Protein AF-A0A498M8A8-F1 (afdb_monomer)

Radius of gyration: 36.97 Å; Cα contacts (8 Å, |Δi|>4): 831; chains: 1; bounding box: 77×103×106 Å

Structure (mmCIF, N/CA/C/O backbone):
data_AF-A0A498M8A8-F1
#
_entry.id   AF-A0A498M8A8-F1
#
loop_
_atom_site.group_PDB
_atom_site.id
_atom_site.type_symbol
_atom_site.label_atom_id
_atom_site.label_alt_id
_atom_site.label_comp_id
_atom_site.label_asym_id
_atom_site.label_entity_id
_atom_site.label_seq_id
_atom_site.pdbx_PDB_ins_code
_atom_site.Cartn_x
_atom_site.Cartn_y
_atom_site.Cartn_z
_atom_site.occupancy
_atom_site.B_iso_or_equiv
_atom_site.auth_seq_id
_atom_site.auth_comp_id
_atom_site.auth_asym_id
_atom_site.auth_atom_id
_atom_site.pdbx_PDB_model_num
ATOM 1 N N . MET A 1 1 ? 42.737 12.805 -65.464 1.00 48.19 1 MET A N 1
ATOM 2 C CA . MET A 1 1 ? 42.259 14.204 -65.624 1.00 48.19 1 MET A CA 1
ATOM 3 C C . MET A 1 1 ? 40.820 14.414 -65.140 1.00 48.19 1 MET A C 1
ATOM 5 O O . MET A 1 1 ? 40.387 15.558 -65.161 1.00 48.19 1 MET A O 1
ATOM 9 N N . ALA A 1 2 ? 40.088 13.384 -64.687 1.00 42.91 2 ALA A N 1
ATOM 10 C CA . ALA A 1 2 ? 38.785 13.580 -64.043 1.00 42.91 2 ALA A CA 1
ATOM 11 C C . ALA A 1 2 ? 38.941 13.915 -62.544 1.00 42.91 2 ALA A C 1
ATOM 13 O O . ALA A 1 2 ? 38.438 14.938 -62.092 1.00 42.91 2 ALA A O 1
ATOM 14 N N . ASP A 1 3 ? 39.747 13.132 -61.821 1.00 49.75 3 ASP A N 1
ATOM 15 C CA . ASP A 1 3 ? 39.841 13.165 -60.348 1.00 49.75 3 ASP A CA 1
ATOM 16 C C . ASP A 1 3 ? 40.353 14.507 -59.798 1.00 49.75 3 ASP A C 1
ATOM 18 O O . ASP A 1 3 ? 39.809 15.056 -58.845 1.00 49.75 3 ASP A O 1
ATOM 22 N N . ALA A 1 4 ? 41.340 15.106 -60.474 1.00 47.09 4 ALA A N 1
ATOM 23 C CA . ALA A 1 4 ? 41.923 16.392 -60.081 1.00 47.09 4 ALA A CA 1
ATOM 24 C C . ALA A 1 4 ? 40.940 17.577 -60.151 1.00 47.09 4 ALA A C 1
ATOM 26 O O . ALA A 1 4 ? 41.245 18.645 -59.632 1.00 47.09 4 ALA A O 1
ATOM 27 N N . LYS A 1 5 ? 39.788 17.423 -60.818 1.00 46.06 5 LYS A N 1
ATOM 28 C CA . LYS A 1 5 ? 38.762 18.471 -60.896 1.00 46.06 5 LYS A CA 1
ATOM 29 C C . LYS A 1 5 ? 37.757 18.364 -59.748 1.00 46.06 5 LYS A C 1
ATOM 31 O O . LYS A 1 5 ? 37.340 19.378 -59.203 1.00 46.06 5 LYS A O 1
ATOM 36 N N . GLU A 1 6 ? 37.423 17.139 -59.357 1.00 48.69 6 GLU A N 1
ATOM 37 C CA . GLU A 1 6 ? 36.490 16.850 -58.266 1.00 48.69 6 GLU A CA 1
ATOM 38 C C . GLU A 1 6 ? 37.107 17.194 -56.897 1.00 48.69 6 GLU A C 1
ATOM 40 O O . GLU A 1 6 ? 36.442 17.767 -56.033 1.00 48.69 6 GLU A O 1
ATOM 45 N N . GLU A 1 7 ? 38.413 16.955 -56.735 1.00 47.88 7 GLU A N 1
ATOM 46 C CA . GLU A 1 7 ? 39.169 17.329 -55.534 1.00 47.88 7 GLU A CA 1
ATOM 47 C C . GLU A 1 7 ? 39.283 18.860 -55.361 1.00 47.88 7 GLU A C 1
ATOM 49 O O . GLU A 1 7 ? 39.125 19.379 -54.252 1.00 47.88 7 GLU A O 1
ATOM 54 N N . ASP A 1 8 ? 39.472 19.607 -56.455 1.00 49.78 8 ASP A N 1
ATOM 55 C CA . ASP A 1 8 ? 39.551 21.075 -56.430 1.00 49.78 8 ASP A CA 1
ATOM 56 C C . ASP A 1 8 ? 38.165 21.723 -56.224 1.00 49.78 8 ASP A C 1
ATOM 58 O O . ASP A 1 8 ? 38.047 22.719 -55.504 1.00 49.78 8 ASP A O 1
ATOM 62 N N . ASP A 1 9 ? 37.088 21.135 -56.760 1.00 51.06 9 ASP A N 1
ATOM 63 C CA . ASP A 1 9 ? 35.708 21.575 -56.501 1.00 51.06 9 ASP A CA 1
ATOM 64 C C . ASP A 1 9 ? 35.304 21.342 -55.028 1.00 51.06 9 ASP A C 1
ATOM 66 O O . ASP A 1 9 ? 34.745 22.242 -54.388 1.00 51.06 9 ASP A O 1
ATOM 70 N N . LEU A 1 10 ? 35.661 20.193 -54.436 1.00 48.50 10 LEU A N 1
ATOM 71 C CA . LEU A 1 10 ? 35.474 19.916 -53.002 1.00 48.50 10 LEU A CA 1
ATOM 72 C C . LEU A 1 10 ? 36.272 20.884 -52.117 1.00 48.50 10 LEU A C 1
ATOM 74 O O . LEU A 1 10 ? 35.742 21.429 -51.140 1.00 48.50 10 LEU A O 1
ATOM 78 N N . ARG A 1 11 ? 37.530 21.161 -52.478 1.00 53.25 11 ARG A N 1
ATOM 79 C CA . ARG A 1 11 ? 38.400 22.100 -51.756 1.00 53.25 11 ARG A CA 1
ATOM 80 C C . ARG A 1 11 ? 37.878 23.537 -51.825 1.00 53.25 11 ARG A C 1
ATOM 82 O O . ARG A 1 11 ? 37.879 24.237 -50.809 1.00 53.25 11 ARG A O 1
ATOM 89 N N . ASN A 1 12 ? 37.361 23.963 -52.977 1.00 49.59 12 ASN A N 1
ATOM 90 C CA . ASN A 1 12 ? 36.713 25.265 -53.143 1.00 49.59 12 ASN A CA 1
ATOM 91 C C . ASN A 1 12 ? 35.374 25.361 -52.392 1.00 49.59 12 ASN A C 1
ATOM 93 O O . ASN A 1 12 ? 35.051 26.428 -51.857 1.00 49.59 12 ASN A O 1
ATOM 97 N N . MET A 1 13 ? 34.612 24.269 -52.269 1.00 49.00 13 MET A N 1
ATOM 98 C CA . MET A 1 13 ? 33.414 24.229 -51.421 1.00 49.00 13 MET A CA 1
ATOM 99 C C . MET A 1 13 ? 33.762 24.364 -49.930 1.00 49.00 13 MET A C 1
ATOM 101 O O . MET A 1 13 ? 33.156 25.182 -49.232 1.00 49.00 13 MET A O 1
ATOM 105 N N . ALA A 1 14 ? 34.785 23.647 -49.454 1.00 46.66 14 ALA A N 1
ATOM 106 C CA . ALA A 1 14 ? 35.269 23.747 -48.076 1.00 46.66 14 ALA A CA 1
ATOM 107 C C . ALA A 1 14 ? 35.793 25.159 -47.742 1.00 46.66 14 ALA A C 1
ATOM 109 O O . ALA A 1 14 ? 35.435 25.730 -46.707 1.00 46.66 14 ALA A O 1
ATOM 110 N N . LEU A 1 15 ? 36.574 25.772 -48.640 1.00 48.84 15 LEU A N 1
ATOM 111 C CA . LEU A 1 15 ? 37.076 27.141 -48.472 1.00 48.84 15 LEU A CA 1
ATOM 112 C C . LEU A 1 15 ? 35.944 28.181 -48.428 1.00 48.84 15 LEU A C 1
ATOM 114 O O . LEU A 1 15 ? 35.971 29.072 -47.577 1.00 48.84 15 LEU A O 1
ATOM 118 N N . ASN A 1 16 ? 34.912 28.043 -49.266 1.00 45.53 16 ASN A N 1
ATOM 119 C CA . ASN A 1 16 ? 33.728 28.909 -49.219 1.00 45.53 16 ASN A CA 1
ATOM 120 C C . ASN A 1 16 ? 32.922 28.750 -47.918 1.00 45.53 16 ASN A C 1
ATOM 122 O O . ASN A 1 16 ? 32.399 29.736 -47.391 1.00 45.53 16 ASN A O 1
ATOM 126 N N . LEU A 1 17 ? 32.835 27.534 -47.370 1.00 46.62 17 LEU A N 1
ATOM 127 C CA . LEU A 1 17 ? 32.159 27.278 -46.096 1.00 46.62 17 LEU A CA 1
ATOM 128 C C . LEU A 1 17 ? 32.911 27.932 -44.922 1.00 46.62 17 LEU A C 1
ATOM 130 O O . LEU A 1 17 ? 32.305 28.634 -44.111 1.00 46.62 17 LEU A O 1
ATOM 134 N N . VAL A 1 18 ? 34.241 27.791 -44.883 1.00 47.72 18 VAL A N 1
ATOM 135 C CA . VAL A 1 18 ? 35.109 28.434 -43.879 1.00 47.72 18 VAL A CA 1
ATOM 136 C C . VAL A 1 18 ? 35.086 29.964 -44.004 1.00 47.72 18 VAL A C 1
ATOM 138 O O . VAL A 1 18 ? 35.049 30.660 -42.986 1.00 47.72 18 VAL A O 1
ATOM 141 N N . ALA A 1 19 ? 35.046 30.509 -45.224 1.00 43.91 19 ALA A N 1
ATOM 142 C CA . ALA A 1 19 ? 34.916 31.949 -45.453 1.00 43.91 19 ALA A CA 1
ATOM 143 C C . ALA A 1 19 ? 33.577 32.504 -44.931 1.00 43.91 19 ALA A C 1
ATOM 145 O O . ALA A 1 19 ? 33.563 33.531 -44.250 1.00 43.91 19 ALA A O 1
ATOM 146 N N . ARG A 1 20 ? 32.458 31.802 -45.170 1.00 43.56 20 ARG A N 1
ATOM 147 C CA . ARG A 1 20 ? 31.130 32.176 -44.643 1.00 43.56 20 ARG A CA 1
ATOM 148 C C . ARG A 1 20 ? 31.069 32.117 -43.114 1.00 43.56 20 ARG A C 1
ATOM 150 O O . ARG A 1 20 ? 30.536 33.035 -42.491 1.00 43.56 20 ARG A O 1
ATOM 157 N N . LEU A 1 21 ? 31.663 31.094 -42.497 1.00 43.31 21 LEU A N 1
ATOM 158 C CA . LEU A 1 21 ? 31.749 30.990 -41.036 1.00 43.31 21 LEU A CA 1
ATOM 159 C C . LEU A 1 21 ? 32.582 32.132 -40.426 1.00 43.31 21 LEU A C 1
ATOM 161 O O . LEU A 1 21 ? 32.136 32.765 -39.471 1.00 43.31 21 LEU A O 1
ATOM 165 N N . ARG A 1 22 ? 33.733 32.485 -41.019 1.00 39.84 22 ARG A N 1
ATOM 166 C CA . ARG A 1 22 ? 34.545 33.636 -40.568 1.00 39.84 22 ARG A CA 1
ATOM 167 C C . ARG A 1 22 ? 33.846 34.985 -40.758 1.00 39.84 22 ARG A C 1
ATOM 169 O O . ARG A 1 22 ? 33.944 35.835 -39.879 1.00 39.84 22 ARG A O 1
ATOM 176 N N . ALA A 1 23 ? 33.103 35.174 -41.850 1.00 41.41 23 ALA A N 1
ATOM 177 C CA . ALA A 1 23 ? 32.319 36.392 -42.076 1.00 41.41 23 ALA A CA 1
ATOM 178 C C . ALA A 1 23 ? 31.197 36.588 -41.035 1.00 41.41 23 ALA A C 1
ATOM 180 O O . ALA A 1 23 ? 30.818 37.721 -40.749 1.00 41.41 23 ALA A O 1
ATOM 181 N N . THR A 1 24 ? 30.700 35.498 -40.440 1.00 43.25 24 THR A N 1
ATOM 182 C CA . THR A 1 24 ? 29.633 35.531 -39.423 1.00 43.25 24 THR A CA 1
ATOM 183 C C . THR A 1 24 ? 30.159 35.888 -38.022 1.00 43.25 24 THR A C 1
ATOM 185 O O . THR A 1 24 ? 29.398 36.363 -37.187 1.00 43.25 24 THR A O 1
ATOM 188 N N . LEU A 1 25 ? 31.458 35.696 -37.757 1.00 41.88 25 LEU A N 1
ATOM 189 C CA . LEU A 1 25 ? 32.073 35.913 -36.437 1.00 41.88 25 LEU A CA 1
ATOM 190 C C . LEU A 1 25 ? 32.626 37.333 -36.208 1.00 41.88 25 LEU A C 1
ATOM 192 O O . LEU A 1 25 ? 32.822 37.719 -35.061 1.00 41.88 25 LEU A O 1
ATOM 196 N N . ASN A 1 26 ? 32.871 38.110 -37.270 1.00 33.97 26 ASN A N 1
ATOM 197 C CA . ASN A 1 26 ? 33.717 39.315 -37.205 1.00 33.97 26 ASN A CA 1
ATOM 198 C C . ASN A 1 26 ? 33.003 40.659 -37.468 1.00 33.97 26 ASN A C 1
ATOM 200 O O . ASN A 1 26 ? 33.688 41.655 -37.693 1.00 33.97 26 ASN A O 1
ATOM 204 N N . ASN A 1 27 ? 31.66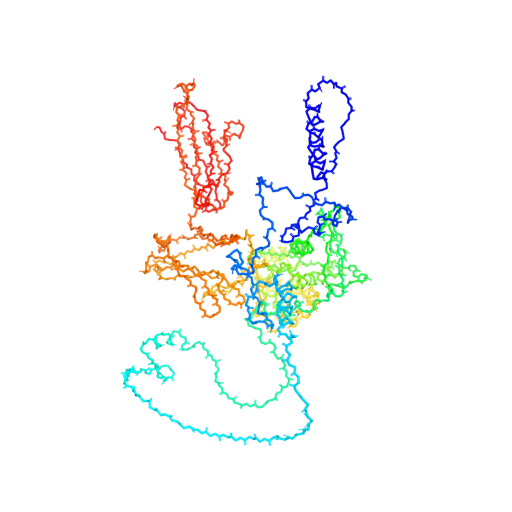6 40.730 -37.451 1.00 33.16 27 ASN A N 1
ATOM 205 C CA . ASN A 1 27 ? 30.937 41.970 -37.771 1.00 33.16 27 ASN A CA 1
ATOM 206 C C . ASN A 1 27 ? 29.965 42.401 -36.647 1.00 33.16 27 ASN A C 1
ATOM 208 O O . ASN A 1 27 ? 28.873 41.841 -36.537 1.00 33.16 27 ASN A O 1
ATOM 212 N N . PRO A 1 28 ? 30.325 43.399 -35.815 1.00 50.00 28 PRO A N 1
ATOM 213 C CA . PRO A 1 28 ? 29.449 43.935 -34.779 1.00 50.00 28 PRO A CA 1
ATOM 214 C C . PRO A 1 28 ? 28.704 45.188 -35.268 1.00 50.00 28 PRO A C 1
ATOM 216 O O . PRO A 1 28 ? 29.292 46.259 -35.388 1.00 50.00 28 PRO A O 1
ATOM 219 N N . THR A 1 29 ? 27.397 45.097 -35.522 1.00 33.03 29 THR A N 1
ATOM 220 C CA . THR A 1 29 ? 26.456 46.245 -35.491 1.00 33.03 29 THR A CA 1
ATOM 221 C C . THR A 1 29 ? 24.998 45.743 -35.437 1.00 33.03 29 THR A C 1
ATOM 223 O O . THR A 1 29 ? 24.749 44.580 -35.760 1.00 33.03 29 THR A O 1
ATOM 226 N N . PRO A 1 30 ? 24.034 46.540 -34.927 1.00 47.38 30 PRO A N 1
ATOM 227 C CA . PRO A 1 30 ? 22.902 45.966 -34.196 1.00 47.38 30 PRO A CA 1
ATOM 228 C C . PRO A 1 30 ? 21.550 45.933 -34.935 1.00 47.38 30 PRO A C 1
ATOM 230 O O . PRO A 1 30 ? 21.294 46.703 -35.856 1.00 47.38 30 PRO A O 1
ATOM 233 N N . ASN A 1 31 ? 20.648 45.142 -34.336 1.00 39.12 31 ASN A N 1
ATOM 234 C CA . ASN A 1 31 ? 19.179 45.102 -34.439 1.00 39.12 31 ASN A CA 1
ATOM 235 C C . ASN A 1 31 ? 18.482 44.097 -35.387 1.00 39.12 31 ASN A C 1
ATOM 237 O O . ASN A 1 31 ? 18.535 44.184 -36.606 1.00 39.12 31 ASN A O 1
ATOM 241 N N . ARG A 1 32 ? 17.630 43.290 -34.722 1.00 39.22 32 ARG A N 1
ATOM 242 C CA . ARG A 1 32 ? 16.436 42.545 -35.183 1.00 39.22 32 ARG A CA 1
ATOM 243 C C . ARG A 1 32 ? 16.653 41.299 -36.054 1.00 39.22 32 ARG A C 1
ATOM 245 O O . ARG A 1 32 ? 16.632 41.349 -37.276 1.00 39.22 32 ARG A O 1
ATOM 252 N N . GLY A 1 33 ? 16.675 40.147 -35.377 1.00 30.55 33 GLY A N 1
ATOM 253 C CA . GLY A 1 33 ? 16.601 38.825 -36.008 1.00 30.55 33 GLY A CA 1
ATOM 254 C C . GLY A 1 33 ? 16.665 37.655 -35.020 1.00 30.55 33 GLY A C 1
ATOM 255 O O . GLY A 1 33 ? 17.457 36.743 -35.224 1.00 30.55 33 GLY A O 1
ATOM 256 N N . SER A 1 34 ? 15.879 37.663 -33.933 1.00 46.53 34 SER A N 1
ATOM 257 C CA . SER A 1 34 ? 15.875 36.587 -32.922 1.00 46.53 34 SER A CA 1
ATOM 258 C C . SER A 1 34 ? 15.158 35.319 -33.413 1.00 46.53 34 SER A C 1
ATOM 260 O O . SER A 1 34 ? 14.108 34.932 -32.902 1.00 46.53 34 SER A O 1
ATOM 262 N N . GLY A 1 35 ? 15.724 34.674 -34.431 1.00 37.56 35 GLY A N 1
ATOM 263 C CA . GLY A 1 35 ? 15.277 33.386 -34.948 1.00 37.56 35 GLY A CA 1
ATOM 264 C C . GLY A 1 35 ? 15.887 32.223 -34.172 1.00 37.56 35 GLY A C 1
ATOM 265 O O . GLY A 1 35 ? 16.791 31.563 -34.680 1.00 37.56 35 GLY A O 1
ATOM 266 N N . GLN A 1 36 ? 15.382 31.933 -32.969 1.00 40.75 36 GLN A N 1
ATOM 267 C CA . GLN A 1 36 ? 15.623 30.622 -32.359 1.00 40.75 36 GLN A CA 1
ATOM 268 C C . GLN A 1 36 ? 14.987 29.556 -33.262 1.00 40.75 36 GLN A C 1
ATOM 270 O O . GLN A 1 36 ? 13.765 29.404 -33.292 1.00 40.75 36 GLN A O 1
ATOM 275 N N . ARG A 1 37 ? 15.801 28.803 -34.014 1.00 45.81 37 ARG A N 1
ATOM 276 C CA . ARG A 1 37 ? 15.315 27.565 -34.632 1.00 45.81 37 ARG A CA 1
ATOM 277 C C . ARG A 1 37 ? 14.988 26.603 -33.500 1.00 45.81 37 ARG A C 1
ATOM 279 O O . ARG A 1 37 ? 15.885 26.176 -32.781 1.00 45.81 37 ARG A O 1
ATOM 286 N N . LYS A 1 38 ? 13.700 26.297 -33.344 1.00 43.19 38 LYS A N 1
ATOM 287 C CA . LYS A 1 38 ? 13.205 25.340 -32.355 1.00 43.19 38 LYS A CA 1
ATOM 288 C C . LYS A 1 38 ? 13.898 23.999 -32.605 1.00 43.19 38 LYS A C 1
ATOM 290 O O . LYS A 1 38 ? 13.687 23.384 -33.649 1.00 43.19 38 LYS A O 1
ATOM 295 N N . LEU A 1 39 ? 14.774 23.596 -31.688 1.00 47.72 39 LEU A N 1
ATOM 296 C CA . LEU A 1 39 ? 15.406 22.285 -31.737 1.00 47.72 39 LEU A CA 1
ATOM 297 C C . LEU A 1 39 ? 14.322 21.251 -31.431 1.00 47.72 39 LEU A C 1
ATOM 299 O O . LEU A 1 39 ? 13.710 21.292 -30.363 1.00 47.72 39 LEU A O 1
ATOM 303 N N . ASN A 1 40 ? 14.068 20.348 -32.374 1.00 53.66 40 ASN A N 1
ATOM 304 C CA . ASN A 1 40 ? 13.232 19.189 -32.104 1.00 53.66 40 ASN A CA 1
ATOM 305 C C . ASN A 1 40 ? 14.080 18.208 -31.301 1.00 53.66 40 ASN A C 1
ATOM 307 O O . ASN A 1 40 ? 14.983 17.579 -31.853 1.00 53.66 40 ASN A O 1
ATOM 311 N N . LEU A 1 41 ? 13.806 18.117 -30.000 1.00 50.47 41 LEU A N 1
ATOM 312 C CA . LEU A 1 41 ? 14.375 17.073 -29.164 1.00 50.47 41 LEU A CA 1
ATOM 313 C C . LEU A 1 41 ? 13.820 15.736 -29.666 1.00 50.47 41 LEU A C 1
ATOM 315 O O . LEU A 1 41 ? 12.610 15.517 -29.642 1.00 50.47 41 LEU A O 1
ATOM 319 N N . LEU A 1 42 ? 14.699 14.881 -30.173 1.00 51.94 42 LEU A N 1
ATOM 320 C CA . LEU A 1 42 ? 14.367 13.496 -30.469 1.00 51.94 42 LEU A CA 1
ATOM 321 C C . LEU A 1 42 ? 14.627 12.707 -29.189 1.00 51.94 42 LEU A C 1
ATOM 323 O O . LEU A 1 42 ? 15.668 12.891 -28.568 1.00 51.94 42 LEU A O 1
ATOM 327 N N . THR A 1 43 ? 13.684 11.873 -28.770 1.00 50.94 43 THR A N 1
ATOM 328 C CA . THR A 1 43 ? 13.893 10.916 -27.677 1.00 50.94 43 THR A CA 1
ATOM 329 C C . THR A 1 43 ? 14.465 9.616 -28.243 1.00 50.94 43 THR A C 1
ATOM 331 O O . THR A 1 43 ? 13.995 9.180 -29.298 1.00 50.94 43 THR A O 1
ATOM 334 N N . PRO A 1 44 ? 15.467 9.002 -27.590 1.00 44.38 44 PRO A N 1
ATOM 335 C CA . PRO A 1 44 ? 15.942 7.678 -27.972 1.00 44.38 44 PRO A CA 1
ATOM 336 C C . PRO A 1 44 ? 14.881 6.611 -27.662 1.00 44.38 44 PRO A C 1
ATOM 338 O O . PRO A 1 44 ? 14.020 6.807 -26.804 1.00 44.38 44 PRO A O 1
ATOM 341 N N . GLU A 1 45 ? 14.958 5.489 -28.371 1.00 51.75 45 GLU A N 1
ATOM 342 C CA . GLU A 1 45 ? 14.260 4.242 -28.036 1.00 51.75 45 GLU A CA 1
ATOM 343 C C . GLU A 1 45 ? 15.056 3.506 -26.928 1.00 51.75 45 GLU A C 1
ATOM 345 O O . GLU A 1 45 ? 16.117 3.981 -26.516 1.00 51.75 45 GLU A O 1
ATOM 350 N N . GLU A 1 46 ? 14.575 2.363 -26.422 1.00 44.25 46 GLU A N 1
ATOM 351 C CA . GLU A 1 46 ? 15.195 1.649 -25.279 1.00 44.25 46 GLU A CA 1
ATOM 352 C C . GLU A 1 46 ? 16.683 1.290 -25.494 1.00 44.25 46 GLU A C 1
ATOM 354 O O . GLU A 1 46 ? 17.451 1.244 -24.536 1.00 44.25 46 GLU A O 1
ATOM 359 N N . GLU A 1 47 ? 17.114 1.113 -26.749 1.00 44.12 47 GLU A N 1
ATOM 360 C CA . GLU A 1 47 ? 18.507 0.830 -27.140 1.00 44.12 47 GLU A CA 1
ATOM 361 C C . GLU A 1 47 ? 19.280 2.067 -27.665 1.00 44.12 47 GLU A C 1
ATOM 363 O O . GLU A 1 47 ? 20.417 1.949 -28.126 1.00 44.12 47 GLU A O 1
ATOM 368 N N . GLY A 1 48 ? 18.694 3.271 -27.622 1.00 52.41 48 GLY A N 1
ATOM 369 C CA . GLY A 1 48 ? 19.295 4.506 -28.144 1.00 52.41 48 GLY A CA 1
ATOM 370 C C . GLY A 1 48 ? 18.648 5.023 -29.437 1.00 52.41 48 GLY A C 1
ATOM 371 O O . GLY A 1 48 ? 17.447 4.880 -29.661 1.00 52.41 48 GLY A O 1
ATOM 372 N N . TYR A 1 49 ? 19.431 5.678 -30.300 1.00 55.91 49 TYR A N 1
ATOM 373 C CA . TYR A 1 49 ? 18.956 6.146 -31.610 1.00 55.91 49 TYR A CA 1
ATOM 374 C C . TYR A 1 49 ? 19.389 5.193 -32.721 1.00 55.91 49 TYR A C 1
ATOM 376 O O . TYR A 1 49 ? 20.584 4.985 -32.934 1.00 55.91 49 TYR A O 1
ATOM 384 N N . THR A 1 50 ? 18.436 4.705 -33.513 1.00 63.03 50 THR A N 1
ATOM 385 C CA . THR A 1 50 ? 18.740 4.006 -34.764 1.00 63.03 50 THR A CA 1
ATOM 386 C C . THR A 1 50 ? 18.777 5.004 -35.924 1.00 63.03 50 THR A C 1
ATOM 388 O O . THR A 1 50 ? 18.053 6.002 -35.942 1.00 63.03 50 THR A O 1
ATOM 391 N N . GLY A 1 51 ? 19.586 4.736 -36.955 1.00 61.59 51 GLY A N 1
ATOM 392 C CA . GLY A 1 51 ? 19.593 5.575 -38.164 1.00 61.59 51 GLY A CA 1
ATOM 393 C C . GLY A 1 51 ? 18.204 5.672 -38.818 1.00 61.59 51 GLY A C 1
ATOM 394 O O . GLY A 1 51 ? 17.837 6.716 -39.357 1.00 61.59 51 GLY A O 1
ATOM 395 N N . ALA A 1 52 ? 17.396 4.614 -38.697 1.00 62.34 52 ALA A N 1
ATOM 396 C CA . ALA A 1 52 ? 16.019 4.580 -39.172 1.00 62.34 52 ALA A CA 1
ATOM 397 C C . ALA A 1 52 ? 15.085 5.507 -38.369 1.00 62.34 52 ALA A C 1
ATOM 399 O O . ALA A 1 52 ? 14.300 6.234 -38.984 1.00 62.34 52 ALA A O 1
ATOM 400 N N . SER A 1 53 ? 15.166 5.535 -37.030 1.00 65.56 53 SER A N 1
ATOM 401 C CA . SER A 1 53 ? 14.305 6.401 -36.208 1.00 65.56 53 SER A CA 1
ATOM 402 C C . SER A 1 53 ? 14.640 7.890 -36.390 1.00 65.56 53 SER A C 1
ATOM 404 O O . SER A 1 53 ? 13.733 8.718 -36.549 1.00 65.56 53 SER A O 1
ATOM 406 N N . LEU A 1 54 ? 15.929 8.232 -36.519 1.00 66.75 54 LEU A N 1
ATOM 407 C CA . LEU A 1 54 ? 16.395 9.590 -36.842 1.00 66.75 54 LEU A CA 1
ATOM 408 C C . LEU A 1 54 ? 15.913 10.075 -38.224 1.00 66.75 54 LEU A C 1
ATOM 410 O O . LEU A 1 54 ? 15.403 11.184 -38.362 1.00 66.75 54 LEU A O 1
ATOM 414 N N . VAL A 1 55 ? 16.004 9.239 -39.264 1.00 66.94 55 VAL A N 1
ATOM 415 C CA . VAL A 1 55 ? 15.533 9.610 -40.615 1.00 66.94 55 VAL A CA 1
ATOM 416 C C . VAL A 1 55 ? 14.001 9.718 -40.669 1.00 66.94 55 VAL A C 1
ATOM 418 O O . VAL A 1 55 ? 13.456 10.612 -41.328 1.00 66.94 55 VAL A O 1
ATOM 421 N N . LYS A 1 56 ? 13.283 8.858 -39.935 1.00 67.00 56 LYS A N 1
ATOM 422 C CA . LYS A 1 56 ? 11.813 8.874 -39.836 1.00 67.00 56 LYS A CA 1
ATOM 423 C C . LYS A 1 56 ? 11.289 10.145 -39.161 1.00 67.00 56 LYS A C 1
ATOM 425 O O . LYS A 1 56 ? 10.290 10.700 -39.618 1.00 67.00 56 LYS A O 1
ATOM 430 N N . SER A 1 57 ? 11.980 10.655 -38.142 1.00 65.56 57 SER A N 1
ATOM 431 C CA . SER A 1 57 ? 11.604 11.893 -37.438 1.00 65.56 57 SER A CA 1
ATOM 432 C C . SER A 1 57 ? 11.799 13.179 -38.263 1.00 65.56 57 SER A C 1
ATOM 434 O O . SER A 1 57 ? 11.185 14.201 -37.955 1.00 65.56 57 SER A O 1
ATOM 436 N N . TRP A 1 58 ? 12.525 13.121 -39.387 1.00 61.88 58 TRP A N 1
ATOM 437 C CA . TRP A 1 58 ? 12.536 14.159 -40.434 1.00 61.88 58 TRP A CA 1
ATOM 438 C C . TRP A 1 58 ? 11.616 13.845 -41.630 1.00 61.88 58 TRP A C 1
ATOM 440 O O . TRP A 1 58 ? 11.823 14.340 -42.740 1.00 61.88 58 TRP A O 1
ATOM 450 N N . GLY A 1 59 ? 10.595 13.005 -41.433 1.00 62.47 59 GLY A N 1
ATOM 451 C CA . GLY A 1 59 ? 9.621 12.654 -42.470 1.00 62.47 59 GLY A CA 1
ATOM 452 C C . GLY A 1 59 ? 10.202 11.812 -43.611 1.00 62.47 59 GLY A C 1
ATOM 453 O O . GLY A 1 59 ? 9.708 11.885 -44.734 1.00 62.47 59 GLY A O 1
ATOM 454 N N . GLY A 1 60 ? 11.276 11.056 -43.351 1.00 59.84 60 GLY A N 1
ATOM 455 C CA . GLY A 1 60 ? 11.892 10.139 -44.316 1.00 59.84 60 GLY A CA 1
ATOM 456 C C . GLY A 1 60 ? 12.735 10.800 -45.413 1.00 59.84 60 GLY A C 1
ATOM 457 O O . GLY A 1 60 ? 13.174 10.110 -46.326 1.00 59.84 60 GLY A O 1
ATOM 458 N N . LYS A 1 61 ? 12.955 12.122 -45.352 1.00 58.91 61 LYS A N 1
ATOM 459 C CA . LYS A 1 61 ? 13.696 12.896 -46.374 1.00 58.91 61 LYS A CA 1
ATOM 460 C C . LYS A 1 61 ? 15.025 13.482 -45.880 1.00 58.91 61 LYS A C 1
ATOM 462 O O . LYS A 1 61 ? 15.699 14.177 -46.635 1.00 58.91 61 LYS A O 1
ATOM 467 N N . GLY A 1 62 ? 15.383 13.253 -44.617 1.00 58.88 62 GLY A N 1
ATOM 468 C CA . GLY A 1 62 ? 16.626 13.753 -44.031 1.00 58.88 62 GLY A CA 1
ATOM 469 C C . GLY A 1 62 ? 17.824 12.874 -44.388 1.00 58.88 62 GLY A C 1
ATOM 470 O O . GLY A 1 62 ? 17.765 11.660 -44.218 1.00 58.88 62 GLY A O 1
ATOM 471 N N . CYS A 1 63 ? 18.922 13.487 -44.835 1.00 55.41 63 CYS A N 1
ATOM 472 C CA . CYS A 1 63 ? 20.216 12.814 -44.936 1.00 55.41 63 CYS A CA 1
ATOM 473 C C . CYS A 1 63 ? 20.927 12.891 -43.579 1.00 55.41 63 CYS A C 1
ATOM 475 O O . CYS A 1 63 ? 21.140 13.986 -43.056 1.00 55.41 63 CYS A O 1
ATOM 477 N N . LEU A 1 64 ? 21.287 11.740 -43.009 1.00 58.03 64 LEU A N 1
ATOM 478 C CA . LEU A 1 64 ? 22.033 11.668 -41.755 1.00 58.03 64 LEU A CA 1
ATOM 479 C C . LEU A 1 64 ? 23.534 11.795 -42.045 1.00 58.03 64 LEU A C 1
ATOM 481 O O . LEU A 1 64 ? 24.102 10.960 -42.744 1.00 58.03 64 LEU A O 1
ATOM 485 N N . TYR A 1 65 ? 24.175 12.825 -41.494 1.00 54.12 65 TYR A N 1
ATOM 486 C CA . TYR A 1 65 ? 25.623 13.015 -41.582 1.00 54.12 65 TYR A CA 1
ATOM 487 C C . TYR A 1 65 ? 26.267 12.603 -40.259 1.00 54.12 65 TYR A C 1
ATOM 489 O O . TYR A 1 65 ? 26.042 13.244 -39.233 1.00 54.12 65 TYR A O 1
ATOM 497 N N . ILE A 1 66 ? 27.066 11.538 -40.287 1.00 56.12 66 ILE A N 1
ATOM 498 C CA . ILE A 1 66 ? 27.863 11.082 -39.145 1.00 56.12 66 ILE A CA 1
ATOM 499 C C . ILE A 1 66 ? 29.291 11.578 -39.368 1.00 56.12 66 ILE A C 1
ATOM 501 O O . ILE A 1 66 ? 29.916 11.223 -40.365 1.00 56.12 66 ILE A O 1
ATOM 505 N N . MET A 1 67 ? 29.797 12.414 -38.461 1.00 45.34 67 MET A N 1
ATOM 506 C CA . MET A 1 67 ? 31.171 12.914 -38.511 1.00 45.34 67 MET A CA 1
ATOM 507 C C . MET A 1 67 ? 32.015 12.154 -37.477 1.00 45.34 67 MET A C 1
ATOM 509 O O . MET A 1 67 ? 31.763 12.311 -36.280 1.00 45.34 67 MET A O 1
ATOM 513 N N . PRO A 1 68 ? 32.991 11.325 -37.894 1.00 48.12 68 PRO A N 1
ATOM 514 C CA . PRO A 1 68 ? 33.899 10.670 -36.961 1.00 48.12 68 PRO A CA 1
ATOM 515 C C . PRO A 1 68 ? 34.730 11.710 -36.198 1.00 48.12 68 PRO A C 1
ATOM 517 O O . PRO A 1 68 ? 35.117 12.736 -36.751 1.00 48.12 68 PRO A O 1
ATOM 520 N N . ILE A 1 69 ? 35.059 11.420 -34.937 1.00 51.78 69 ILE A N 1
ATOM 521 C CA . ILE A 1 69 ? 35.970 12.253 -34.124 1.00 51.78 69 ILE A CA 1
ATOM 522 C C . ILE A 1 69 ? 37.443 12.067 -34.570 1.00 51.78 69 ILE A C 1
ATOM 524 O O . ILE A 1 69 ? 38.323 12.836 -34.193 1.00 51.78 69 ILE A O 1
ATOM 528 N N . GLN A 1 70 ? 37.716 11.058 -35.402 1.00 46.53 70 GLN A N 1
ATOM 529 C CA . GLN A 1 70 ? 39.035 10.716 -35.936 1.00 46.53 70 GLN A CA 1
ATOM 530 C C . GLN A 1 70 ? 39.168 11.164 -37.401 1.00 46.53 70 GLN A C 1
ATOM 532 O O . GLN A 1 70 ? 38.247 10.980 -38.192 1.00 46.53 70 GLN A O 1
ATOM 537 N N . ASN A 1 71 ? 40.337 11.693 -37.783 1.00 53.69 71 ASN A N 1
ATOM 538 C CA . ASN A 1 71 ? 40.597 12.197 -39.144 1.00 53.69 71 ASN A CA 1
ATOM 539 C C . ASN A 1 71 ? 40.594 11.106 -40.234 1.00 53.69 71 ASN A C 1
ATOM 541 O O . ASN A 1 71 ? 40.465 11.421 -41.414 1.00 53.69 71 ASN A O 1
ATOM 545 N N . THR A 1 72 ? 40.751 9.841 -39.849 1.00 53.47 72 THR A N 1
ATOM 546 C CA . THR A 1 72 ? 40.664 8.665 -40.721 1.00 53.47 72 THR A CA 1
ATOM 547 C C . THR A 1 72 ? 39.963 7.558 -39.946 1.00 53.47 72 THR A C 1
ATOM 549 O O . THR A 1 72 ? 40.450 7.165 -38.887 1.00 53.47 72 THR A O 1
ATOM 552 N N . LEU A 1 73 ? 38.845 7.063 -40.471 1.00 54.72 73 LEU A N 1
ATOM 553 C CA . LEU A 1 73 ? 38.110 5.924 -39.929 1.00 54.72 73 LEU A CA 1
ATOM 554 C C . LEU A 1 73 ? 38.155 4.805 -40.972 1.00 54.72 73 LEU A C 1
ATOM 556 O O . LEU A 1 73 ? 37.752 5.033 -42.113 1.00 54.72 73 LEU A O 1
ATOM 560 N N . ASP A 1 74 ? 38.638 3.621 -40.597 1.00 56.69 74 ASP A N 1
ATOM 561 C CA . ASP A 1 74 ? 38.485 2.445 -41.452 1.00 56.69 74 ASP A CA 1
ATOM 562 C C . ASP A 1 74 ? 37.013 2.009 -41.423 1.00 56.69 74 ASP A C 1
ATOM 564 O O . ASP A 1 74 ? 36.448 1.746 -40.362 1.00 56.69 74 ASP A O 1
ATOM 568 N N . ILE A 1 75 ? 36.384 1.996 -42.597 1.00 60.00 75 ILE A N 1
ATOM 569 C CA . ILE A 1 75 ? 34.984 1.598 -42.796 1.00 60.00 75 ILE A CA 1
ATOM 570 C C . ILE A 1 75 ? 34.860 0.160 -43.318 1.00 60.00 75 ILE A C 1
ATOM 572 O O . ILE A 1 75 ? 33.767 -0.274 -43.689 1.00 60.00 75 ILE A O 1
ATOM 576 N N . SER A 1 76 ? 35.970 -0.581 -43.365 1.00 64.44 76 SER A N 1
ATOM 577 C CA . SER A 1 76 ? 35.983 -2.000 -43.712 1.00 64.44 76 SER A CA 1
ATOM 578 C C . SER A 1 76 ? 35.148 -2.795 -42.697 1.00 64.44 76 SER A C 1
ATOM 580 O O . SER A 1 76 ? 35.366 -2.668 -41.490 1.00 64.44 76 SER A O 1
ATOM 582 N N . PRO A 1 77 ? 34.179 -3.618 -43.136 1.00 57.09 77 PRO A N 1
ATOM 583 C CA . PRO A 1 77 ? 33.338 -4.371 -42.215 1.00 57.09 77 PRO A CA 1
ATOM 584 C C . PRO A 1 77 ? 34.168 -5.415 -41.461 1.00 57.09 77 PRO A C 1
ATOM 586 O O . PRO A 1 77 ? 34.814 -6.266 -42.076 1.00 57.09 77 PRO A O 1
ATOM 589 N N . LEU A 1 78 ? 34.117 -5.374 -40.127 1.00 68.19 78 LEU A N 1
ATOM 590 C CA . LEU A 1 78 ? 34.784 -6.362 -39.280 1.00 68.19 78 LEU A CA 1
ATOM 591 C C . LEU A 1 78 ? 34.247 -7.779 -39.570 1.00 68.19 78 LEU A C 1
ATOM 593 O O . LEU A 1 78 ? 33.031 -7.958 -39.714 1.00 68.19 78 LEU A O 1
ATOM 597 N N . PRO A 1 79 ? 35.114 -8.806 -39.639 1.00 71.94 79 PRO A N 1
ATOM 598 C CA . PRO A 1 79 ? 34.672 -10.185 -39.813 1.00 71.94 79 PRO A CA 1
ATOM 599 C C . PRO A 1 79 ? 33.857 -10.643 -38.597 1.00 71.94 79 PRO A C 1
ATOM 601 O O . PRO A 1 79 ? 34.098 -10.214 -37.474 1.00 71.94 79 PRO A O 1
ATOM 604 N N . PHE A 1 80 ? 32.924 -11.581 -38.777 1.00 66.56 80 PHE A N 1
ATOM 605 C CA . PHE A 1 80 ? 32.087 -12.082 -37.670 1.00 66.56 80 PHE A CA 1
ATOM 606 C C . PHE A 1 80 ? 32.875 -12.824 -36.568 1.00 66.56 80 PHE A C 1
ATOM 608 O O . PHE A 1 80 ? 32.325 -13.118 -35.509 1.00 66.56 80 PHE A O 1
ATOM 615 N N . THR A 1 81 ? 34.154 -13.120 -36.815 1.00 70.56 81 THR A N 1
ATOM 616 C CA . THR A 1 81 ? 35.125 -13.691 -35.871 1.00 70.56 81 THR A CA 1
ATOM 617 C C . THR A 1 81 ? 35.905 -12.633 -35.077 1.00 70.56 81 THR A C 1
ATOM 619 O O . THR A 1 81 ? 36.794 -12.999 -34.311 1.00 70.56 81 THR A O 1
ATOM 622 N N . ALA A 1 82 ? 35.632 -11.339 -35.280 1.00 75.56 82 ALA A N 1
ATOM 623 C CA . ALA A 1 82 ? 36.325 -10.244 -34.608 1.00 75.56 82 ALA A CA 1
ATOM 624 C C . ALA A 1 82 ? 36.107 -10.266 -33.081 1.00 75.56 82 ALA A C 1
ATOM 626 O O . ALA A 1 82 ? 35.067 -10.715 -32.585 1.00 75.56 82 ALA A O 1
ATOM 627 N N . LEU A 1 83 ? 37.109 -9.795 -32.333 1.00 70.56 83 LEU A N 1
ATOM 628 C CA . LEU A 1 83 ? 37.152 -9.859 -30.866 1.00 70.56 83 LEU A CA 1
ATOM 629 C C . LEU A 1 83 ? 36.002 -9.052 -30.239 1.00 70.56 83 LEU A C 1
ATOM 631 O O . LEU A 1 83 ? 35.380 -9.473 -29.267 1.00 70.56 83 LEU A O 1
ATOM 635 N N . GLU A 1 84 ? 35.672 -7.936 -30.881 1.00 71.56 84 GLU A N 1
ATOM 636 C CA . GLU A 1 84 ? 34.606 -6.987 -30.576 1.00 71.56 84 GLU A CA 1
ATOM 637 C C . GLU A 1 84 ? 33.211 -7.638 -30.543 1.00 71.56 84 GLU A C 1
ATOM 639 O O . GLU A 1 84 ? 32.304 -7.127 -29.889 1.00 71.56 84 GLU A O 1
ATOM 644 N N . PHE A 1 85 ? 33.032 -8.788 -31.203 1.00 72.25 85 PHE A N 1
ATOM 645 C CA . PHE A 1 85 ? 31.770 -9.532 -31.232 1.00 72.25 85 PHE A CA 1
ATOM 646 C C . PHE A 1 85 ? 31.733 -10.734 -30.272 1.00 72.25 85 PHE A C 1
ATOM 648 O O . PHE A 1 85 ? 30.780 -11.517 -30.309 1.00 72.25 85 PHE A O 1
ATOM 655 N N . GLN A 1 86 ? 32.733 -10.924 -29.399 1.00 70.94 86 GLN A N 1
ATOM 656 C CA . GLN A 1 86 ? 32.734 -12.054 -28.457 1.00 70.94 86 GLN A CA 1
ATOM 657 C C . GLN A 1 86 ? 31.576 -12.013 -27.453 1.00 70.94 86 GLN A C 1
ATOM 659 O O . GLN A 1 86 ? 31.003 -13.064 -27.178 1.00 70.94 86 GLN A O 1
ATOM 664 N N . ALA A 1 87 ? 31.211 -10.825 -26.962 1.00 59.81 87 ALA A N 1
ATOM 665 C CA . ALA A 1 87 ? 30.129 -10.630 -25.993 1.00 59.81 87 ALA A CA 1
ATOM 666 C C . ALA A 1 87 ? 28.717 -10.589 -26.618 1.00 59.81 87 ALA A C 1
ATOM 668 O O . ALA A 1 87 ? 27.727 -10.508 -25.893 1.00 59.81 87 ALA A O 1
ATOM 669 N N . MET A 1 88 ? 28.594 -10.627 -27.951 1.00 67.81 88 MET A N 1
ATOM 670 C CA . MET A 1 88 ? 27.285 -10.637 -28.611 1.00 67.81 88 MET A CA 1
ATOM 671 C C . MET A 1 88 ? 26.634 -12.027 -28.535 1.00 67.81 88 MET A C 1
ATOM 673 O O . MET A 1 88 ? 27.330 -13.022 -28.750 1.00 67.81 88 MET A O 1
ATOM 677 N N . PRO A 1 89 ? 25.304 -12.128 -28.326 1.00 59.31 89 PRO A N 1
ATOM 678 C CA . PRO A 1 89 ? 24.582 -13.395 -28.421 1.00 59.31 89 PRO A CA 1
ATOM 679 C C . PRO A 1 89 ? 24.813 -14.061 -29.782 1.00 59.31 89 PRO A C 1
ATOM 681 O O . PRO A 1 89 ? 24.572 -13.451 -30.828 1.00 59.31 89 PRO A O 1
ATOM 684 N N . LYS A 1 90 ? 25.285 -15.311 -29.783 1.00 78.25 90 LYS A N 1
ATOM 685 C CA . LYS A 1 90 ? 25.614 -16.057 -31.008 1.00 78.25 90 LYS A CA 1
ATOM 686 C C . LYS A 1 90 ? 24.560 -17.111 -31.313 1.00 78.25 90 LYS A C 1
ATOM 688 O O . LYS A 1 90 ? 24.068 -17.789 -30.418 1.00 78.25 90 LYS A O 1
ATOM 693 N N . ALA A 1 91 ? 24.276 -17.290 -32.595 1.00 76.94 91 ALA A N 1
ATOM 694 C CA . ALA A 1 91 ? 23.398 -18.325 -33.112 1.00 76.94 91 ALA A CA 1
ATOM 695 C C . ALA A 1 91 ? 24.128 -19.156 -34.174 1.00 76.94 91 ALA A C 1
ATOM 697 O O . ALA A 1 91 ? 24.957 -18.649 -34.935 1.00 76.94 91 ALA A O 1
ATOM 698 N N . ARG A 1 92 ? 23.830 -20.456 -34.213 1.00 81.56 92 ARG A N 1
ATOM 699 C CA . ARG A 1 92 ? 24.484 -21.402 -35.121 1.00 81.56 92 ARG A CA 1
ATOM 700 C C . ARG A 1 92 ? 23.928 -21.261 -36.539 1.00 81.56 92 ARG A C 1
ATOM 702 O O . ARG A 1 92 ? 22.727 -21.412 -36.757 1.00 81.56 92 ARG A O 1
ATOM 709 N N . CYS A 1 93 ? 24.796 -21.015 -37.513 1.00 81.56 93 CYS A N 1
ATOM 710 C CA . CYS A 1 93 ? 24.426 -20.976 -38.922 1.00 81.56 93 CYS A CA 1
ATOM 711 C C . CYS A 1 93 ? 24.047 -22.376 -39.422 1.00 81.56 93 CYS A C 1
ATOM 713 O O . CYS A 1 93 ? 24.867 -23.289 -39.413 1.00 81.56 93 CYS A O 1
ATOM 715 N N . VAL A 1 94 ? 22.823 -22.541 -39.930 1.00 74.12 94 VAL A N 1
ATOM 716 C CA . VAL A 1 94 ? 22.324 -23.835 -40.438 1.00 74.12 94 VAL A CA 1
ATOM 717 C C . VAL A 1 94 ? 23.152 -24.352 -41.629 1.00 74.12 94 VAL A C 1
ATOM 719 O O . VAL A 1 94 ? 23.265 -25.559 -41.830 1.00 74.12 94 VAL A O 1
ATOM 722 N N . SER A 1 95 ? 23.784 -23.459 -42.400 1.00 77.06 95 SER A N 1
ATOM 723 C CA . SER A 1 95 ? 24.530 -23.822 -43.612 1.00 77.06 95 SER A CA 1
ATOM 724 C C . SER A 1 95 ? 25.971 -24.281 -43.355 1.00 77.06 95 SER A C 1
ATOM 726 O O . SER A 1 95 ? 26.407 -25.237 -43.998 1.00 77.06 95 SER A O 1
ATOM 728 N N . CYS A 1 96 ? 26.720 -23.633 -42.457 1.00 80.31 96 CYS A N 1
ATOM 729 C CA . CYS A 1 96 ? 28.132 -23.956 -42.173 1.00 80.31 96 CYS A CA 1
ATOM 730 C C . CYS A 1 96 ? 28.407 -24.429 -40.739 1.00 80.31 96 CYS A C 1
ATOM 732 O O . CYS A 1 96 ? 29.539 -24.781 -40.444 1.00 80.31 96 CYS A O 1
ATOM 734 N N . GLN A 1 97 ? 27.398 -24.447 -39.865 1.00 78.50 97 GLN A N 1
ATOM 735 C CA . GLN A 1 97 ? 27.484 -24.838 -38.450 1.00 78.50 97 GLN A CA 1
ATOM 736 C C . GLN A 1 97 ? 28.327 -23.921 -37.540 1.00 78.50 97 GLN A C 1
ATOM 738 O O . GLN A 1 97 ? 28.396 -24.168 -36.339 1.00 78.50 97 GLN A O 1
ATOM 743 N N . GLU A 1 98 ? 28.870 -22.818 -38.063 1.00 78.50 98 GLU A N 1
ATOM 744 C CA . GLU A 1 98 ? 29.574 -21.797 -37.274 1.00 78.50 98 GLU A CA 1
ATOM 745 C C . GLU A 1 98 ? 28.638 -20.966 -36.384 1.00 78.50 98 GLU A C 1
ATOM 747 O O . GLU A 1 98 ? 27.493 -20.679 -36.748 1.00 78.50 98 GLU A O 1
ATOM 752 N N . TYR A 1 99 ? 29.149 -20.523 -35.232 1.00 78.06 99 TYR A N 1
ATOM 753 C CA . TYR A 1 99 ? 28.429 -19.658 -34.291 1.00 78.06 99 TYR A CA 1
ATOM 754 C C . TYR A 1 99 ? 28.691 -18.179 -34.595 1.00 78.06 99 TYR A C 1
ATOM 756 O O . TYR A 1 99 ? 29.757 -17.637 -34.304 1.00 78.06 99 TYR A O 1
ATOM 764 N N . VAL A 1 100 ? 27.683 -17.515 -35.156 1.00 79.69 100 VAL A N 1
ATOM 765 C CA . VAL A 1 100 ? 27.749 -16.136 -35.659 1.00 79.69 100 VAL A CA 1
ATOM 766 C C . VAL A 1 100 ? 26.910 -15.225 -34.751 1.00 79.69 100 VAL A C 1
ATOM 768 O O . VAL A 1 100 ? 25.844 -15.661 -34.312 1.00 79.69 100 VAL A O 1
ATOM 771 N N . PRO A 1 101 ? 27.321 -13.973 -34.463 1.00 82.12 101 PRO A N 1
ATOM 772 C CA . PRO A 1 101 ? 26.476 -13.009 -33.753 1.00 82.12 101 PRO A CA 1
ATOM 773 C C . PRO A 1 101 ? 25.085 -12.907 -34.391 1.00 82.12 101 PRO A C 1
ATOM 775 O O . PRO A 1 101 ? 24.972 -12.784 -35.613 1.00 82.12 101 PRO A O 1
ATOM 778 N N . LEU A 1 102 ? 24.025 -12.971 -33.583 1.00 74.31 102 LEU A N 1
ATOM 779 C CA . LEU A 1 102 ? 22.637 -13.110 -34.044 1.00 74.31 102 LEU A CA 1
ATOM 780 C C . LEU A 1 102 ? 22.236 -12.006 -35.040 1.00 74.31 102 LEU A C 1
ATOM 782 O O . LEU A 1 102 ? 21.600 -12.279 -36.057 1.00 74.31 102 LEU A O 1
ATOM 786 N N . GLN A 1 103 ? 22.688 -10.777 -34.792 1.00 69.25 103 GLN A N 1
ATOM 787 C CA . GLN A 1 103 ? 22.463 -9.598 -35.630 1.00 69.25 103 GLN A CA 1
ATOM 788 C C . GLN A 1 103 ? 23.177 -9.687 -36.994 1.00 69.25 103 GLN A C 1
ATOM 790 O O . GLN A 1 103 ? 22.711 -9.117 -37.980 1.00 69.25 103 GLN A O 1
ATOM 795 N N . LEU A 1 104 ? 24.290 -10.426 -37.076 1.00 74.81 104 LEU A N 1
ATOM 796 C CA . LEU A 1 104 ? 25.064 -10.645 -38.305 1.00 74.81 104 LEU A CA 1
ATOM 797 C C . LEU A 1 104 ? 24.670 -11.936 -39.038 1.00 74.81 104 LEU A C 1
ATOM 799 O O . LEU A 1 104 ? 24.985 -12.078 -40.222 1.00 74.81 104 LEU A O 1
ATOM 803 N N . LEU A 1 105 ? 23.944 -12.853 -38.387 1.00 75.31 105 LEU A N 1
ATOM 804 C CA . LEU A 1 105 ? 23.522 -14.135 -38.959 1.00 75.31 105 LEU A CA 1
ATOM 805 C C . LEU A 1 105 ? 22.769 -13.955 -40.288 1.00 75.31 105 LEU A C 1
ATOM 807 O O . LEU A 1 105 ? 23.037 -14.671 -41.250 1.00 75.31 105 LEU A O 1
ATOM 811 N N . GLY A 1 106 ? 21.887 -12.956 -40.385 1.00 72.00 106 GLY A N 1
ATOM 812 C CA . GLY A 1 106 ? 21.135 -12.658 -41.611 1.00 72.00 106 GLY A CA 1
ATOM 813 C C . GLY A 1 106 ? 21.985 -12.141 -42.783 1.00 72.00 106 GLY A C 1
ATOM 814 O O . GLY A 1 106 ? 21.583 -12.296 -43.938 1.00 72.00 106 GLY A O 1
ATOM 815 N N . LEU A 1 107 ? 23.158 -11.551 -42.518 1.00 73.81 107 LEU A N 1
ATOM 816 C CA . LEU A 1 107 ? 24.152 -11.221 -43.549 1.00 73.81 107 LEU A CA 1
ATOM 817 C C . LEU A 1 107 ? 25.002 -12.448 -43.889 1.00 73.81 107 LEU A C 1
ATOM 819 O O . LEU A 1 107 ? 25.180 -12.771 -45.062 1.00 73.81 107 LEU A O 1
ATOM 823 N N . HIS A 1 108 ? 25.478 -13.151 -42.859 1.00 80.19 108 HIS A N 1
ATOM 824 C CA . HIS A 1 108 ? 26.306 -14.341 -42.999 1.00 80.19 108 HIS A CA 1
ATOM 825 C C . HIS A 1 108 ? 25.594 -15.439 -43.795 1.00 80.19 108 HIS A C 1
ATOM 827 O O . HIS A 1 108 ? 26.193 -16.005 -44.695 1.00 80.19 108 HIS A O 1
ATOM 833 N N . VAL A 1 109 ? 24.314 -15.731 -43.541 1.00 75.44 109 VAL A N 1
ATOM 834 C CA . VAL A 1 109 ? 23.569 -16.762 -44.291 1.00 75.44 109 VAL A CA 1
ATOM 835 C C . VAL A 1 109 ? 23.505 -16.429 -45.788 1.00 75.44 109 VAL A C 1
ATOM 837 O O . VAL A 1 109 ? 23.670 -17.325 -46.616 1.00 75.44 109 VAL A O 1
ATOM 840 N N . LYS A 1 110 ? 23.360 -15.147 -46.158 1.00 71.12 110 LYS A N 1
ATOM 841 C CA . LYS A 1 110 ? 23.324 -14.709 -47.567 1.00 71.12 110 LYS A CA 1
ATOM 842 C C . LYS A 1 110 ? 24.646 -14.966 -48.295 1.00 71.12 110 LYS A C 1
ATOM 844 O O . LYS A 1 110 ? 24.618 -15.398 -49.444 1.00 71.12 110 LYS A O 1
ATOM 849 N N . THR A 1 111 ? 25.789 -14.742 -47.645 1.00 70.38 111 THR A N 1
ATOM 850 C CA . THR A 1 111 ? 27.112 -15.014 -48.236 1.00 70.38 111 THR A CA 1
ATOM 851 C C . THR A 1 111 ? 27.529 -16.481 -48.093 1.00 70.38 111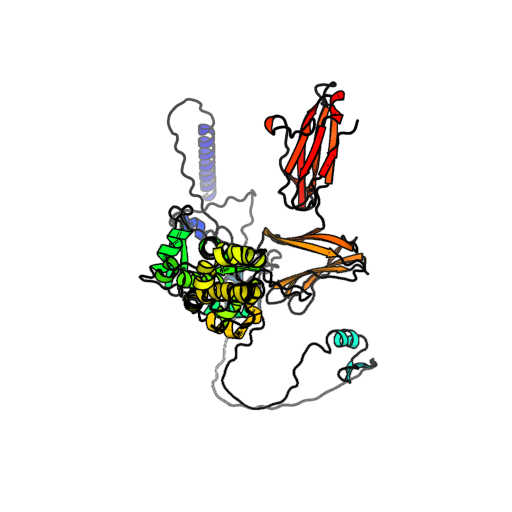 THR A C 1
ATOM 853 O O . THR A 1 111 ? 28.103 -17.038 -49.019 1.00 70.38 111 THR A O 1
ATOM 856 N N . CYS A 1 112 ? 27.164 -17.151 -47.000 1.00 73.38 112 CYS A N 1
ATOM 857 C CA . CYS A 1 112 ? 27.433 -18.569 -46.740 1.00 73.38 112 CYS A CA 1
ATOM 858 C C . CYS A 1 112 ? 26.778 -19.492 -47.784 1.00 73.38 112 CYS A C 1
ATOM 860 O O . CYS A 1 112 ? 27.401 -20.449 -48.245 1.00 73.38 112 CYS A O 1
ATOM 862 N N . ILE A 1 113 ? 25.553 -19.174 -48.224 1.00 59.59 113 ILE A N 1
ATOM 863 C CA . ILE A 1 113 ? 24.902 -19.879 -49.341 1.00 59.59 113 ILE A CA 1
ATOM 864 C C . ILE A 1 113 ? 25.690 -19.662 -50.646 1.00 59.59 113 ILE A C 1
ATOM 866 O O . ILE A 1 113 ? 25.947 -20.620 -51.372 1.00 59.59 113 ILE A O 1
ATOM 870 N N . GLN A 1 114 ? 26.158 -18.438 -50.917 1.00 53.47 114 GLN A N 1
ATOM 871 C CA . GLN A 1 114 ? 26.993 -18.143 -52.092 1.00 53.47 114 GLN A CA 1
ATOM 872 C C . GLN A 1 114 ? 28.368 -18.836 -52.048 1.00 53.47 114 GLN A C 1
ATOM 874 O O . GLN A 1 114 ? 28.911 -19.155 -53.104 1.00 53.47 114 GLN A O 1
ATOM 879 N N . SER A 1 115 ? 28.911 -19.119 -50.859 1.00 51.44 115 SER A N 1
ATOM 880 C CA . SER A 1 115 ? 30.131 -19.920 -50.695 1.00 51.44 115 SER A CA 1
ATOM 881 C C . SER A 1 115 ? 29.928 -21.389 -51.073 1.00 51.44 115 SER A C 1
ATOM 883 O O . SER A 1 115 ? 30.837 -21.985 -51.641 1.00 51.44 115 SER A O 1
ATOM 885 N N . LYS A 1 116 ? 28.749 -21.975 -50.806 1.00 44.22 116 LYS A N 1
ATOM 886 C CA . LYS A 1 116 ? 28.438 -23.361 -51.207 1.00 44.22 116 LYS A CA 1
ATOM 887 C C . LYS A 1 116 ? 28.113 -23.498 -52.697 1.00 44.22 116 LYS A C 1
ATOM 889 O O . LYS A 1 116 ? 28.557 -24.451 -53.321 1.00 44.22 116 LYS A O 1
ATOM 894 N N . VAL A 1 117 ? 27.416 -22.525 -53.289 1.00 40.91 117 VAL A N 1
ATOM 895 C CA . VAL A 1 117 ? 27.066 -22.540 -54.728 1.00 40.91 117 VAL A CA 1
ATOM 896 C C . VAL A 1 117 ? 28.295 -22.364 -55.644 1.00 40.91 117 VAL A C 1
ATOM 898 O O . VAL A 1 117 ? 28.232 -22.672 -56.828 1.00 40.91 117 VAL A O 1
ATOM 901 N N . LYS A 1 118 ? 29.445 -21.921 -55.118 1.00 33.50 118 LYS A N 1
ATOM 902 C CA . LYS A 1 118 ? 30.692 -21.747 -55.888 1.00 33.50 118 LYS A CA 1
ATOM 903 C C . LYS A 1 118 ? 31.570 -23.001 -56.035 1.00 33.50 118 LYS A C 1
ATOM 905 O O . LYS A 1 118 ? 32.689 -22.869 -56.524 1.00 33.50 118 LYS A O 1
ATOM 910 N N . VAL A 1 119 ? 31.102 -24.185 -55.630 1.00 36.44 119 VAL A N 1
ATOM 911 C CA . VAL A 1 119 ? 31.893 -25.435 -55.697 1.00 36.44 119 VAL A CA 1
ATOM 912 C C . VAL A 1 119 ? 31.416 -26.400 -56.802 1.00 36.44 119 VAL A C 1
ATOM 914 O O . VAL A 1 119 ? 32.085 -27.392 -57.059 1.00 36.44 119 VAL A O 1
ATOM 917 N N . GLU A 1 120 ? 30.332 -26.097 -57.531 1.00 34.94 120 GLU A N 1
ATOM 918 C CA . GLU A 1 120 ? 29.813 -26.972 -58.602 1.00 34.94 120 GLU A CA 1
ATOM 919 C C . GLU A 1 120 ? 29.673 -26.256 -59.961 1.00 34.94 120 GLU A C 1
ATOM 921 O O . GLU A 1 120 ? 28.676 -25.603 -60.254 1.00 34.94 120 GLU A O 1
ATOM 926 N N . THR A 1 121 ? 30.736 -26.356 -60.769 1.00 27.86 121 THR A N 1
ATOM 927 C CA . THR A 1 121 ? 30.864 -26.264 -62.253 1.00 27.86 121 THR A CA 1
ATOM 928 C C . THR A 1 121 ? 32.378 -26.195 -62.517 1.00 27.86 121 THR A C 1
ATOM 930 O O . THR A 1 121 ? 33.030 -25.293 -62.004 1.00 27.86 121 THR A O 1
ATOM 933 N N . HIS A 1 122 ? 33.085 -27.083 -63.218 1.00 26.86 122 HIS A N 1
ATOM 934 C CA . HIS A 1 122 ? 32.851 -28.163 -64.200 1.00 26.86 122 HIS A CA 1
ATOM 935 C C . HIS A 1 122 ? 33.761 -29.369 -63.799 1.00 26.86 122 HIS A C 1
ATOM 937 O O . HIS A 1 122 ? 34.642 -29.169 -62.968 1.00 26.86 122 HIS A O 1
ATOM 943 N N . CYS A 1 123 ? 33.742 -30.611 -64.307 1.00 25.81 123 CYS A N 1
ATOM 944 C CA . CYS A 1 123 ? 33.197 -31.296 -65.502 1.00 25.81 123 CYS A CA 1
ATOM 945 C C . CYS A 1 123 ? 33.346 -32.832 -65.293 1.00 25.81 123 CYS A C 1
ATOM 947 O O . CYS A 1 123 ? 34.119 -33.223 -64.420 1.00 25.81 123 CYS A O 1
ATOM 949 N N . ASP A 1 124 ? 32.783 -33.773 -66.065 1.00 28.39 124 ASP A N 1
ATOM 950 C CA . ASP A 1 124 ? 31.588 -33.866 -66.940 1.00 28.39 124 ASP A CA 1
ATOM 951 C C . ASP A 1 124 ? 31.353 -35.385 -67.228 1.00 28.39 124 ASP A C 1
ATOM 953 O O . ASP A 1 124 ? 32.333 -36.125 -67.309 1.00 28.39 124 ASP A O 1
ATOM 957 N N . ASN A 1 125 ? 30.100 -35.825 -67.466 1.00 28.98 125 ASN A N 1
ATOM 958 C CA . ASN A 1 125 ? 29.649 -37.192 -67.873 1.00 28.98 125 ASN A CA 1
ATOM 959 C C . ASN A 1 125 ? 29.758 -38.313 -66.794 1.00 28.98 125 ASN A C 1
ATOM 961 O O . ASN A 1 125 ? 30.754 -38.414 -66.094 1.00 28.98 125 ASN A O 1
ATOM 965 N N . ASP A 1 126 ? 28.776 -39.198 -66.562 1.00 30.20 126 ASP A N 1
ATOM 966 C CA . ASP A 1 126 ? 28.000 -39.993 -67.533 1.00 30.20 126 ASP A CA 1
ATOM 967 C C . ASP A 1 126 ? 26.599 -40.448 -67.026 1.00 30.20 126 ASP A C 1
ATOM 969 O O . ASP A 1 126 ? 26.188 -40.188 -65.897 1.00 30.20 126 ASP A O 1
ATOM 973 N N . ILE A 1 127 ? 25.851 -41.125 -67.906 1.00 30.47 127 ILE A N 1
ATOM 974 C CA . ILE A 1 127 ? 24.444 -41.566 -67.773 1.00 30.47 127 ILE A CA 1
ATOM 975 C C . ILE A 1 127 ? 24.320 -42.904 -66.994 1.00 30.47 127 ILE A C 1
ATOM 977 O O . ILE A 1 127 ? 25.165 -43.773 -67.185 1.00 30.47 127 ILE A O 1
ATOM 981 N N . ILE A 1 128 ? 23.234 -43.120 -66.216 1.00 26.36 128 ILE A N 1
ATOM 982 C CA . ILE A 1 128 ? 22.261 -44.261 -66.290 1.00 26.36 128 ILE A CA 1
ATOM 983 C C . ILE A 1 128 ? 21.278 -44.284 -65.083 1.00 26.36 128 ILE A C 1
ATOM 985 O O . ILE A 1 128 ? 21.599 -43.859 -63.980 1.00 26.36 128 ILE A O 1
ATOM 989 N N . ASN A 1 129 ? 20.049 -44.752 -65.355 1.00 27.27 129 ASN A N 1
ATOM 990 C CA . ASN A 1 129 ? 18.871 -44.895 -64.476 1.00 27.27 129 ASN A CA 1
ATOM 991 C C . ASN A 1 129 ? 18.894 -46.096 -63.485 1.00 27.27 129 ASN A C 1
ATOM 993 O O . ASN A 1 129 ? 19.676 -47.023 -63.666 1.00 27.27 129 ASN A O 1
ATOM 997 N N . LEU A 1 130 ? 17.843 -46.126 -62.635 1.00 26.27 130 LEU A N 1
ATOM 998 C CA . LEU A 1 130 ? 17.094 -47.269 -62.041 1.00 26.27 130 LEU A CA 1
ATOM 999 C C . LEU A 1 130 ? 17.322 -47.617 -60.551 1.00 26.27 130 LEU A C 1
ATOM 1001 O O . LEU A 1 130 ? 18.421 -47.954 -60.138 1.00 26.27 130 LEU A O 1
ATOM 1005 N N . ASP A 1 131 ? 16.194 -47.564 -59.823 1.00 26.84 131 ASP A N 1
ATOM 1006 C CA . ASP A 1 131 ? 15.612 -48.498 -58.835 1.00 26.84 131 ASP A CA 1
ATOM 1007 C C . ASP A 1 131 ? 16.468 -49.244 -57.785 1.00 26.84 131 ASP A C 1
ATOM 1009 O O . ASP A 1 131 ? 17.499 -49.833 -58.088 1.00 26.84 131 ASP A O 1
ATOM 1013 N N . GLY A 1 132 ? 15.886 -49.411 -56.582 1.00 26.66 132 GLY A N 1
ATOM 1014 C CA . GLY A 1 132 ? 16.031 -50.662 -55.813 1.00 26.66 132 GLY A CA 1
ATOM 1015 C C . GLY A 1 132 ? 16.428 -50.565 -54.331 1.00 26.66 132 GLY A C 1
ATOM 1016 O O . GLY A 1 132 ? 17.601 -50.446 -54.007 1.00 26.66 132 GLY A O 1
ATOM 1017 N N . ASP A 1 133 ? 15.427 -50.696 -53.457 1.00 26.34 133 ASP A N 1
ATOM 1018 C CA . ASP A 1 133 ? 15.372 -51.465 -52.194 1.00 26.34 133 ASP A CA 1
ATOM 1019 C C . ASP A 1 133 ? 16.566 -51.599 -51.207 1.00 26.34 133 ASP A C 1
ATOM 1021 O O . ASP A 1 133 ? 17.617 -52.168 -51.480 1.00 26.34 133 ASP A O 1
ATOM 1025 N N . ILE A 1 134 ? 16.266 -51.201 -49.959 1.00 33.94 134 ILE A N 1
ATOM 1026 C CA . ILE A 1 134 ? 16.474 -51.904 -48.667 1.00 33.94 134 ILE A CA 1
ATOM 1027 C C . ILE A 1 134 ? 17.463 -53.094 -48.637 1.00 33.94 134 ILE A C 1
ATOM 1029 O O . ILE A 1 134 ? 17.106 -54.158 -49.130 1.00 33.94 134 ILE A O 1
ATOM 1033 N N . ILE A 1 135 ? 18.529 -53.005 -47.814 1.00 25.31 135 ILE A N 1
ATOM 1034 C CA . ILE A 1 135 ? 18.989 -54.082 -46.892 1.00 25.31 135 ILE A CA 1
ATOM 1035 C C . ILE A 1 135 ? 19.621 -53.454 -45.620 1.00 25.31 135 ILE A C 1
ATOM 1037 O O . ILE A 1 135 ? 20.521 -52.625 -45.725 1.00 25.31 135 ILE A O 1
ATOM 1041 N N . ASN A 1 136 ? 19.186 -53.883 -44.424 1.00 33.22 136 ASN A N 1
ATOM 1042 C CA . ASN A 1 136 ? 19.941 -53.766 -43.157 1.00 33.22 136 ASN A CA 1
ATOM 1043 C C . ASN A 1 136 ? 20.930 -54.932 -43.048 1.00 33.22 136 ASN A C 1
ATOM 1045 O O . ASN A 1 136 ? 20.524 -56.048 -43.364 1.00 33.22 136 ASN A O 1
ATOM 1049 N N . LEU A 1 137 ? 22.119 -54.729 -42.472 1.00 26.12 137 LEU A N 1
ATOM 1050 C CA . LEU A 1 137 ? 22.842 -55.787 -41.750 1.00 26.12 137 LEU A CA 1
ATOM 1051 C C . LEU A 1 137 ? 23.891 -55.186 -40.802 1.00 26.12 137 LEU A C 1
ATOM 1053 O O . LEU A 1 137 ? 24.664 -54.311 -41.194 1.00 26.12 137 LEU A O 1
ATOM 1057 N N . ASP A 1 138 ? 23.880 -55.667 -39.563 1.00 28.78 138 ASP A N 1
ATOM 1058 C CA . ASP A 1 138 ? 24.901 -55.436 -38.541 1.00 28.78 138 ASP A CA 1
ATOM 1059 C C . ASP A 1 138 ? 26.188 -56.225 -38.857 1.00 28.78 138 ASP A C 1
ATOM 1061 O O . ASP A 1 138 ? 26.131 -57.208 -39.595 1.00 28.78 138 ASP A O 1
ATOM 1065 N N . ASP A 1 139 ? 27.326 -55.846 -38.258 1.00 26.80 139 ASP A N 1
ATOM 1066 C CA . ASP A 1 139 ? 28.152 -56.807 -37.502 1.00 26.80 139 ASP A CA 1
ATOM 1067 C C . ASP A 1 139 ? 29.267 -56.132 -36.670 1.00 26.80 139 ASP A C 1
ATOM 1069 O O . ASP A 1 139 ? 29.697 -55.005 -36.933 1.00 26.80 139 ASP A O 1
ATOM 1073 N N . GLU A 1 140 ? 29.700 -56.832 -35.619 1.00 28.70 140 GLU A N 1
ATOM 1074 C CA . GLU A 1 140 ? 30.590 -56.356 -34.548 1.00 28.70 140 GLU A CA 1
ATOM 1075 C C . GLU A 1 140 ? 32.105 -56.630 -34.790 1.00 28.70 140 GLU A C 1
ATOM 1077 O O . GLU A 1 140 ? 32.504 -57.245 -35.776 1.00 28.70 140 GLU A O 1
ATOM 1082 N N . VAL A 1 141 ? 32.950 -56.236 -33.814 1.00 27.77 141 VAL A N 1
ATOM 1083 C CA . VAL A 1 141 ? 33.900 -57.107 -33.050 1.00 27.77 141 VAL A CA 1
ATOM 1084 C C . VAL A 1 141 ? 35.269 -56.445 -32.720 1.00 27.77 141 VAL A C 1
ATOM 1086 O O . VAL A 1 141 ? 36.171 -56.416 -33.549 1.00 27.77 141 VAL A O 1
ATOM 1089 N N . ALA A 1 142 ? 35.424 -56.067 -31.433 1.00 28.20 142 ALA A N 1
ATOM 1090 C CA . ALA A 1 142 ? 36.613 -56.141 -30.532 1.00 28.20 142 ALA A CA 1
ATOM 1091 C C . ALA A 1 142 ? 37.969 -55.435 -30.898 1.00 28.20 142 ALA A C 1
ATOM 1093 O O . ALA A 1 142 ? 38.160 -54.977 -32.015 1.00 28.20 142 ALA A O 1
ATOM 1094 N N . SER A 1 143 ? 38.974 -55.246 -30.010 1.00 27.88 143 SER A N 1
ATOM 1095 C CA . SER A 1 143 ? 39.269 -55.765 -28.641 1.00 27.88 143 SER A CA 1
ATOM 1096 C C . SER A 1 143 ? 40.342 -54.944 -27.857 1.00 27.88 143 SER A C 1
ATOM 1098 O O . SER A 1 143 ? 41.274 -54.456 -28.494 1.00 27.88 143 SER A O 1
ATOM 1100 N N . GLY A 1 144 ? 40.321 -54.959 -26.503 1.00 26.27 144 GLY A N 1
ATOM 1101 C CA . GLY A 1 144 ? 41.480 -54.741 -25.583 1.00 26.27 144 GLY A CA 1
ATOM 1102 C C . GLY A 1 144 ? 41.531 -53.397 -24.802 1.00 26.27 144 GLY A C 1
ATOM 1103 O O . GLY A 1 144 ? 41.737 -52.370 -25.436 1.00 26.27 144 GLY A O 1
ATOM 1104 N N . ASP A 1 145 ? 41.238 -53.260 -23.489 1.00 29.09 145 ASP A N 1
ATOM 1105 C CA . ASP A 1 145 ? 41.885 -53.767 -22.232 1.00 29.09 145 ASP A CA 1
ATOM 1106 C C . ASP A 1 145 ? 43.081 -52.901 -21.716 1.00 29.09 145 ASP A C 1
ATOM 1108 O O . ASP A 1 145 ? 43.896 -52.471 -22.524 1.00 29.09 145 ASP A O 1
ATOM 1112 N N . VAL A 1 146 ? 43.304 -52.583 -20.415 1.00 27.42 146 VAL A N 1
ATOM 1113 C CA . VAL A 1 146 ? 42.631 -52.918 -19.120 1.00 27.42 146 VAL A CA 1
ATOM 1114 C C . VAL A 1 146 ? 42.884 -51.827 -18.017 1.00 27.42 146 VAL A C 1
ATOM 1116 O O . VAL A 1 146 ? 43.538 -50.825 -18.291 1.00 27.42 146 VAL A O 1
ATOM 1119 N N . GLN A 1 147 ? 42.371 -51.982 -16.775 1.00 31.09 147 GLN A N 1
ATOM 1120 C CA . GLN A 1 147 ? 42.463 -51.022 -15.627 1.00 31.09 147 GLN A CA 1
ATOM 1121 C C . GLN A 1 147 ? 43.659 -51.249 -14.638 1.00 31.09 147 GLN A C 1
ATOM 1123 O O . GLN A 1 147 ? 44.465 -52.144 -14.895 1.00 31.09 147 GLN A O 1
ATOM 1128 N N . PRO A 1 148 ? 43.803 -50.493 -13.502 1.00 38.44 148 PRO A N 1
ATOM 1129 C CA . PRO A 1 148 ? 43.046 -50.800 -12.257 1.00 38.44 148 PRO A CA 1
ATOM 1130 C C . PRO A 1 148 ? 42.633 -49.628 -11.305 1.00 38.44 148 PRO A C 1
ATOM 1132 O O . PRO A 1 148 ? 43.419 -48.751 -10.967 1.00 38.44 148 PRO A O 1
ATOM 1135 N N . SER A 1 149 ? 41.395 -49.727 -10.794 1.00 29.86 149 SER A N 1
ATOM 1136 C CA . SER A 1 149 ? 40.862 -49.383 -9.446 1.00 29.86 149 SER A CA 1
ATOM 1137 C C . SER A 1 149 ? 41.371 -48.199 -8.582 1.00 29.86 149 SER A C 1
ATOM 1139 O O . SER A 1 149 ? 42.485 -48.221 -8.064 1.00 29.86 149 SER A O 1
ATOM 1141 N N . HIS A 1 150 ? 40.417 -47.365 -8.141 1.00 33.06 150 HIS A N 1
ATOM 1142 C CA . HIS A 1 150 ? 40.311 -46.898 -6.745 1.00 33.06 150 HIS A CA 1
ATOM 1143 C C . HIS A 1 150 ? 38.909 -47.255 -6.213 1.00 33.06 150 HIS A C 1
ATOM 1145 O O . HIS A 1 150 ? 37.911 -46.924 -6.846 1.00 33.06 150 HIS A O 1
ATOM 1151 N N . LEU A 1 151 ? 38.826 -47.967 -5.083 1.00 37.31 151 LEU A N 1
ATOM 1152 C CA . LEU A 1 151 ? 37.560 -48.392 -4.469 1.00 37.31 151 LEU A CA 1
ATOM 1153 C C . LEU A 1 151 ? 37.239 -47.490 -3.271 1.00 37.31 151 LEU A C 1
ATOM 1155 O O . LEU A 1 151 ? 37.841 -47.630 -2.207 1.00 37.31 151 LEU A O 1
ATOM 1159 N N . GLU A 1 152 ? 36.298 -46.564 -3.436 1.00 46.75 152 GLU A N 1
ATOM 1160 C CA . GLU A 1 152 ? 35.879 -45.657 -2.363 1.00 46.75 152 GLU A CA 1
ATOM 1161 C C . GLU A 1 152 ? 34.935 -46.349 -1.370 1.00 46.75 152 GLU A C 1
ATOM 1163 O O . GLU A 1 152 ? 33.920 -46.942 -1.746 1.00 46.75 152 GLU A O 1
ATOM 1168 N N . SER A 1 153 ? 35.250 -46.262 -0.074 1.00 48.62 153 SER A N 1
ATOM 1169 C CA . SER A 1 153 ? 34.416 -46.837 0.985 1.00 48.62 153 SER A CA 1
ATOM 1170 C C . SER A 1 153 ? 33.159 -45.995 1.208 1.00 48.62 153 SER A C 1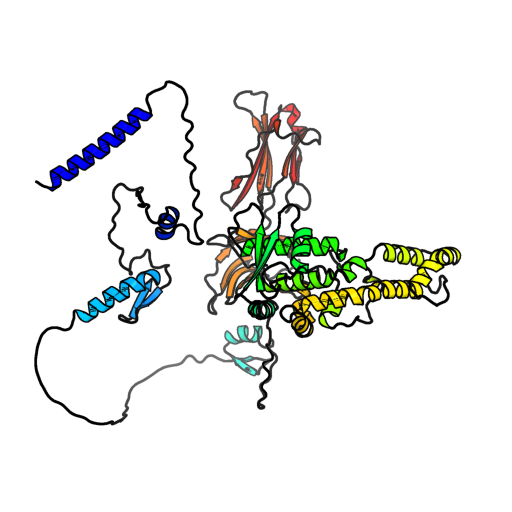
ATOM 1172 O O . SER A 1 153 ? 33.230 -44.913 1.798 1.00 48.62 153 SER A O 1
ATOM 1174 N N . LYS A 1 154 ? 32.009 -46.508 0.762 1.00 69.12 154 LYS A N 1
ATOM 1175 C CA . LYS A 1 154 ? 30.702 -45.874 0.964 1.00 69.12 154 LYS A CA 1
ATOM 1176 C C . LYS A 1 154 ? 30.162 -46.086 2.382 1.00 69.12 154 LYS A C 1
ATOM 1178 O O . LYS A 1 154 ? 30.365 -47.142 2.980 1.00 69.12 154 LYS A O 1
ATOM 1183 N N . VAL A 1 155 ? 29.440 -45.091 2.891 1.00 63.62 155 VAL A N 1
ATOM 1184 C CA . VAL A 1 155 ? 28.804 -45.074 4.218 1.00 63.62 155 VAL A CA 1
ATOM 1185 C C . VAL A 1 155 ? 27.294 -44.894 4.043 1.00 63.62 155 VAL A C 1
ATOM 1187 O O . VAL A 1 155 ? 26.854 -44.155 3.164 1.00 63.62 155 VAL A O 1
ATOM 1190 N N . ALA A 1 156 ? 26.490 -45.585 4.854 1.00 63.84 156 ALA A N 1
ATOM 1191 C CA . ALA A 1 156 ? 25.034 -45.469 4.804 1.00 63.84 156 ALA A CA 1
ATOM 1192 C C . ALA A 1 156 ? 24.550 -44.194 5.514 1.00 63.84 156 ALA A C 1
ATOM 1194 O O . ALA A 1 156 ? 24.977 -43.902 6.633 1.00 63.84 156 ALA A O 1
ATOM 1195 N N . CYS A 1 157 ? 23.635 -43.454 4.888 1.00 58.75 157 CYS A N 1
ATOM 1196 C CA . CYS A 1 157 ? 22.948 -42.328 5.514 1.00 58.75 157 CYS A CA 1
ATOM 1197 C C . CYS A 1 157 ? 21.991 -42.838 6.613 1.00 58.75 157 CYS A C 1
ATOM 1199 O O . CYS A 1 157 ? 21.144 -43.683 6.316 1.00 58.75 157 CYS A O 1
ATOM 1201 N N . PRO A 1 158 ? 22.055 -42.330 7.861 1.00 50.22 158 PRO A N 1
ATOM 1202 C CA . PRO A 1 158 ? 21.245 -42.843 8.971 1.00 50.22 158 PRO A CA 1
ATOM 1203 C C . PRO A 1 158 ? 19.741 -42.528 8.871 1.00 50.22 158 PRO A C 1
ATOM 1205 O O . PRO A 1 158 ? 18.978 -43.014 9.701 1.00 50.22 158 PRO A O 1
ATOM 1208 N N . LEU A 1 159 ? 19.313 -41.724 7.890 1.00 50.84 159 LEU A N 1
ATOM 1209 C CA . LEU A 1 159 ? 17.913 -41.330 7.690 1.00 50.84 159 LEU A CA 1
ATOM 1210 C C . LEU A 1 159 ? 17.229 -42.127 6.565 1.00 50.84 159 LEU A C 1
ATOM 1212 O O . LEU A 1 159 ? 16.141 -42.653 6.768 1.00 50.84 159 LEU A O 1
ATOM 1216 N N . CYS A 1 160 ? 17.871 -42.266 5.399 1.00 66.56 160 CYS A N 1
ATOM 1217 C CA . CYS A 1 160 ? 17.309 -42.964 4.229 1.00 66.56 160 CYS A CA 1
ATOM 1218 C C . CYS A 1 160 ? 17.945 -44.340 3.941 1.00 66.56 160 CYS A C 1
ATOM 1220 O O . CYS A 1 160 ? 17.528 -45.034 3.018 1.00 66.56 160 CYS A O 1
ATOM 1222 N N . SER A 1 161 ? 18.978 -44.737 4.695 1.00 57.56 161 SER A N 1
ATOM 1223 C CA . SER A 1 161 ? 19.762 -45.976 4.521 1.00 57.56 161 SER A CA 1
ATOM 1224 C C . SER A 1 161 ? 20.494 -46.159 3.176 1.00 57.56 161 SER A C 1
ATOM 1226 O O . SER A 1 161 ? 21.104 -47.205 2.956 1.00 57.56 161 SER A O 1
ATOM 1228 N N . GLN A 1 162 ? 20.507 -45.160 2.285 1.00 66.50 162 GLN A N 1
ATOM 1229 C CA . GLN A 1 162 ? 21.261 -45.216 1.023 1.00 66.50 162 GLN A CA 1
ATOM 1230 C C . GLN A 1 162 ? 22.778 -45.019 1.237 1.00 66.50 162 GLN A C 1
ATOM 1232 O O . GLN A 1 162 ? 23.206 -44.375 2.197 1.00 66.50 162 GLN A O 1
ATOM 1237 N N . LEU A 1 163 ? 23.595 -45.595 0.344 1.00 61.69 163 LEU A N 1
ATOM 1238 C CA . LEU A 1 163 ? 25.063 -45.641 0.437 1.00 61.69 163 LEU A CA 1
ATOM 1239 C C . LEU A 1 163 ? 25.737 -44.517 -0.368 1.00 61.69 163 LEU A C 1
ATOM 1241 O O . LEU A 1 163 ? 25.749 -44.554 -1.601 1.00 61.69 163 LEU A O 1
ATOM 1245 N N . PHE A 1 164 ? 26.394 -43.588 0.327 1.00 65.19 164 PHE A N 1
ATOM 1246 C CA . PHE A 1 164 ? 27.065 -42.418 -0.255 1.00 65.19 164 PHE A CA 1
ATOM 1247 C C . PHE A 1 164 ? 28.584 -42.469 -0.075 1.00 65.19 164 PHE A C 1
ATOM 1249 O O . PHE A 1 164 ? 29.092 -43.177 0.796 1.00 65.19 164 PHE A O 1
ATOM 1256 N N . THR A 1 165 ? 29.323 -41.714 -0.892 1.00 68.31 165 THR A N 1
ATOM 1257 C CA . THR A 1 165 ? 30.748 -41.453 -0.634 1.00 68.31 165 THR A CA 1
ATOM 1258 C C . THR A 1 165 ? 30.901 -40.570 0.613 1.00 68.31 165 THR A C 1
ATOM 1260 O O . THR A 1 165 ? 29.928 -40.010 1.128 1.00 68.31 165 THR A O 1
ATOM 1263 N N . LYS A 1 166 ? 32.128 -40.443 1.128 1.00 56.28 166 LYS A N 1
ATOM 1264 C CA . LYS A 1 166 ? 32.392 -39.661 2.345 1.00 56.28 166 LYS A CA 1
ATOM 1265 C C . LYS A 1 166 ? 32.193 -38.148 2.155 1.00 56.28 166 LYS A C 1
ATOM 1267 O O . LYS A 1 166 ? 31.940 -37.456 3.138 1.00 56.28 166 LYS A O 1
ATOM 1272 N N . ASP A 1 167 ? 32.260 -37.665 0.918 1.00 53.81 167 ASP A N 1
ATOM 1273 C CA . ASP A 1 167 ? 32.045 -36.254 0.592 1.00 53.81 167 ASP A CA 1
ATOM 1274 C C . ASP A 1 167 ? 30.563 -35.991 0.271 1.00 53.81 167 ASP A C 1
ATOM 1276 O O . ASP A 1 167 ? 29.973 -35.036 0.785 1.00 53.81 167 ASP A O 1
ATOM 1280 N N . ASP A 1 168 ? 29.911 -36.908 -0.457 1.00 55.62 168 ASP A N 1
ATOM 1281 C CA . ASP A 1 168 ? 28.485 -36.802 -0.794 1.00 55.62 168 ASP A CA 1
ATOM 1282 C C . ASP A 1 168 ? 27.570 -36.946 0.428 1.00 55.62 168 ASP A C 1
ATOM 1284 O O . ASP A 1 168 ? 26.516 -36.314 0.475 1.00 55.62 168 ASP A O 1
ATOM 1288 N N . ILE A 1 169 ? 27.948 -37.739 1.442 1.00 52.00 169 ILE A N 1
ATOM 1289 C CA . ILE A 1 169 ? 27.110 -37.922 2.640 1.00 52.00 169 ILE A CA 1
ATOM 1290 C C . ILE A 1 169 ? 26.912 -36.612 3.417 1.00 52.00 169 ILE A C 1
ATOM 1292 O O . ILE A 1 169 ? 25.852 -36.416 4.002 1.00 52.00 169 ILE A O 1
ATOM 1296 N N . CYS A 1 170 ? 27.878 -35.687 3.378 1.00 51.53 170 CYS A N 1
ATOM 1297 C CA . CYS A 1 170 ? 27.754 -34.366 4.002 1.00 51.53 170 CYS A CA 1
ATOM 1298 C C . CYS A 1 170 ? 26.759 -33.468 3.252 1.00 51.53 170 CYS A C 1
ATOM 1300 O O . CYS A 1 170 ? 25.985 -32.749 3.882 1.00 51.53 170 CYS A O 1
ATOM 1302 N N . VAL A 1 171 ? 26.745 -33.536 1.916 1.00 52.75 171 VAL A N 1
ATOM 1303 C CA . VAL A 1 171 ? 25.775 -32.814 1.078 1.00 52.75 171 VAL A CA 1
ATOM 1304 C C . VAL A 1 171 ? 24.389 -33.428 1.246 1.00 52.75 171 VAL A C 1
ATOM 1306 O O . VAL A 1 171 ? 23.435 -32.724 1.558 1.00 52.75 171 VAL A O 1
ATOM 1309 N N . HIS A 1 172 ? 24.271 -34.748 1.130 1.00 55.31 172 HIS A N 1
ATOM 1310 C CA . HIS A 1 172 ? 23.002 -35.451 1.274 1.00 55.31 172 HIS A CA 1
ATOM 1311 C C . HIS A 1 172 ? 22.393 -35.278 2.675 1.00 55.31 172 HIS A C 1
ATOM 1313 O O . HIS A 1 172 ? 21.212 -34.964 2.779 1.00 55.31 172 HIS A O 1
ATOM 1319 N N . ALA A 1 173 ? 23.176 -35.372 3.755 1.00 51.53 173 ALA A N 1
ATOM 1320 C CA . ALA A 1 173 ? 22.687 -35.129 5.116 1.00 51.53 173 ALA A CA 1
ATOM 1321 C C . ALA A 1 173 ? 22.211 -33.680 5.358 1.00 51.53 173 ALA A C 1
ATOM 1323 O O . ALA A 1 173 ? 21.495 -33.443 6.326 1.00 51.53 173 ALA A O 1
ATOM 1324 N N . SER A 1 174 ? 22.570 -32.725 4.487 1.00 45.97 174 SER A N 1
ATOM 1325 C CA . SER A 1 174 ? 22.095 -31.333 4.558 1.00 45.97 174 SER A CA 1
ATOM 1326 C C . SER A 1 174 ? 20.710 -31.092 3.933 1.00 45.97 174 SER A C 1
ATOM 1328 O O . SER A 1 174 ? 20.152 -30.021 4.132 1.00 45.97 174 SER A O 1
ATOM 1330 N N . VAL A 1 175 ? 20.153 -32.076 3.211 1.00 48.16 175 VAL A N 1
ATOM 1331 C CA . VAL A 1 175 ? 18.828 -32.009 2.544 1.00 48.16 175 VAL A CA 1
ATOM 1332 C C . VAL A 1 175 ? 17.966 -33.271 2.730 1.00 48.16 175 VAL A C 1
ATOM 1334 O O . VAL A 1 175 ? 16.769 -33.260 2.446 1.00 48.16 175 VAL A O 1
ATOM 1337 N N . CYS A 1 176 ? 18.531 -34.371 3.236 1.00 44.59 176 CYS A N 1
ATOM 1338 C CA . CYS A 1 176 ? 17.811 -35.608 3.537 1.00 44.59 176 CYS A CA 1
ATOM 1339 C C . CYS A 1 176 ? 16.859 -35.413 4.728 1.00 44.59 176 CYS A C 1
ATOM 1341 O O . CYS A 1 176 ? 17.235 -35.604 5.882 1.00 44.59 176 CYS A O 1
ATOM 1343 N N . GLY A 1 177 ? 15.618 -35.044 4.423 1.00 44.41 177 GLY A N 1
ATOM 1344 C CA . GLY A 1 177 ? 14.574 -34.683 5.385 1.00 44.41 177 GLY A CA 1
ATOM 1345 C C . GLY A 1 177 ? 13.655 -33.574 4.861 1.00 44.41 177 GLY A C 1
ATOM 1346 O O . GLY A 1 177 ? 12.523 -33.457 5.317 1.00 44.41 177 GLY A O 1
ATOM 1347 N N . GLU A 1 178 ? 14.100 -32.811 3.857 1.00 45.25 178 GLU A N 1
ATOM 1348 C CA . GLU A 1 178 ? 13.355 -31.699 3.254 1.00 45.25 178 GLU A CA 1
ATOM 1349 C C . GLU A 1 178 ? 12.617 -32.103 1.961 1.00 45.25 178 GLU A C 1
ATOM 1351 O O . GLU A 1 178 ? 12.800 -31.491 0.912 1.00 45.25 178 GLU A O 1
ATOM 1356 N N . SER A 1 179 ? 11.782 -33.149 2.014 1.00 40.62 179 SER A N 1
ATOM 1357 C CA . SER A 1 179 ? 10.697 -33.399 1.040 1.00 40.62 179 SER A CA 1
ATOM 1358 C C . SER A 1 179 ? 9.786 -34.532 1.511 1.00 40.62 179 SER A C 1
ATOM 1360 O O . SER A 1 179 ? 10.211 -35.681 1.595 1.00 40.62 179 SER A O 1
ATOM 1362 N N . ASN A 1 180 ? 8.511 -34.222 1.756 1.00 32.62 180 ASN A N 1
ATOM 1363 C CA . ASN A 1 180 ? 7.460 -35.232 1.849 1.00 32.62 180 ASN A CA 1
ATOM 1364 C C . ASN A 1 180 ? 6.897 -35.490 0.448 1.00 32.62 180 ASN A C 1
ATOM 1366 O O . ASN A 1 180 ? 6.184 -34.648 -0.091 1.00 32.62 180 ASN A O 1
ATOM 1370 N N . THR A 1 181 ? 7.154 -36.670 -0.105 1.00 33.94 181 THR A N 1
ATOM 1371 C CA . THR A 1 181 ? 6.182 -37.419 -0.919 1.00 33.94 181 THR A CA 1
ATOM 1372 C C . THR A 1 181 ? 6.673 -38.857 -1.041 1.00 33.94 181 THR A C 1
ATOM 1374 O O . THR A 1 181 ? 7.765 -39.109 -1.538 1.00 33.94 181 THR A O 1
ATOM 1377 N N . ASN A 1 182 ? 5.868 -39.806 -0.560 1.00 33.62 182 ASN A N 1
ATOM 1378 C CA . ASN A 1 182 ? 6.014 -41.199 -0.968 1.00 33.62 182 ASN A CA 1
ATOM 1379 C C . ASN A 1 182 ? 5.417 -41.331 -2.371 1.00 33.62 182 ASN A C 1
ATOM 1381 O O . ASN A 1 182 ? 4.308 -40.847 -2.602 1.00 33.62 182 ASN A O 1
ATOM 1385 N N . GLU A 1 183 ? 6.114 -42.017 -3.269 1.00 38.91 183 GLU A N 1
ATOM 1386 C CA . GLU A 1 183 ? 5.527 -42.486 -4.524 1.00 38.91 183 GLU A CA 1
ATOM 1387 C C . GLU A 1 183 ? 4.503 -43.603 -4.248 1.00 38.91 183 GLU A C 1
ATOM 1389 O O . GLU A 1 183 ? 4.666 -44.409 -3.326 1.00 38.91 183 GLU A O 1
ATOM 1394 N N . GLY A 1 184 ? 3.449 -43.652 -5.062 1.00 30.39 184 GLY A N 1
ATOM 1395 C CA . GLY A 1 184 ? 2.426 -44.695 -5.031 1.00 30.39 184 GLY A CA 1
ATOM 1396 C C . GLY A 1 184 ? 1.413 -44.490 -6.156 1.00 30.39 184 GLY A C 1
ATOM 1397 O O . GLY A 1 184 ? 0.623 -43.552 -6.102 1.00 30.39 184 GLY A O 1
ATOM 1398 N N . ASP A 1 185 ? 1.461 -45.353 -7.171 1.00 35.69 185 ASP A N 1
ATOM 1399 C CA . ASP A 1 185 ? 0.633 -45.271 -8.381 1.00 35.69 185 ASP A CA 1
ATOM 1400 C C . ASP A 1 185 ? -0.879 -45.415 -8.112 1.00 35.69 185 ASP A C 1
ATOM 1402 O O . ASP A 1 185 ? -1.292 -46.347 -7.416 1.00 35.69 185 ASP A O 1
ATOM 1406 N N . ALA A 1 186 ? -1.706 -44.577 -8.757 1.00 31.61 186 ALA A N 1
ATOM 1407 C CA . ALA A 1 186 ? -3.089 -44.900 -9.144 1.00 31.61 186 ALA A CA 1
ATOM 1408 C C . ALA A 1 186 ? -3.660 -43.920 -10.200 1.00 31.61 186 ALA A C 1
ATOM 1410 O O . ALA A 1 186 ? -3.381 -42.725 -10.178 1.00 31.61 186 ALA A O 1
ATOM 1411 N N . ASP A 1 187 ? -4.482 -44.460 -11.102 1.00 28.66 187 ASP A N 1
ATOM 1412 C CA . ASP A 1 187 ? -5.051 -43.869 -12.326 1.00 28.66 187 ASP A CA 1
ATOM 1413 C C . ASP A 1 187 ? -5.834 -42.531 -12.246 1.00 28.66 187 ASP A C 1
ATOM 1415 O O . ASP A 1 187 ? -6.675 -42.317 -11.379 1.00 28.66 187 ASP A O 1
ATOM 1419 N N . ILE A 1 188 ? -5.643 -41.729 -13.307 1.00 39.78 188 ILE A N 1
ATOM 1420 C CA . ILE A 1 188 ? -6.613 -40.910 -14.080 1.00 39.78 188 ILE A CA 1
ATOM 1421 C C . ILE A 1 188 ? -7.764 -40.189 -13.335 1.00 39.78 188 ILE A C 1
ATOM 1423 O O . ILE A 1 188 ? -8.826 -40.763 -13.089 1.00 39.78 188 ILE A O 1
ATOM 1427 N N . SER A 1 189 ? -7.677 -38.852 -13.297 1.00 30.30 189 SER A N 1
ATOM 1428 C CA . SER A 1 189 ? -8.810 -37.959 -13.610 1.00 30.30 189 SER A CA 1
ATOM 1429 C C . SER A 1 189 ? -8.327 -36.605 -14.148 1.00 30.30 189 SER A C 1
ATOM 1431 O O . SER A 1 189 ? -7.375 -36.037 -13.617 1.00 30.30 189 SER A O 1
ATOM 1433 N N . GLU A 1 190 ? -8.982 -36.078 -15.186 1.00 41.62 190 GLU A N 1
ATOM 1434 C CA . GLU A 1 190 ? -8.746 -34.718 -15.691 1.00 41.62 190 GLU A CA 1
ATOM 1435 C C . GLU A 1 190 ? -9.350 -33.675 -14.737 1.00 41.62 190 GLU A C 1
ATOM 1437 O O . GLU A 1 190 ? -10.526 -33.351 -14.844 1.00 41.62 190 GLU A O 1
ATOM 1442 N N . ASP A 1 191 ? -8.530 -33.124 -13.845 1.00 31.34 191 ASP A N 1
ATOM 1443 C CA . ASP A 1 191 ? -8.728 -31.796 -13.256 1.00 31.34 191 ASP A CA 1
ATOM 1444 C C . ASP A 1 191 ? -7.337 -31.174 -13.064 1.00 31.34 191 ASP A C 1
ATOM 1446 O O . ASP A 1 191 ? -6.517 -31.664 -12.286 1.00 31.34 191 ASP A O 1
ATOM 1450 N N . THR A 1 192 ? -7.023 -30.125 -13.829 1.00 36.62 192 THR A N 1
ATOM 1451 C CA . THR A 1 192 ? -5.731 -29.430 -13.734 1.00 36.62 192 THR A CA 1
ATOM 1452 C C . THR A 1 192 ? -5.741 -28.472 -12.550 1.00 36.62 192 THR A C 1
ATOM 1454 O O . THR A 1 192 ? -5.976 -27.275 -12.716 1.00 36.62 192 THR A O 1
ATOM 1457 N N . ASP A 1 193 ? -5.484 -29.005 -11.359 1.00 38.25 193 ASP A N 1
ATOM 1458 C CA . ASP A 1 193 ? -5.209 -28.206 -10.166 1.00 38.25 193 ASP A CA 1
ATOM 1459 C C . ASP A 1 193 ? -3.868 -27.467 -10.370 1.00 38.25 193 ASP A C 1
ATOM 1461 O O . ASP A 1 193 ? -2.790 -28.073 -10.337 1.00 38.25 193 ASP A O 1
ATOM 1465 N N . GLU A 1 194 ? -3.920 -26.165 -10.689 1.00 51.72 194 GLU A N 1
ATOM 1466 C CA . GLU A 1 194 ? -2.727 -25.333 -10.900 1.00 51.72 194 GLU A CA 1
ATOM 1467 C C . GLU A 1 194 ? -1.980 -25.169 -9.565 1.00 51.72 194 GLU A C 1
ATOM 1469 O O . GLU A 1 194 ? -2.231 -24.249 -8.790 1.00 51.72 194 GLU A O 1
ATOM 1474 N N . HIS A 1 195 ? -1.038 -26.072 -9.275 1.00 56.25 195 HIS A N 1
ATOM 1475 C CA . HIS A 1 195 ? -0.256 -26.022 -8.040 1.00 56.25 195 HIS A CA 1
ATOM 1476 C C . HIS A 1 195 ? 0.723 -24.831 -8.033 1.00 56.25 195 HIS A C 1
ATOM 1478 O O . HIS A 1 195 ? 1.881 -24.931 -8.450 1.00 56.25 195 HIS A O 1
ATOM 1484 N N . PHE A 1 196 ? 0.258 -23.679 -7.548 1.00 64.12 196 PHE A N 1
ATOM 1485 C CA . PHE A 1 196 ? 1.052 -22.456 -7.455 1.00 64.12 196 PHE A CA 1
ATOM 1486 C C . PHE A 1 196 ? 2.131 -22.538 -6.365 1.00 64.12 196 PHE A C 1
ATOM 1488 O O . PHE A 1 196 ? 1.839 -22.527 -5.171 1.00 64.12 196 PHE A O 1
ATOM 1495 N N . GLY A 1 197 ? 3.405 -22.511 -6.770 1.00 57.31 197 GLY A N 1
ATOM 1496 C CA . GLY A 1 197 ? 4.546 -22.499 -5.845 1.00 57.31 197 GLY A CA 1
ATOM 1497 C C . GLY A 1 197 ? 4.818 -21.148 -5.163 1.00 57.31 197 GLY A C 1
ATOM 1498 O O . GLY A 1 197 ? 5.628 -21.071 -4.234 1.00 57.31 197 GLY A O 1
ATOM 1499 N N . SER A 1 198 ? 4.196 -20.055 -5.621 1.00 67.62 198 SER A N 1
ATOM 1500 C CA . SER A 1 198 ? 4.364 -18.715 -5.053 1.00 67.62 198 SER A CA 1
ATOM 1501 C C . SER A 1 198 ? 3.262 -17.733 -5.471 1.00 67.62 198 SER A C 1
ATOM 1503 O O . SER A 1 198 ? 2.558 -17.930 -6.457 1.00 67.62 198 SER A O 1
ATOM 1505 N N . VAL A 1 199 ? 3.166 -16.604 -4.757 1.00 70.06 199 VAL A N 1
ATOM 1506 C CA . VAL A 1 199 ? 2.287 -15.478 -5.138 1.00 70.06 199 VAL A CA 1
ATOM 1507 C C . VAL A 1 199 ? 2.648 -14.895 -6.509 1.00 70.06 199 VAL A C 1
ATOM 1509 O O . VAL A 1 199 ? 1.769 -14.391 -7.200 1.00 70.06 199 VAL A O 1
ATOM 1512 N N . SER A 1 200 ? 3.912 -14.979 -6.940 1.00 63.25 200 SER A N 1
ATOM 1513 C CA . SER A 1 200 ? 4.295 -14.558 -8.294 1.00 63.25 200 SER A CA 1
ATOM 1514 C C . SER A 1 200 ? 3.620 -15.408 -9.364 1.00 63.25 200 SER A C 1
ATOM 1516 O O . SER A 1 200 ? 3.181 -14.861 -10.367 1.00 63.25 200 SER A O 1
ATOM 1518 N N . ASP A 1 201 ? 3.501 -16.717 -9.142 1.00 72.69 201 ASP A N 1
ATOM 1519 C CA . ASP A 1 201 ? 2.889 -17.633 -10.108 1.00 72.69 201 ASP A CA 1
ATOM 1520 C C . ASP A 1 201 ? 1.376 -17.370 -10.215 1.00 72.69 201 ASP A C 1
ATOM 1522 O O . ASP A 1 201 ? 0.835 -17.315 -11.319 1.00 72.69 201 ASP A O 1
ATOM 1526 N N . ILE A 1 202 ? 0.726 -17.071 -9.082 1.00 76.69 202 ILE A N 1
ATOM 1527 C CA . ILE A 1 202 ? -0.669 -16.606 -9.025 1.00 76.69 202 ILE A CA 1
ATOM 1528 C C . ILE A 1 202 ? -0.855 -15.310 -9.828 1.00 76.69 202 ILE A C 1
ATOM 1530 O O . ILE A 1 202 ? -1.749 -15.220 -10.671 1.00 76.69 202 ILE A O 1
ATOM 1534 N N . LEU A 1 203 ? -0.014 -14.296 -9.587 1.00 77.19 203 LEU A N 1
ATOM 1535 C CA . LEU A 1 203 ? -0.108 -13.017 -10.297 1.00 77.19 203 LEU A CA 1
ATOM 1536 C C . LEU A 1 203 ? 0.161 -13.185 -11.800 1.00 77.19 203 LEU A C 1
ATOM 1538 O O . LEU A 1 203 ? -0.561 -12.594 -12.594 1.00 77.19 203 LEU A O 1
ATOM 1542 N N . MET A 1 204 ? 1.104 -14.045 -12.201 1.00 73.69 204 MET A N 1
ATOM 1543 C CA . MET A 1 204 ? 1.348 -14.371 -13.612 1.00 73.69 204 MET A CA 1
ATOM 1544 C C . MET A 1 204 ? 0.161 -15.093 -14.278 1.00 73.69 204 MET A C 1
ATOM 1546 O O . MET A 1 204 ? -0.167 -14.791 -15.427 1.00 73.69 204 MET A O 1
ATOM 1550 N N . SER A 1 205 ? -0.511 -16.017 -13.579 1.00 83.38 205 SER A N 1
ATOM 1551 C CA . SER A 1 205 ? -1.735 -16.661 -14.089 1.00 83.38 205 SER A CA 1
ATOM 1552 C C . SER A 1 205 ? -2.862 -15.635 -14.256 1.00 83.38 205 SER A C 1
ATOM 1554 O O . SER A 1 205 ? -3.506 -15.587 -15.305 1.00 83.38 205 SER A O 1
ATOM 1556 N N . LEU A 1 206 ? -3.038 -14.715 -13.301 1.00 86.12 206 LEU A N 1
ATOM 1557 C CA . LEU A 1 206 ? -4.008 -13.622 -13.424 1.00 86.12 206 LEU A CA 1
ATOM 1558 C C . LEU A 1 206 ? -3.651 -12.607 -14.529 1.00 86.12 206 LEU A C 1
ATOM 1560 O O . LEU A 1 206 ? -4.548 -12.186 -15.258 1.00 86.12 206 LEU A O 1
ATOM 1564 N N . GLU A 1 207 ? -2.374 -12.247 -14.706 1.00 86.06 207 GLU A N 1
ATOM 1565 C CA . GLU A 1 207 ? -1.881 -11.380 -15.795 1.00 86.06 207 GLU A CA 1
ATOM 1566 C C . GLU A 1 207 ? -2.267 -11.928 -17.177 1.00 86.06 207 GLU A C 1
ATOM 1568 O O . GLU A 1 207 ? -2.654 -11.166 -18.066 1.00 86.06 207 GLU A O 1
ATOM 1573 N N . SER A 1 208 ? -2.251 -13.256 -17.349 1.00 85.25 208 SER A N 1
ATOM 1574 C CA . SER A 1 208 ? -2.669 -13.908 -18.599 1.00 85.25 208 SER A CA 1
ATOM 1575 C C . SER A 1 208 ? -4.153 -13.692 -18.951 1.00 85.25 208 SER A C 1
ATOM 1577 O O . SER A 1 208 ? -4.533 -13.804 -20.117 1.00 85.25 208 SER A O 1
ATOM 1579 N N . LYS A 1 209 ? -4.992 -13.325 -17.968 1.00 89.94 209 LYS A N 1
ATOM 1580 C CA . LYS A 1 209 ? -6.439 -13.092 -18.127 1.00 89.94 209 LYS A CA 1
ATOM 1581 C C . LYS A 1 209 ? -6.787 -11.664 -18.589 1.00 89.94 209 LYS A C 1
ATOM 1583 O O . LYS A 1 209 ? -7.973 -11.344 -18.709 1.00 89.94 209 LYS A O 1
ATOM 1588 N N . VAL A 1 210 ? -5.801 -10.792 -18.834 1.00 90.25 210 VAL A N 1
ATOM 1589 C CA . VAL A 1 210 ? -6.015 -9.415 -19.326 1.00 90.25 210 VAL A CA 1
ATOM 1590 C C . VAL A 1 210 ? -6.299 -9.408 -20.832 1.00 90.25 210 VAL A C 1
ATOM 1592 O O . VAL A 1 210 ? -5.475 -9.848 -21.634 1.00 90.25 210 VAL A O 1
ATOM 1595 N N . ASP A 1 211 ? -7.431 -8.830 -21.250 1.00 88.56 211 ASP A N 1
ATOM 1596 C CA . ASP A 1 211 ? -7.738 -8.661 -22.677 1.00 88.56 211 ASP A CA 1
ATOM 1597 C C . ASP A 1 211 ? -6.874 -7.543 -23.289 1.00 88.56 211 ASP A C 1
ATOM 1599 O O . ASP A 1 211 ? -7.109 -6.347 -23.092 1.00 88.56 211 ASP A O 1
ATOM 1603 N N . THR A 1 212 ? -5.865 -7.943 -24.062 1.00 87.75 212 THR A N 1
ATOM 1604 C CA . THR A 1 212 ? -4.964 -7.038 -24.792 1.00 87.75 212 THR A CA 1
ATOM 1605 C C . THR A 1 212 ? -5.505 -6.597 -26.157 1.00 87.75 212 THR A C 1
ATOM 1607 O O . THR A 1 212 ? -4.934 -5.693 -26.771 1.00 87.75 212 THR A O 1
ATOM 1610 N N . SER A 1 213 ? -6.621 -7.168 -26.635 1.00 85.62 213 SER A N 1
ATOM 1611 C CA . SER A 1 213 ? -7.234 -6.814 -27.928 1.00 85.62 213 SER A CA 1
ATOM 1612 C C . SER A 1 213 ? -7.940 -5.454 -27.911 1.00 85.62 213 SER A C 1
ATOM 1614 O O . SER A 1 213 ? -8.189 -4.850 -28.958 1.00 85.62 213 SER A O 1
ATOM 1616 N N . ARG A 1 214 ? -8.265 -4.956 -26.714 1.00 86.50 214 ARG A N 1
ATOM 1617 C CA . ARG A 1 214 ? -8.954 -3.687 -26.458 1.00 86.50 214 ARG A CA 1
ATOM 1618 C C . ARG A 1 214 ? -8.202 -2.904 -25.388 1.00 86.50 214 ARG A C 1
ATOM 1620 O O . ARG A 1 214 ? -7.425 -3.468 -24.626 1.00 86.50 214 ARG A O 1
ATOM 1627 N N . SER A 1 215 ? -8.466 -1.602 -25.290 1.00 87.19 215 SER A N 1
ATOM 1628 C CA . SER A 1 215 ? -7.969 -0.789 -24.178 1.00 87.19 215 SER A CA 1
ATOM 1629 C C . SER A 1 215 ? -9.093 -0.189 -23.343 1.00 87.19 215 SER A C 1
ATOM 1631 O O . SER A 1 215 ? -10.153 0.186 -23.850 1.00 87.19 215 SER A O 1
ATOM 1633 N N . PHE A 1 216 ? -8.841 -0.089 -22.043 1.00 91.00 216 PHE A N 1
ATOM 1634 C CA . PHE A 1 216 ? -9.631 0.686 -21.098 1.00 91.00 216 PHE A CA 1
ATOM 1635 C C . PHE A 1 216 ? -8.909 2.019 -20.883 1.00 91.00 216 PHE A C 1
ATOM 1637 O O . PHE A 1 216 ? -7.826 2.054 -20.308 1.00 91.00 216 PHE A O 1
ATOM 1644 N N . ASN A 1 217 ? -9.447 3.107 -21.438 1.00 89.62 217 ASN A N 1
ATOM 1645 C CA . ASN A 1 217 ? -8.738 4.389 -21.519 1.00 89.62 217 ASN A CA 1
ATOM 1646 C C . ASN A 1 217 ? -9.238 5.368 -20.446 1.00 89.62 217 ASN A C 1
ATOM 1648 O O . ASN A 1 217 ? -10.425 5.700 -20.429 1.00 89.62 217 ASN A O 1
ATOM 1652 N N . ILE A 1 218 ? -8.332 5.881 -19.610 1.00 90.38 218 ILE A N 1
ATOM 1653 C CA . ILE A 1 218 ? -8.619 6.883 -18.570 1.00 90.38 218 ILE A CA 1
ATOM 1654 C C . ILE A 1 218 ? -7.818 8.166 -18.840 1.00 90.38 218 ILE A C 1
ATOM 1656 O O . ILE A 1 218 ? -6.611 8.118 -19.068 1.00 90.38 218 ILE A O 1
ATOM 1660 N N . ASN A 1 219 ? -8.492 9.325 -18.802 1.00 89.25 219 ASN A N 1
ATOM 1661 C CA . ASN A 1 219 ? -7.904 10.636 -19.106 1.00 89.25 219 ASN A CA 1
ATOM 1662 C C . ASN A 1 219 ? -8.001 11.586 -17.899 1.00 89.25 219 ASN A C 1
ATOM 1664 O O . ASN A 1 219 ? -9.079 12.121 -17.602 1.00 89.25 219 ASN A O 1
ATOM 1668 N N . VAL A 1 220 ? -6.894 11.807 -17.193 1.00 89.50 220 VAL A N 1
ATOM 1669 C CA . VAL A 1 220 ? -6.842 12.545 -15.914 1.00 89.50 220 VAL A CA 1
ATOM 1670 C C . VAL A 1 220 ? -5.912 13.758 -15.970 1.00 89.50 220 VAL A C 1
ATOM 1672 O O . VAL A 1 220 ? -5.148 13.925 -16.913 1.00 89.50 220 VAL A O 1
ATOM 1675 N N . THR A 1 221 ? -6.004 14.643 -14.981 1.00 88.75 221 THR A N 1
ATOM 1676 C CA . THR A 1 221 ? -5.008 15.691 -14.698 1.00 88.75 221 THR A CA 1
ATOM 1677 C C . THR A 1 221 ? -4.244 15.303 -13.435 1.00 88.75 221 THR A C 1
ATOM 1679 O O . THR A 1 221 ? -4.786 14.574 -12.607 1.00 88.75 221 THR A O 1
ATOM 1682 N N . ARG A 1 222 ? -3.014 15.800 -13.246 1.00 82.94 222 ARG A N 1
ATOM 1683 C CA . ARG A 1 222 ? -2.255 15.562 -12.000 1.00 82.94 222 ARG A CA 1
ATOM 1684 C C . ARG A 1 222 ? -2.952 16.148 -10.767 1.00 82.94 222 ARG A C 1
ATOM 1686 O O . ARG A 1 222 ? -2.966 15.525 -9.718 1.00 82.94 222 ARG A O 1
ATOM 1693 N N . GLU A 1 223 ? -3.586 17.307 -10.929 1.00 84.19 223 GLU A N 1
ATOM 1694 C CA . GLU A 1 223 ? -4.285 18.052 -9.868 1.00 84.19 223 GLU A CA 1
ATOM 1695 C C . GLU A 1 223 ? -5.550 17.357 -9.330 1.00 84.19 223 GLU A C 1
ATOM 1697 O O . GLU A 1 223 ? -5.930 17.585 -8.187 1.00 84.19 223 GLU A O 1
ATOM 1702 N N . ASP A 1 224 ? -6.217 16.533 -10.148 1.00 84.00 224 ASP A N 1
ATOM 1703 C CA . ASP A 1 224 ? -7.507 15.897 -9.824 1.00 84.00 224 ASP A CA 1
ATOM 1704 C C . ASP A 1 224 ? -7.512 14.409 -10.222 1.00 84.00 224 ASP A C 1
ATOM 1706 O O . ASP A 1 224 ? -8.514 13.868 -10.692 1.00 84.00 224 ASP A O 1
ATOM 1710 N N . LEU A 1 225 ? -6.364 13.733 -10.089 1.00 90.88 225 LEU A N 1
ATOM 1711 C CA . LEU A 1 225 ? -6.178 12.351 -10.545 1.00 90.88 225 LEU A CA 1
ATOM 1712 C C . LEU A 1 225 ? -7.225 11.414 -9.938 1.00 90.88 225 LEU A C 1
ATOM 1714 O O . LEU A 1 225 ? -7.914 10.699 -10.665 1.00 90.88 225 LEU A O 1
ATOM 1718 N N . PHE A 1 226 ? -7.370 11.455 -8.614 1.00 91.00 226 PHE A N 1
ATOM 1719 C CA . PHE A 1 226 ? -8.164 10.495 -7.855 1.00 91.00 226 PHE A CA 1
ATOM 1720 C C . PHE A 1 226 ? -9.675 10.599 -8.132 1.00 91.00 226 PHE A C 1
ATOM 1722 O O . PHE A 1 226 ? -10.302 9.634 -8.577 1.00 91.00 226 PHE A O 1
ATOM 1729 N N . GLN A 1 227 ? -10.278 11.778 -7.937 1.00 92.00 227 GLN A N 1
ATOM 1730 C CA . GLN A 1 227 ? -11.730 11.957 -8.102 1.00 92.00 227 GLN A CA 1
ATOM 1731 C C . GLN A 1 227 ? -12.155 11.815 -9.568 1.00 92.00 227 GLN A C 1
ATOM 1733 O O . GLN A 1 227 ? -13.197 11.223 -9.872 1.00 92.00 227 GLN A O 1
ATOM 1738 N N . ARG A 1 228 ? -11.348 12.332 -10.502 1.00 91.75 228 ARG A N 1
ATOM 1739 C CA . ARG A 1 228 ? -11.584 12.186 -11.944 1.00 91.75 228 ARG A CA 1
ATOM 1740 C C . ARG A 1 228 ? -11.321 10.762 -12.437 1.00 91.75 228 ARG A C 1
ATOM 1742 O O . ARG A 1 228 ? -11.977 10.330 -13.390 1.00 91.75 228 ARG A O 1
ATOM 1749 N N . GLY A 1 229 ? -10.395 10.048 -11.800 1.00 92.81 229 GLY A N 1
ATOM 1750 C CA . GLY A 1 229 ? -10.131 8.625 -11.990 1.00 92.81 229 GLY A CA 1
ATOM 1751 C C . GLY A 1 229 ? -11.358 7.794 -11.632 1.00 92.81 229 GLY A C 1
ATOM 1752 O O . GLY A 1 229 ? -11.942 7.181 -12.525 1.00 92.81 229 GLY A O 1
ATOM 1753 N N . LEU A 1 230 ? -11.830 7.875 -10.381 1.00 93.00 230 LEU A N 1
ATOM 1754 C CA . LEU A 1 230 ? -13.042 7.185 -9.909 1.00 93.00 230 LEU A CA 1
ATOM 1755 C C . LEU A 1 230 ? -14.261 7.462 -10.804 1.00 93.00 230 LEU A C 1
ATOM 1757 O O . LEU A 1 230 ? -14.927 6.534 -11.258 1.00 93.00 230 LEU A O 1
ATOM 1761 N N . LYS A 1 231 ? -14.527 8.736 -11.133 1.00 90.06 231 LYS A N 1
ATOM 1762 C CA . LYS A 1 231 ? -15.674 9.129 -11.976 1.00 90.06 231 LYS A CA 1
ATOM 1763 C C . LYS A 1 231 ? -15.600 8.598 -13.409 1.00 90.06 231 LYS A C 1
ATOM 1765 O O . LYS A 1 231 ? -16.643 8.419 -14.037 1.00 90.06 231 LYS A O 1
ATOM 1770 N N . GLN A 1 232 ? -14.404 8.394 -13.964 1.00 91.44 232 GLN A N 1
ATOM 1771 C CA . GLN A 1 232 ? -14.250 7.739 -15.269 1.00 91.44 232 GLN A CA 1
ATOM 1772 C C . GLN A 1 232 ? -14.362 6.226 -15.150 1.00 91.44 232 GLN A C 1
ATOM 1774 O O . GLN A 1 232 ? -15.030 5.617 -15.985 1.00 91.44 232 GLN A O 1
ATOM 1779 N N . TRP A 1 233 ? -13.777 5.648 -14.101 1.00 92.75 233 TRP A N 1
ATOM 1780 C CA . TRP A 1 233 ? -13.816 4.218 -13.839 1.00 92.75 233 TRP A CA 1
ATOM 1781 C C . TRP A 1 233 ? -15.256 3.722 -13.694 1.00 92.75 233 TRP A C 1
ATOM 1783 O O . TRP A 1 233 ? -15.692 2.889 -14.481 1.00 92.75 233 TRP A O 1
ATOM 1793 N N . ALA A 1 234 ? -16.042 4.335 -12.805 1.00 86.44 234 ALA A N 1
ATOM 1794 C CA . ALA A 1 234 ? -17.442 3.978 -12.558 1.00 86.44 234 ALA A CA 1
ATOM 1795 C C . ALA A 1 234 ? -18.377 4.202 -13.767 1.00 86.44 234 ALA A C 1
ATOM 1797 O O . ALA A 1 234 ? -19.489 3.680 -13.806 1.00 86.44 234 ALA A O 1
ATOM 1798 N N . ARG A 1 235 ? -17.965 4.982 -14.779 1.00 83.69 235 ARG A N 1
ATOM 1799 C CA . ARG A 1 235 ? -18.816 5.283 -15.944 1.00 83.69 235 ARG A CA 1
ATOM 1800 C C . ARG A 1 235 ? -18.911 4.142 -16.961 1.00 83.69 235 ARG A C 1
ATOM 1802 O O . ARG A 1 235 ? -19.897 4.138 -17.690 1.00 83.69 235 ARG A O 1
ATOM 1809 N N . GLN A 1 236 ? -17.898 3.270 -17.066 1.00 70.88 236 GLN A N 1
ATOM 1810 C CA . GLN A 1 236 ? -17.813 2.029 -17.880 1.00 70.88 236 GLN A CA 1
ATOM 1811 C C . GLN A 1 236 ? -18.547 1.980 -19.256 1.00 70.88 236 GLN A C 1
ATOM 1813 O O . GLN A 1 236 ? -18.961 0.918 -19.711 1.00 70.88 236 GLN A O 1
ATOM 1818 N N . LYS A 1 237 ? -18.728 3.102 -19.974 1.00 61.38 237 LYS A N 1
ATOM 1819 C CA . LYS A 1 237 ? -19.725 3.172 -21.073 1.00 61.38 237 LYS A CA 1
ATOM 1820 C C . LYS A 1 237 ? -19.422 2.344 -22.329 1.00 61.38 237 LYS A C 1
ATOM 1822 O O . LYS A 1 237 ? -20.349 2.084 -23.091 1.00 61.38 237 LYS A O 1
ATOM 1827 N N . GLN A 1 238 ? -18.155 2.025 -22.607 1.00 57.97 238 GLN A N 1
ATOM 1828 C CA . GLN A 1 238 ? -17.733 1.352 -23.855 1.00 57.97 238 GLN A CA 1
ATOM 1829 C C . GLN A 1 238 ? -16.539 0.390 -23.698 1.00 57.97 238 GLN A C 1
ATOM 1831 O O . GLN A 1 238 ? -16.179 -0.293 -24.653 1.00 57.97 238 GLN A O 1
ATOM 1836 N N . ALA A 1 239 ? -15.913 0.327 -22.521 1.00 69.50 239 ALA A N 1
ATOM 1837 C CA . ALA A 1 239 ? -14.754 -0.519 -22.250 1.00 69.50 239 ALA A CA 1
ATOM 1838 C C . ALA A 1 239 ? -14.800 -1.004 -20.795 1.00 69.50 239 ALA A C 1
ATOM 1840 O O . ALA A 1 239 ? -15.278 -0.278 -19.923 1.00 69.50 239 ALA A O 1
ATOM 1841 N N . SER A 1 240 ? -14.311 -2.222 -20.562 1.00 84.25 240 SER A N 1
ATOM 1842 C CA . SER A 1 240 ? -14.288 -2.874 -19.250 1.00 84.25 240 SER A CA 1
ATOM 1843 C C . SER A 1 240 ? -12.886 -2.800 -18.642 1.00 84.25 240 SER A C 1
ATOM 1845 O O . SER A 1 240 ? -11.919 -2.922 -19.399 1.00 84.25 240 SER A O 1
ATOM 1847 N N . PRO A 1 241 ? -12.755 -2.713 -17.305 1.00 87.31 241 PRO A N 1
ATOM 1848 C CA . PRO A 1 241 ? -11.482 -2.903 -16.613 1.00 87.31 241 PRO A CA 1
ATOM 1849 C C . PRO A 1 241 ? -10.764 -4.223 -16.934 1.00 87.31 241 PRO A C 1
ATOM 1851 O O . PRO A 1 241 ? -9.558 -4.275 -16.760 1.00 87.31 241 PRO A O 1
ATOM 1854 N N . LYS A 1 242 ? -11.455 -5.257 -17.457 1.00 89.44 242 LYS A N 1
ATOM 1855 C CA . LYS A 1 242 ? -10.823 -6.506 -17.947 1.00 89.44 242 LYS A CA 1
ATOM 1856 C C . LYS A 1 242 ? -9.816 -6.286 -19.087 1.00 89.44 242 LYS A C 1
ATOM 1858 O O . LYS A 1 242 ? -8.983 -7.152 -19.343 1.00 89.44 242 LYS A O 1
ATOM 1863 N N . ASN A 1 243 ? -9.925 -5.160 -19.790 1.00 91.12 243 ASN A N 1
ATOM 1864 C CA . ASN A 1 243 ? -9.064 -4.806 -20.910 1.00 91.12 243 ASN A CA 1
ATOM 1865 C C . ASN A 1 243 ? -7.770 -4.137 -20.410 1.00 91.12 243 ASN A C 1
ATOM 1867 O O . ASN A 1 243 ? -7.727 -3.579 -19.312 1.00 91.12 243 ASN A O 1
ATOM 1871 N N . LEU A 1 244 ? -6.738 -4.083 -21.254 1.00 89.69 244 LEU A N 1
ATOM 1872 C CA . LEU A 1 244 ? -5.495 -3.375 -20.936 1.00 89.69 244 LEU A CA 1
ATOM 1873 C C . LEU A 1 244 ? -5.752 -1.888 -20.604 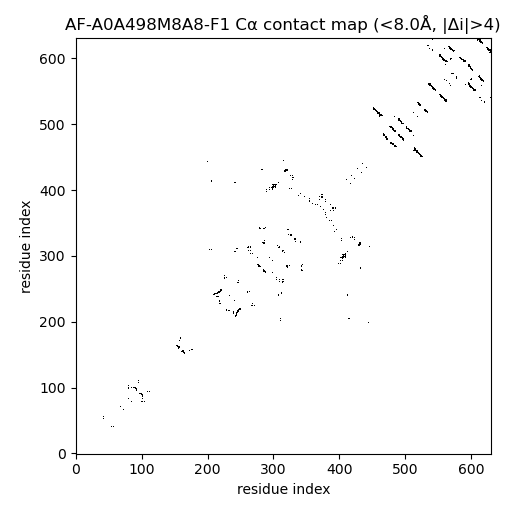1.00 89.69 244 LEU A C 1
ATOM 1875 O O . LEU A 1 244 ? -6.192 -1.108 -21.458 1.00 89.69 244 LEU A O 1
ATOM 1879 N N . LEU A 1 245 ? -5.439 -1.480 -19.374 1.00 91.12 245 LEU A N 1
ATOM 1880 C CA . LEU A 1 245 ? -5.570 -0.104 -18.905 1.00 91.12 245 LEU A CA 1
ATOM 1881 C C . LEU A 1 245 ? -4.511 0.783 -19.577 1.00 91.12 245 LEU A C 1
ATOM 1883 O O . LEU A 1 245 ? -3.307 0.510 -19.539 1.00 91.12 245 LEU A O 1
ATOM 1887 N N . ARG A 1 246 ? -4.976 1.876 -20.184 1.00 88.19 246 ARG A N 1
ATOM 1888 C CA . ARG A 1 246 ? -4.155 2.958 -20.734 1.00 88.19 246 ARG A CA 1
ATOM 1889 C C . ARG A 1 246 ? -4.534 4.263 -20.059 1.00 88.19 246 ARG A C 1
ATOM 1891 O O . ARG A 1 246 ? -5.707 4.636 -20.027 1.00 88.19 246 ARG A O 1
ATOM 1898 N N . VAL A 1 247 ? -3.533 4.964 -19.544 1.00 87.94 247 VAL A N 1
ATOM 1899 C CA . VAL A 1 247 ? -3.718 6.235 -18.843 1.00 87.94 247 VAL A CA 1
ATOM 1900 C C . VAL A 1 247 ? -3.067 7.348 -19.647 1.00 87.94 247 VAL A C 1
ATOM 1902 O O . VAL A 1 247 ? -1.970 7.192 -20.182 1.00 87.94 247 VAL A O 1
ATOM 1905 N N . SER A 1 248 ? -3.764 8.473 -19.764 1.00 86.06 248 SER A N 1
ATOM 1906 C CA . SER A 1 248 ? -3.246 9.691 -20.381 1.00 86.06 248 SER A CA 1
ATOM 1907 C C . SER A 1 248 ? -3.449 10.878 -19.449 1.00 86.06 248 SER A C 1
ATOM 1909 O O . SER A 1 248 ? -4.555 11.119 -18.955 1.00 86.06 248 SER A O 1
ATOM 1911 N N . PHE A 1 249 ? -2.372 11.627 -19.230 1.00 83.75 249 PHE A N 1
ATOM 1912 C CA . PHE A 1 249 ? -2.384 12.867 -18.468 1.00 83.75 249 PHE A CA 1
ATOM 1913 C C . PHE A 1 249 ? -2.631 14.045 -19.415 1.00 83.75 249 PHE A C 1
ATOM 1915 O O . PHE A 1 249 ? -1.957 14.212 -20.431 1.00 83.75 249 PHE A O 1
ATOM 1922 N N . ILE A 1 250 ? -3.656 14.842 -19.128 1.00 81.69 250 ILE A N 1
ATOM 1923 C CA . ILE A 1 250 ? -4.119 15.907 -20.020 1.00 81.69 250 ILE A CA 1
ATOM 1924 C C . ILE A 1 250 ? -3.086 17.034 -20.049 1.00 81.69 250 ILE A C 1
ATOM 1926 O O . ILE A 1 250 ? -2.846 17.688 -19.040 1.00 81.69 250 ILE A O 1
ATOM 1930 N N . GLY A 1 251 ? -2.519 17.277 -21.234 1.00 71.62 251 GLY A N 1
ATOM 1931 C CA . GLY A 1 251 ? -1.441 18.247 -21.450 1.00 71.62 251 GLY A CA 1
ATOM 1932 C C . GLY A 1 251 ? -0.040 17.627 -21.493 1.00 71.62 251 GLY A C 1
ATOM 1933 O O . GLY A 1 251 ? 0.910 18.327 -21.834 1.00 71.62 251 GLY A O 1
ATOM 1934 N N . GLU A 1 252 ? 0.093 16.327 -21.222 1.00 73.44 252 GLU A N 1
ATOM 1935 C CA . GLU A 1 252 ? 1.367 15.606 -21.215 1.00 73.44 252 GLU A CA 1
ATOM 1936 C C . GLU A 1 252 ? 1.437 14.594 -22.366 1.00 73.44 252 GLU A C 1
ATOM 1938 O O . GLU A 1 252 ? 0.506 13.827 -22.614 1.00 73.44 252 GLU A O 1
ATOM 1943 N N . ASN A 1 253 ? 2.573 14.557 -23.065 1.00 55.75 253 ASN A N 1
ATOM 1944 C CA . ASN A 1 253 ? 2.850 13.504 -24.039 1.00 55.75 253 ASN A CA 1
ATOM 1945 C C . ASN A 1 253 ? 3.337 12.266 -23.278 1.00 55.75 253 ASN A C 1
ATOM 1947 O O . ASN A 1 253 ? 4.469 12.249 -22.801 1.00 55.75 253 ASN A O 1
ATOM 1951 N N . GLY A 1 254 ? 2.491 11.243 -23.150 1.00 51.38 254 GLY A N 1
ATOM 1952 C CA . GLY A 1 254 ? 2.838 10.032 -22.408 1.00 51.38 254 GLY A CA 1
ATOM 1953 C C . GLY A 1 254 ? 3.891 9.180 -23.117 1.00 51.38 254 GLY A C 1
ATOM 1954 O O . GLY A 1 254 ? 3.584 8.551 -24.127 1.00 51.38 254 GLY A O 1
ATOM 1955 N N . ILE A 1 255 ? 5.111 9.160 -22.570 1.00 44.84 255 ILE A N 1
ATOM 1956 C CA . ILE A 1 255 ? 6.284 8.477 -23.147 1.00 44.84 255 ILE A CA 1
ATOM 1957 C C . ILE A 1 255 ? 6.239 6.963 -22.888 1.00 44.84 255 ILE A C 1
ATOM 1959 O O . ILE A 1 255 ? 6.491 6.187 -23.804 1.00 44.84 255 ILE A O 1
ATOM 1963 N N . ASP A 1 256 ? 5.859 6.544 -21.676 1.00 65.56 256 ASP A N 1
ATOM 1964 C CA . ASP A 1 256 ? 5.707 5.134 -21.300 1.00 65.56 256 ASP A CA 1
ATOM 1965 C C . ASP A 1 256 ? 4.307 4.868 -20.722 1.00 65.56 256 ASP A C 1
ATOM 1967 O O . ASP A 1 256 ? 3.896 5.431 -19.709 1.00 65.56 256 ASP A O 1
ATOM 1971 N N . GLN A 1 257 ? 3.558 3.984 -21.379 1.00 69.06 257 GLN A N 1
ATOM 1972 C CA . GLN A 1 257 ? 2.211 3.585 -20.969 1.00 69.06 257 GLN A CA 1
ATOM 1973 C C . GLN A 1 257 ? 2.208 2.626 -19.764 1.00 69.06 257 GLN A C 1
ATOM 1975 O O . GLN A 1 257 ? 1.193 2.535 -19.074 1.00 69.06 257 GLN A O 1
ATOM 1980 N N . GLY A 1 258 ? 3.316 1.924 -19.504 1.00 64.06 258 GLY A N 1
ATOM 1981 C CA . GLY A 1 258 ? 3.526 1.095 -18.319 1.00 64.06 258 GLY A CA 1
ATOM 1982 C C . GLY A 1 258 ? 3.741 1.949 -17.071 1.00 64.06 258 GLY A C 1
ATOM 1983 O O . GLY A 1 258 ? 2.957 1.841 -16.127 1.00 64.06 258 GLY A O 1
ATOM 1984 N N . ALA A 1 259 ? 4.728 2.852 -17.089 1.00 61.75 259 ALA A N 1
ATOM 1985 C CA . ALA A 1 259 ? 4.971 3.796 -15.997 1.00 61.75 259 ALA A CA 1
ATOM 1986 C C . ALA A 1 259 ? 3.739 4.650 -15.675 1.00 61.75 259 ALA A C 1
ATOM 1988 O O . ALA A 1 259 ? 3.345 4.700 -14.514 1.00 61.75 259 ALA A O 1
ATOM 1989 N N . LEU A 1 260 ? 3.069 5.246 -16.673 1.00 76.81 260 LEU A N 1
ATOM 1990 C CA . LEU A 1 260 ? 1.868 6.060 -16.425 1.00 76.81 260 LEU A CA 1
ATOM 1991 C C . LEU A 1 260 ? 0.698 5.250 -15.847 1.00 76.81 260 LEU A C 1
ATOM 1993 O O . LEU A 1 260 ? -0.068 5.771 -15.035 1.00 76.81 260 LEU A O 1
ATOM 1997 N N . ARG A 1 261 ? 0.553 3.972 -16.230 1.00 82.75 261 ARG A N 1
ATOM 1998 C CA . ARG A 1 261 ? -0.428 3.071 -15.607 1.00 82.75 261 ARG A CA 1
ATOM 1999 C C . ARG A 1 261 ? -0.054 2.775 -14.155 1.00 82.75 261 ARG A C 1
ATOM 2001 O O . ARG A 1 261 ? -0.927 2.854 -13.295 1.00 82.75 261 ARG A O 1
ATOM 2008 N N . LYS A 1 262 ? 1.213 2.452 -13.874 1.00 74.19 262 LYS A N 1
ATOM 2009 C CA . LYS A 1 262 ? 1.702 2.157 -12.516 1.00 74.19 262 LYS A CA 1
ATOM 2010 C C . LYS A 1 262 ? 1.587 3.376 -11.599 1.00 74.19 262 LYS A C 1
ATOM 2012 O O . LYS A 1 262 ? 1.097 3.235 -10.484 1.00 74.19 262 LYS A O 1
ATOM 2017 N N . GLU A 1 263 ? 1.967 4.559 -12.078 1.00 80.69 263 GLU A N 1
ATOM 2018 C CA . GLU A 1 263 ? 1.804 5.849 -11.394 1.00 80.69 263 GLU A CA 1
ATOM 2019 C C . GLU A 1 263 ? 0.334 6.090 -11.031 1.00 80.69 263 GLU A C 1
ATOM 2021 O O . GLU A 1 263 ? -0.002 6.252 -9.861 1.00 80.69 263 GLU A O 1
ATOM 2026 N N . PHE A 1 264 ? -0.565 6.006 -12.016 1.00 86.81 264 PHE A N 1
ATOM 2027 C CA . PHE A 1 264 ? -1.997 6.179 -11.793 1.00 86.81 264 PHE A CA 1
ATOM 2028 C C . PHE A 1 264 ? -2.579 5.160 -10.808 1.00 86.81 264 PHE A C 1
ATOM 2030 O O . PHE A 1 264 ? -3.296 5.551 -9.894 1.00 86.81 264 PHE A O 1
ATOM 2037 N N . LEU A 1 265 ? -2.266 3.869 -10.950 1.00 85.44 265 LEU A N 1
ATOM 2038 C CA . LEU A 1 265 ? -2.733 2.838 -10.017 1.00 85.44 265 LEU A CA 1
ATOM 2039 C C . LEU A 1 265 ? -2.181 3.057 -8.600 1.00 85.44 265 LEU A C 1
ATOM 2041 O O . LEU A 1 265 ? -2.899 2.814 -7.637 1.00 85.44 265 LEU A O 1
ATOM 2045 N N . THR A 1 266 ? -0.955 3.571 -8.464 1.00 79.94 266 THR A N 1
ATOM 2046 C CA . THR A 1 266 ? -0.360 3.909 -7.161 1.00 79.94 266 THR A CA 1
ATOM 2047 C C . THR A 1 266 ? -1.131 5.029 -6.471 1.00 79.94 266 THR A C 1
ATOM 2049 O O . THR A 1 266 ? -1.578 4.858 -5.337 1.00 79.94 266 THR A O 1
ATOM 2052 N N . GLU A 1 267 ? -1.379 6.131 -7.179 1.00 84.00 267 GLU A N 1
ATOM 2053 C CA . GLU A 1 267 ? -2.171 7.254 -6.665 1.00 84.00 267 GLU A CA 1
ATOM 2054 C C . GLU A 1 267 ? -3.637 6.866 -6.407 1.00 84.00 267 GLU A C 1
ATOM 2056 O O . GLU A 1 267 ? -4.242 7.316 -5.434 1.00 84.00 267 GLU A O 1
ATOM 2061 N N . MET A 1 268 ? -4.215 5.980 -7.225 1.00 91.81 268 MET A N 1
ATOM 2062 C CA . MET A 1 268 ? -5.569 5.464 -7.006 1.00 91.81 268 MET A CA 1
ATOM 2063 C C . MET A 1 268 ? -5.659 4.577 -5.761 1.00 91.81 268 MET A C 1
ATOM 2065 O O . MET A 1 268 ? -6.588 4.761 -4.981 1.00 91.81 268 MET A O 1
ATOM 2069 N N . VAL A 1 269 ? -4.725 3.644 -5.538 1.00 86.31 269 VAL A N 1
ATOM 2070 C CA . VAL A 1 269 ? -4.721 2.785 -4.337 1.00 86.31 269 VAL A CA 1
ATOM 2071 C C . VAL A 1 269 ? -4.497 3.623 -3.072 1.00 86.31 269 VAL A C 1
ATOM 2073 O O . VAL A 1 269 ? -5.265 3.483 -2.122 1.00 86.31 269 VAL A O 1
ATOM 2076 N N . CYS A 1 270 ? -3.544 4.561 -3.096 1.00 84.50 270 CYS A N 1
ATOM 2077 C CA . CYS A 1 270 ? -3.292 5.513 -2.007 1.00 84.50 270 CYS A CA 1
ATOM 2078 C C . CYS A 1 270 ? -4.525 6.391 -1.702 1.00 84.50 270 CYS A C 1
ATOM 2080 O O . CYS A 1 270 ? -4.958 6.513 -0.555 1.00 84.50 270 CYS A O 1
ATOM 2082 N N . GLY A 1 271 ? -5.157 6.956 -2.736 1.00 85.62 271 GLY A N 1
ATOM 2083 C CA . GLY A 1 271 ? -6.378 7.748 -2.589 1.00 85.62 271 GLY A CA 1
ATOM 2084 C C . GLY A 1 271 ? -7.571 6.932 -2.080 1.00 85.62 271 GLY A C 1
ATOM 2085 O O . GLY A 1 271 ? -8.355 7.434 -1.270 1.00 85.62 271 GLY A O 1
ATOM 2086 N N . ILE A 1 272 ? -7.701 5.666 -2.506 1.00 96.00 272 ILE A N 1
ATOM 2087 C CA . ILE A 1 272 ? -8.727 4.750 -1.991 1.00 96.00 272 ILE A CA 1
ATOM 2088 C C . ILE A 1 272 ? -8.516 4.526 -0.494 1.00 96.00 272 ILE A C 1
ATOM 2090 O O . ILE A 1 272 ? -9.456 4.717 0.278 1.00 96.00 272 ILE A O 1
ATOM 2094 N N . GLU A 1 273 ? -7.297 4.167 -0.089 1.00 93.19 273 GLU A N 1
ATOM 2095 C CA . GLU A 1 273 ? -6.927 3.950 1.310 1.00 93.19 273 GLU A CA 1
ATOM 2096 C C . GLU A 1 273 ? -7.264 5.172 2.175 1.00 93.19 273 GLU A C 1
ATOM 2098 O O . GLU A 1 273 ? -7.882 5.034 3.228 1.00 93.19 273 GLU A O 1
ATOM 2103 N N . ALA A 1 274 ? -6.923 6.377 1.711 1.00 90.69 274 ALA A N 1
ATOM 2104 C CA . ALA A 1 274 ? -7.141 7.615 2.455 1.00 90.69 274 ALA A CA 1
ATOM 2105 C C . ALA A 1 274 ? -8.619 8.051 2.557 1.00 90.69 274 ALA A C 1
ATOM 2107 O O . ALA A 1 274 ? -8.984 8.745 3.508 1.00 90.69 274 ALA A O 1
ATOM 2108 N N . ARG A 1 275 ? -9.478 7.697 1.586 1.00 95.31 275 ARG A N 1
ATOM 2109 C CA . ARG A 1 275 ? -10.889 8.147 1.540 1.00 95.31 275 ARG A CA 1
ATOM 2110 C C . ARG A 1 275 ? -11.898 7.096 2.003 1.00 95.31 275 ARG A C 1
ATOM 2112 O O . ARG A 1 275 ? -12.934 7.470 2.559 1.00 95.31 275 ARG A O 1
ATOM 2119 N N . PHE A 1 276 ? -11.656 5.821 1.720 1.00 97.31 276 PHE A N 1
ATOM 2120 C CA . PHE A 1 276 ? -12.627 4.741 1.925 1.00 97.31 276 PHE A CA 1
ATOM 2121 C C . PHE A 1 276 ? -12.264 3.793 3.064 1.00 97.31 276 PHE A C 1
ATOM 2123 O O . PHE A 1 276 ? -13.093 2.953 3.402 1.00 97.31 276 PHE A O 1
ATOM 2130 N N . PHE A 1 277 ? -11.079 3.918 3.666 1.00 96.62 277 PHE A N 1
ATOM 2131 C CA . PHE A 1 277 ? -10.615 3.040 4.736 1.00 96.62 277 PHE A CA 1
ATOM 2132 C C . PHE A 1 277 ? -10.153 3.844 5.954 1.00 96.62 277 PHE A C 1
ATOM 2134 O O . PHE A 1 277 ? -9.652 4.960 5.837 1.00 96.62 277 PHE A O 1
ATOM 2141 N N . GLU A 1 278 ? -10.339 3.279 7.143 1.00 94.00 278 GLU A N 1
ATOM 2142 C CA . GLU A 1 278 ? -9.943 3.893 8.410 1.00 94.00 278 GLU A CA 1
ATOM 2143 C C . GLU A 1 278 ? -9.449 2.837 9.402 1.00 94.00 278 GLU A C 1
ATOM 2145 O O . GLU A 1 278 ? -9.911 1.694 9.405 1.00 94.00 278 GLU A O 1
ATOM 2150 N N . GLY A 1 279 ? -8.480 3.219 10.232 1.00 87.69 279 GLY A N 1
ATOM 2151 C CA . GLY A 1 279 ? -7.774 2.318 11.138 1.00 87.69 279 GLY A CA 1
ATOM 2152 C C . GLY A 1 279 ? -6.299 2.680 11.278 1.00 87.69 279 GLY A C 1
ATOM 2153 O O . GLY A 1 279 ? -5.846 3.719 10.793 1.00 87.69 279 GLY A O 1
ATOM 2154 N N . ASP A 1 280 ? -5.570 1.805 11.957 1.00 76.50 280 ASP A N 1
ATOM 2155 C CA . ASP A 1 280 ? -4.138 1.930 12.218 1.00 76.50 280 ASP A CA 1
ATOM 2156 C C . ASP A 1 280 ? -3.340 1.396 11.014 1.00 76.50 280 ASP A C 1
ATOM 2158 O O . ASP A 1 280 ? -3.681 0.361 10.445 1.00 76.50 280 ASP A O 1
ATOM 2162 N N . GLY A 1 281 ? -2.276 2.094 10.612 1.00 67.25 281 GLY A N 1
ATOM 2163 C CA . GLY A 1 281 ? -1.410 1.641 9.521 1.00 67.25 281 GLY A CA 1
ATOM 2164 C C . GLY A 1 281 ? -0.666 0.340 9.840 1.00 67.25 281 GLY A C 1
ATOM 2165 O O . GLY A 1 281 ? -0.400 -0.437 8.929 1.00 67.25 281 GLY A O 1
ATOM 2166 N N . GLU A 1 282 ? -0.370 0.071 11.117 1.00 69.69 282 GLU A N 1
ATOM 2167 C CA . GLU A 1 282 ? 0.361 -1.139 11.524 1.00 69.69 282 GLU A CA 1
ATOM 2168 C C . GLU A 1 282 ? -0.550 -2.368 11.660 1.00 69.69 282 GLU A C 1
ATOM 2170 O O . GLU A 1 282 ? -0.145 -3.481 11.329 1.00 69.69 282 GLU A O 1
ATOM 2175 N N . ARG A 1 283 ? -1.790 -2.178 12.134 1.00 73.25 283 ARG A N 1
ATOM 2176 C CA . ARG A 1 283 ? -2.764 -3.267 12.366 1.00 73.25 283 ARG A CA 1
ATOM 2177 C C . ARG A 1 283 ? -3.729 -3.493 11.201 1.00 73.25 283 ARG A C 1
ATOM 2179 O O . ARG A 1 283 ? -4.453 -4.487 11.185 1.00 73.25 283 ARG A O 1
ATOM 2186 N N . GLY A 1 284 ? -3.736 -2.579 10.238 1.00 87.38 284 GLY A N 1
ATOM 2187 C CA . GLY A 1 284 ? -4.676 -2.558 9.132 1.00 87.38 284 GLY A CA 1
ATOM 2188 C C . GLY A 1 284 ? -5.928 -1.726 9.410 1.00 87.38 284 GLY A C 1
ATOM 2189 O O . GLY A 1 284 ? -6.222 -1.271 10.521 1.00 87.38 284 GLY A O 1
ATOM 2190 N N . LYS A 1 285 ? -6.672 -1.520 8.330 1.00 93.62 285 LYS A N 1
ATOM 2191 C CA . LYS A 1 285 ? -7.823 -0.634 8.215 1.00 93.62 285 LYS A CA 1
ATOM 2192 C C . LYS A 1 285 ? -9.047 -1.420 7.767 1.00 93.62 285 LYS A C 1
ATOM 2194 O O . LYS A 1 285 ? -8.946 -2.347 6.963 1.00 93.62 285 LYS A O 1
ATOM 2199 N N . ASN A 1 286 ? -10.211 -1.002 8.246 1.00 96.19 286 ASN A N 1
ATOM 2200 C CA . ASN A 1 286 ? -11.493 -1.475 7.732 1.00 96.19 286 ASN A CA 1
ATOM 2201 C C . ASN A 1 286 ? -12.040 -0.463 6.717 1.00 96.19 286 ASN A C 1
ATOM 2203 O O . ASN A 1 286 ? -11.638 0.705 6.748 1.00 96.19 286 ASN A O 1
ATOM 2207 N N . PRO A 1 287 ? -12.997 -0.852 5.858 1.00 97.44 287 PRO A N 1
ATOM 2208 C CA . PRO A 1 287 ? -13.799 0.112 5.122 1.00 97.44 287 PRO A CA 1
ATOM 2209 C C . PRO A 1 287 ? -14.500 1.084 6.081 1.00 97.44 287 PRO A C 1
ATOM 2211 O O . PRO A 1 287 ? -15.099 0.666 7.070 1.00 97.44 287 PRO A O 1
ATOM 2214 N N . LYS A 1 288 ? -14.471 2.377 5.764 1.00 95.88 288 LYS A N 1
ATOM 2215 C CA . LYS A 1 288 ? -15.231 3.410 6.471 1.00 95.88 288 LYS A CA 1
ATOM 2216 C C . LYS A 1 288 ? -16.720 3.231 6.180 1.00 95.88 288 LYS A C 1
ATOM 2218 O O . LYS A 1 288 ? -17.127 3.216 5.016 1.00 95.88 288 LYS A O 1
ATOM 2223 N N . TYR A 1 289 ? -17.553 3.144 7.216 1.00 95.69 289 TYR A N 1
ATOM 2224 C CA . TYR A 1 289 ? -18.995 2.975 7.026 1.00 95.69 289 TYR A CA 1
ATOM 2225 C C . TYR A 1 289 ? -19.625 4.216 6.371 1.00 95.69 289 TYR A C 1
ATOM 2227 O O . TYR A 1 289 ? -19.651 5.300 6.953 1.00 95.69 289 TYR A O 1
ATOM 2235 N N . SER A 1 290 ? -20.169 4.059 5.162 1.00 95.75 290 SER A N 1
ATOM 2236 C CA . SER A 1 290 ? -20.804 5.147 4.410 1.00 95.75 290 SER A CA 1
ATOM 2237 C C . SER A 1 290 ? -21.921 4.618 3.514 1.00 95.75 290 SER A C 1
ATOM 2239 O O . SER A 1 290 ? -21.681 3.885 2.555 1.00 95.75 290 SER A O 1
ATOM 2241 N N . ILE A 1 291 ? -23.163 5.009 3.821 1.00 94.81 291 ILE A N 1
ATOM 2242 C CA . ILE A 1 291 ? -24.352 4.607 3.052 1.00 94.81 291 ILE A CA 1
ATOM 2243 C C . ILE A 1 291 ? -24.324 5.223 1.647 1.00 94.81 291 ILE A C 1
ATOM 2245 O O . ILE A 1 291 ? -24.680 4.545 0.688 1.00 94.81 291 ILE A O 1
ATOM 2249 N N . CYS A 1 292 ? -23.860 6.470 1.511 1.00 96.06 292 CYS A N 1
ATOM 2250 C CA . CYS A 1 292 ? -23.746 7.143 0.216 1.00 96.06 292 CYS A CA 1
ATOM 2251 C C . CYS A 1 292 ? -22.738 6.424 -0.692 1.00 96.06 292 CYS A C 1
ATOM 2253 O O . CYS A 1 292 ? -23.073 6.053 -1.812 1.00 96.06 292 CYS A O 1
ATOM 2255 N N . ASP A 1 293 ? -21.534 6.143 -0.178 1.00 96.31 293 ASP A N 1
ATOM 2256 C CA . ASP A 1 293 ? -20.488 5.462 -0.954 1.00 96.31 293 ASP A CA 1
ATOM 2257 C C . ASP A 1 293 ? -20.892 4.015 -1.319 1.00 96.31 293 ASP A C 1
ATOM 2259 O O . ASP A 1 293 ? -20.543 3.524 -2.393 1.00 96.31 293 ASP A O 1
ATOM 2263 N N . TYR A 1 294 ? -21.678 3.343 -0.467 1.00 95.25 294 TYR A N 1
ATOM 2264 C CA . TYR A 1 294 ? -22.286 2.044 -0.772 1.00 95.25 294 TYR A CA 1
ATOM 2265 C C . TYR A 1 294 ? -23.353 2.136 -1.880 1.00 95.25 294 TYR A C 1
ATOM 2267 O O . TYR A 1 294 ? -23.335 1.337 -2.817 1.00 95.25 294 TYR A O 1
ATOM 2275 N N . GLN A 1 295 ? -24.263 3.115 -1.816 1.00 95.12 295 GLN A N 1
ATOM 2276 C CA . GLN A 1 295 ? -25.306 3.324 -2.834 1.00 95.12 295 GLN A CA 1
ATOM 2277 C C . GLN A 1 295 ? -24.719 3.675 -4.212 1.00 95.12 295 GLN A C 1
ATOM 2279 O O . GLN A 1 295 ? -25.205 3.179 -5.229 1.00 95.12 295 GLN A O 1
ATOM 2284 N N . ASP A 1 296 ? -23.632 4.449 -4.244 1.00 93.25 296 ASP A N 1
ATOM 2285 C CA . ASP A 1 296 ? -22.920 4.832 -5.471 1.00 93.25 296 ASP A CA 1
ATOM 2286 C C . ASP A 1 296 ? -22.048 3.701 -6.066 1.00 93.25 296 ASP A C 1
ATOM 2288 O O . ASP A 1 296 ? -21.455 3.868 -7.132 1.00 93.25 296 ASP A O 1
ATOM 2292 N N . ASN A 1 297 ? -21.991 2.523 -5.426 1.00 94.56 297 ASN A N 1
ATOM 2293 C CA . ASN A 1 297 ? -21.116 1.395 -5.784 1.00 94.56 297 ASN A CA 1
ATOM 2294 C C . ASN A 1 297 ? -19.609 1.732 -5.759 1.00 94.56 297 ASN A C 1
ATOM 2296 O O . ASN A 1 297 ? -18.795 1.133 -6.478 1.00 94.56 297 ASN A O 1
ATOM 2300 N N . SER A 1 298 ? -19.209 2.662 -4.887 1.00 95.88 298 SER A N 1
ATOM 2301 C CA . SER A 1 298 ? -17.815 3.088 -4.742 1.00 95.88 298 SER A CA 1
ATOM 2302 C C . SER A 1 298 ? -16.908 1.945 -4.283 1.00 95.88 298 SER A C 1
ATOM 2304 O O . SER A 1 298 ? -15.801 1.809 -4.802 1.00 95.88 298 SER A O 1
ATOM 2306 N N . PHE A 1 299 ? -17.361 1.065 -3.383 1.00 97.25 299 PHE A N 1
ATOM 2307 C CA . PHE A 1 299 ? -16.523 -0.042 -2.899 1.00 97.25 299 PHE A CA 1
ATOM 2308 C C . PHE A 1 299 ? -16.340 -1.153 -3.941 1.00 97.25 299 PHE A C 1
ATOM 2310 O O . PHE A 1 299 ? -15.262 -1.738 -4.013 1.00 97.25 299 PHE A O 1
ATOM 2317 N N . LYS A 1 300 ? -17.317 -1.369 -4.832 1.00 96.44 300 LYS A N 1
ATOM 2318 C CA . LYS A 1 300 ? -17.148 -2.254 -5.999 1.00 96.44 300 LYS A CA 1
ATOM 2319 C C . LYS A 1 300 ? -16.081 -1.700 -6.932 1.00 96.44 300 LYS A C 1
ATOM 2321 O O . LYS A 1 300 ? -15.179 -2.426 -7.338 1.00 96.44 300 LYS A O 1
ATOM 2326 N N . THR A 1 301 ? -16.142 -0.395 -7.196 1.00 96.38 301 THR A N 1
ATOM 2327 C CA . THR A 1 301 ? -15.119 0.320 -7.971 1.00 96.38 301 THR A CA 1
ATOM 2328 C C . THR A 1 301 ? -13.735 0.180 -7.318 1.00 96.38 301 THR A C 1
ATOM 2330 O O . THR A 1 301 ? -12.760 -0.085 -8.015 1.00 96.38 301 THR A O 1
ATOM 2333 N N . CYS A 1 302 ? -13.636 0.261 -5.985 1.00 97.75 302 CYS A N 1
ATOM 2334 C CA . CYS A 1 302 ? -12.382 0.008 -5.264 1.00 97.75 302 CYS A CA 1
ATOM 2335 C C . CYS A 1 302 ? -11.864 -1.425 -5.480 1.00 97.75 302 CYS A C 1
ATOM 2337 O O . CYS A 1 302 ? -10.679 -1.603 -5.741 1.00 97.75 302 CYS A O 1
ATOM 2339 N N . GLY A 1 303 ? -12.739 -2.436 -5.440 1.00 97.69 303 GLY A N 1
ATOM 2340 C CA . GLY A 1 303 ? -12.370 -3.837 -5.676 1.00 97.69 303 GLY A CA 1
ATOM 2341 C C . GLY A 1 303 ? -11.881 -4.093 -7.103 1.00 97.69 303 GLY A C 1
ATOM 2342 O O . GLY A 1 303 ? -10.851 -4.736 -7.295 1.00 97.69 303 GLY A O 1
ATOM 2343 N N . GLU A 1 304 ? -12.551 -3.518 -8.107 1.00 97.25 304 GLU A N 1
ATOM 2344 C CA . GLU A 1 304 ? -12.090 -3.563 -9.502 1.00 97.25 304 GLU A CA 1
ATOM 2345 C C . GLU A 1 304 ? -10.709 -2.908 -9.673 1.00 97.25 304 GLU A C 1
ATOM 2347 O O . GLU A 1 304 ? -9.871 -3.408 -10.429 1.00 97.25 304 GLU A O 1
ATOM 2352 N N . ILE A 1 305 ? -10.459 -1.794 -8.972 1.00 97.06 305 ILE A N 1
ATOM 2353 C CA . ILE A 1 305 ? -9.167 -1.096 -8.983 1.00 97.06 305 ILE A CA 1
ATOM 2354 C C . ILE A 1 305 ? -8.093 -1.941 -8.296 1.00 97.06 305 ILE A C 1
ATOM 2356 O O . ILE A 1 305 ? -7.011 -2.073 -8.854 1.00 97.06 305 ILE A O 1
ATOM 2360 N N . PHE A 1 306 ? -8.375 -2.560 -7.146 1.00 97.50 306 PHE A N 1
ATOM 2361 C CA . PHE A 1 306 ? -7.433 -3.456 -6.463 1.00 97.50 306 PHE A CA 1
ATOM 2362 C C . PHE A 1 306 ? -7.057 -4.656 -7.337 1.00 97.50 306 PHE A C 1
ATOM 2364 O O . PHE A 1 306 ? -5.870 -4.929 -7.520 1.00 97.50 306 PHE A O 1
ATOM 2371 N N . ALA A 1 307 ? -8.045 -5.316 -7.948 1.00 96.81 307 ALA A N 1
ATOM 2372 C CA . ALA A 1 307 ? -7.809 -6.409 -8.884 1.00 96.81 307 ALA A CA 1
ATOM 2373 C C . ALA A 1 307 ? -6.985 -5.946 -10.097 1.00 96.81 307 ALA A C 1
ATOM 2375 O O . ALA A 1 307 ? -5.992 -6.573 -10.451 1.00 96.81 307 ALA A O 1
ATOM 2376 N N . THR A 1 308 ? -7.326 -4.804 -10.702 1.00 95.62 308 THR A N 1
ATOM 2377 C CA . THR A 1 308 ? -6.553 -4.239 -11.827 1.00 95.62 308 THR A CA 1
ATOM 2378 C C . THR A 1 308 ? -5.147 -3.807 -11.414 1.00 95.62 308 THR A C 1
ATOM 2380 O O . THR A 1 308 ? -4.223 -3.907 -12.216 1.00 95.62 308 THR A O 1
ATOM 2383 N N . SER A 1 309 ? -4.960 -3.357 -10.173 1.00 91.50 309 SER A N 1
ATOM 2384 C CA . SER A 1 309 ? -3.656 -2.978 -9.637 1.00 91.50 309 SER A CA 1
ATOM 2385 C C . SER A 1 309 ? -2.740 -4.193 -9.533 1.00 91.50 309 SER A C 1
ATOM 2387 O O . SER A 1 309 ? -1.668 -4.196 -10.132 1.00 91.50 309 SER A O 1
ATOM 2389 N N . LEU A 1 310 ? -3.214 -5.263 -8.888 1.00 86.31 310 LEU A N 1
ATOM 2390 C CA . LEU A 1 310 ? -2.487 -6.529 -8.770 1.00 86.31 310 LEU A CA 1
ATOM 2391 C C . LEU A 1 310 ? -2.159 -7.152 -10.134 1.00 86.31 310 LEU A C 1
ATOM 2393 O O . LEU A 1 310 ? -1.053 -7.641 -10.330 1.00 86.31 310 LEU A O 1
ATOM 2397 N N . VAL A 1 311 ? -3.104 -7.105 -11.077 1.00 89.25 311 VAL A N 1
ATOM 2398 C CA . VAL A 1 311 ? -3.032 -7.834 -12.355 1.00 89.25 311 VAL A CA 1
ATOM 2399 C C . VAL A 1 311 ? -2.406 -7.022 -13.501 1.00 89.25 311 VAL A C 1
ATOM 2401 O O . VAL A 1 311 ? -2.032 -7.589 -14.520 1.00 89.25 311 VAL A O 1
ATOM 2404 N N . GLN A 1 312 ? -2.267 -5.696 -13.382 1.00 87.56 312 GLN A N 1
ATOM 2405 C CA . GLN A 1 312 ? -1.655 -4.856 -14.429 1.00 87.56 312 GLN A CA 1
ATOM 2406 C C . GLN A 1 312 ? -0.410 -4.070 -13.962 1.00 87.56 312 GLN A C 1
ATOM 2408 O O . GLN A 1 312 ? 0.019 -3.127 -14.642 1.00 87.56 312 GLN A O 1
ATOM 2413 N N . GLY A 1 313 ? 0.205 -4.471 -12.842 1.00 70.31 313 GLY A N 1
ATOM 2414 C CA . GLY A 1 313 ? 1.517 -3.983 -12.383 1.00 70.31 313 GLY A CA 1
ATOM 2415 C C . GLY A 1 313 ? 1.503 -2.727 -11.498 1.00 70.31 313 GLY A C 1
ATOM 2416 O O . GLY A 1 313 ? 2.519 -2.031 -11.405 1.00 70.31 313 GLY A O 1
ATOM 2417 N N . GLY A 1 314 ? 0.366 -2.416 -10.873 1.00 73.06 314 GLY A N 1
ATOM 2418 C CA . GLY A 1 314 ? 0.255 -1.446 -9.779 1.00 73.06 314 GLY A CA 1
ATOM 2419 C C . GLY A 1 314 ? 0.587 -2.062 -8.406 1.00 73.06 314 GLY A C 1
ATOM 2420 O O . GLY A 1 314 ? 0.959 -3.233 -8.320 1.00 73.06 314 GLY A O 1
ATOM 2421 N N . PRO A 1 315 ? 0.499 -1.288 -7.309 1.00 77.81 315 PRO A N 1
ATOM 2422 C CA . PRO A 1 315 ? 0.747 -1.801 -5.963 1.00 77.81 315 PRO A CA 1
ATOM 2423 C C . PRO A 1 315 ? -0.417 -2.644 -5.426 1.00 77.81 315 PRO A C 1
ATOM 2425 O O . PRO A 1 315 ? -1.581 -2.445 -5.780 1.00 77.81 315 PRO A O 1
ATOM 2428 N N . ALA A 1 316 ? -0.095 -3.561 -4.519 1.00 85.31 316 ALA A N 1
ATOM 2429 C CA . ALA A 1 316 ? -1.074 -4.338 -3.771 1.00 85.31 316 ALA A CA 1
ATOM 2430 C C . ALA A 1 316 ? -1.734 -3.484 -2.660 1.00 85.31 316 ALA A C 1
ATOM 2432 O O . ALA A 1 316 ? -1.054 -2.624 -2.092 1.00 85.31 316 ALA A O 1
ATOM 2433 N N . PRO A 1 317 ? -3.022 -3.694 -2.322 1.00 87.25 317 PRO A N 1
ATOM 2434 C CA . PRO A 1 317 ? -3.731 -2.944 -1.279 1.00 87.25 317 PRO A CA 1
ATOM 2435 C C . PRO A 1 317 ? -3.357 -3.432 0.138 1.00 87.25 317 PRO A C 1
ATOM 2437 O O . PRO A 1 317 ? -4.207 -3.902 0.892 1.00 87.25 317 PRO A O 1
ATOM 2440 N N . ASN A 1 318 ? -2.069 -3.340 0.490 1.00 87.19 318 ASN A N 1
ATOM 2441 C CA . ASN A 1 318 ? -1.471 -3.839 1.734 1.00 87.19 318 ASN A CA 1
ATOM 2442 C C . ASN A 1 318 ? -1.812 -2.947 2.950 1.00 87.19 318 ASN A C 1
ATOM 2444 O O . ASN A 1 318 ? -0.943 -2.323 3.548 1.00 87.19 318 ASN A O 1
ATOM 2448 N N . PHE A 1 319 ? -3.096 -2.839 3.289 1.00 88.62 319 PHE A N 1
ATOM 2449 C CA . PHE A 1 319 ? -3.578 -2.012 4.402 1.00 88.62 319 PHE A CA 1
ATOM 2450 C C . PHE A 1 319 ? -4.870 -2.523 5.056 1.00 88.62 319 PHE A C 1
ATOM 2452 O O . PHE A 1 319 ? -5.407 -1.844 5.925 1.00 88.62 319 PHE A O 1
ATOM 2459 N N . LEU A 1 320 ? -5.404 -3.686 4.673 1.00 93.12 320 LEU A N 1
ATOM 2460 C CA . LEU A 1 320 ? -6.626 -4.252 5.256 1.00 93.12 320 LEU A CA 1
ATOM 2461 C C . LEU A 1 320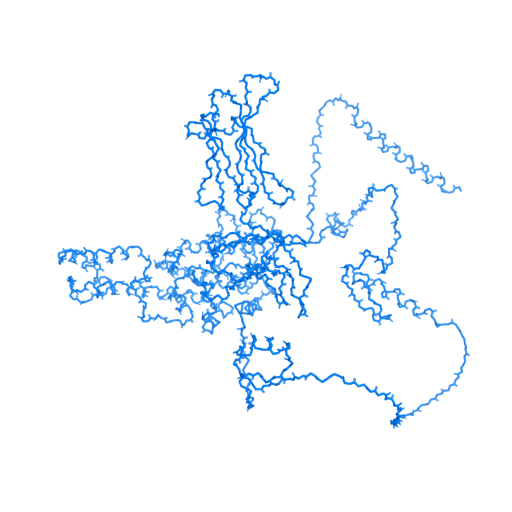 ? -6.352 -4.972 6.582 1.00 93.12 320 LEU A C 1
ATOM 2463 O O . LEU A 1 320 ? -5.324 -5.625 6.747 1.00 93.12 320 LEU A O 1
ATOM 2467 N N . THR A 1 321 ? -7.303 -4.925 7.513 1.00 92.62 321 THR A N 1
ATOM 2468 C CA . THR A 1 321 ? -7.300 -5.822 8.682 1.00 92.62 321 THR A CA 1
ATOM 2469 C C . THR A 1 321 ? -7.441 -7.293 8.271 1.00 92.62 321 THR A C 1
ATOM 2471 O O . THR A 1 321 ? -7.976 -7.631 7.207 1.00 92.62 321 THR A O 1
ATOM 2474 N N . ARG A 1 322 ? -6.992 -8.203 9.147 1.00 89.88 322 ARG A N 1
ATOM 2475 C CA . ARG A 1 322 ? -7.044 -9.658 8.908 1.00 89.88 322 ARG A CA 1
ATOM 2476 C C . ARG A 1 322 ? -8.465 -10.168 8.681 1.00 89.88 322 ARG A C 1
ATOM 2478 O O . ARG A 1 322 ? -8.673 -10.969 7.774 1.00 89.88 322 ARG A O 1
ATOM 2485 N N . TRP A 1 323 ? -9.437 -9.688 9.457 1.00 92.94 323 TRP A N 1
ATOM 2486 C CA . TRP A 1 323 ? -10.828 -10.125 9.322 1.00 92.94 323 TRP A CA 1
ATOM 2487 C C . TRP A 1 323 ? -11.476 -9.619 8.022 1.00 92.94 323 TRP A C 1
ATOM 2489 O O . TRP A 1 323 ? -12.214 -10.369 7.385 1.00 92.94 323 TRP A O 1
ATOM 2499 N N . CYS A 1 324 ? -11.150 -8.395 7.575 1.00 95.50 324 CYS A N 1
ATOM 2500 C CA . CYS A 1 324 ? -11.581 -7.896 6.267 1.00 95.50 324 CYS A CA 1
ATOM 2501 C C . CYS A 1 324 ? -11.036 -8.789 5.149 1.00 95.50 324 CYS A C 1
ATOM 2503 O O . CYS A 1 324 ? -11.794 -9.204 4.277 1.00 95.50 324 CYS A O 1
ATOM 2505 N N . TYR A 1 325 ? -9.746 -9.135 5.193 1.00 95.31 325 TYR A N 1
ATOM 2506 C CA . TYR A 1 325 ? -9.146 -10.050 4.222 1.00 95.31 325 TYR A CA 1
ATOM 2507 C C . TYR A 1 325 ? -9.798 -11.444 4.244 1.00 95.31 325 TYR A C 1
ATOM 2509 O O . TYR A 1 325 ? -10.208 -11.938 3.195 1.00 95.31 325 TYR A O 1
ATOM 2517 N N . HIS A 1 326 ? -9.993 -12.036 5.428 1.00 94.50 326 HIS A N 1
ATOM 2518 C CA . HIS A 1 326 ? -10.697 -13.315 5.585 1.00 94.50 326 HIS A CA 1
ATOM 2519 C C . HIS A 1 326 ? -12.103 -13.285 4.964 1.00 94.50 326 HIS A C 1
ATOM 2521 O O . HIS A 1 326 ? -12.500 -14.218 4.261 1.00 94.50 326 HIS A O 1
ATOM 2527 N N . PHE A 1 327 ? -12.847 -12.197 5.181 1.00 96.62 327 PHE A N 1
ATOM 2528 C CA . PHE A 1 327 ? -14.164 -12.010 4.582 1.00 96.62 327 PHE A CA 1
ATOM 2529 C C . PHE A 1 327 ? -14.091 -11.904 3.049 1.00 96.62 327 PHE A C 1
ATOM 2531 O O . PHE A 1 327 ? -14.958 -12.439 2.362 1.00 96.62 327 PHE A O 1
ATOM 2538 N N . LEU A 1 328 ? -13.075 -11.248 2.481 1.00 96.75 328 LEU A N 1
ATOM 2539 C CA . LEU A 1 328 ? -12.919 -11.155 1.022 1.00 96.75 328 LEU A CA 1
ATOM 2540 C C . LEU A 1 328 ? -12.637 -12.520 0.375 1.00 96.75 328 LEU A C 1
ATOM 2542 O O . LEU A 1 328 ? -13.185 -12.796 -0.694 1.00 96.75 328 LEU A O 1
ATOM 2546 N N . CYS A 1 329 ? -11.862 -13.383 1.037 1.00 95.44 329 CYS A N 1
ATOM 2547 C CA . CYS A 1 329 ? -11.626 -14.762 0.606 1.00 95.44 329 CYS A CA 1
ATOM 2548 C C . CYS A 1 329 ? -12.922 -15.591 0.654 1.00 95.44 329 CYS A C 1
ATOM 2550 O O . CYS A 1 329 ? -13.396 -16.081 -0.372 1.00 95.44 329 CYS A O 1
ATOM 2552 N N . HIS A 1 330 ? -13.545 -15.711 1.830 1.00 94.06 330 HIS A N 1
ATOM 2553 C CA . HIS A 1 330 ? -14.596 -16.711 2.062 1.00 94.06 330 HIS A CA 1
ATOM 2554 C C . HIS A 1 330 ? -16.026 -16.160 1.898 1.00 94.06 330 HIS A C 1
ATOM 2556 O O . HIS A 1 330 ? -16.916 -16.854 1.407 1.00 94.06 330 HIS A O 1
ATOM 2562 N N . GLY A 1 331 ? -16.252 -14.882 2.213 1.00 93.50 331 GLY A N 1
ATOM 2563 C CA . GLY A 1 331 ? -17.578 -14.251 2.297 1.00 93.50 331 GLY A CA 1
ATOM 2564 C C . GLY A 1 331 ? -18.251 -14.372 3.662 1.00 93.50 331 GLY A C 1
ATOM 2565 O O . GLY A 1 331 ? -19.415 -14.003 3.798 1.00 93.50 331 GLY A O 1
ATOM 2566 N N . GLU A 1 332 ? -17.532 -14.891 4.655 1.00 90.44 332 GLU A N 1
ATOM 2567 C CA . GLU A 1 332 ? -18.031 -15.127 6.005 1.00 90.44 332 GLU A CA 1
ATOM 2568 C C . GLU A 1 332 ? -17.185 -14.366 7.031 1.00 90.44 332 GLU A C 1
ATOM 2570 O O . GLU A 1 332 ? -15.960 -14.245 6.908 1.00 90.44 332 GLU A O 1
ATOM 2575 N N . MET A 1 333 ? -17.863 -13.822 8.043 1.00 87.25 333 MET A N 1
ATOM 2576 C CA . MET A 1 333 ? -17.229 -13.173 9.185 1.00 87.25 333 MET A CA 1
ATOM 2577 C C . MET A 1 333 ? -16.890 -14.245 10.220 1.00 87.25 333 MET A C 1
ATOM 2579 O O . MET A 1 333 ? -17.766 -15.013 10.620 1.00 87.25 333 MET A O 1
ATOM 2583 N N . ASP A 1 334 ? -15.628 -14.297 10.633 1.00 82.62 334 ASP A N 1
ATOM 2584 C CA . ASP A 1 334 ? -15.170 -15.251 11.639 1.00 82.62 334 ASP A CA 1
ATOM 2585 C C . ASP A 1 334 ? -15.765 -14.924 13.028 1.00 82.62 334 ASP A C 1
ATOM 2587 O O . ASP A 1 334 ? -16.128 -13.782 13.323 1.00 82.62 334 ASP A O 1
ATOM 2591 N N . LYS A 1 335 ? -15.908 -15.942 13.878 1.00 74.75 335 LYS A N 1
ATOM 2592 C CA . LYS A 1 335 ? -16.568 -15.851 15.191 1.00 74.75 335 LYS A CA 1
ATOM 2593 C C . LYS A 1 335 ? -15.713 -15.152 16.241 1.00 74.75 335 LYS A C 1
ATOM 2595 O O . LYS A 1 335 ? -16.267 -14.601 17.188 1.00 74.75 335 LYS A O 1
ATOM 2600 N N . ASP A 1 336 ? -14.397 -15.156 16.050 1.00 76.94 336 ASP A N 1
ATOM 2601 C CA . ASP A 1 336 ? -13.430 -14.545 16.965 1.00 76.94 336 ASP A CA 1
ATOM 2602 C C . ASP A 1 336 ? -13.202 -13.043 16.676 1.00 76.94 336 ASP A C 1
ATOM 2604 O O . ASP A 1 336 ? -12.448 -12.370 17.384 1.00 76.94 336 ASP A O 1
ATOM 2608 N N . VAL A 1 337 ? -13.880 -12.480 15.664 1.00 80.44 337 VAL A N 1
ATOM 2609 C CA . VAL A 1 337 ? -13.839 -11.043 15.343 1.00 80.44 337 VAL A CA 1
ATOM 2610 C C . VAL A 1 337 ? -14.596 -10.256 16.418 1.00 80.44 337 VAL A C 1
ATOM 2612 O O . VAL A 1 337 ? -15.796 -10.437 16.618 1.00 80.44 337 VAL A O 1
ATOM 2615 N N . GLY A 1 338 ? -13.900 -9.345 17.100 1.00 83.00 338 GLY A N 1
ATOM 2616 C CA . GLY A 1 338 ? -14.459 -8.597 18.227 1.00 83.00 338 GLY A CA 1
ATOM 2617 C C . GLY A 1 338 ? -13.831 -7.220 18.435 1.00 83.00 338 GLY A C 1
ATOM 2618 O O . GLY A 1 338 ? -13.334 -6.593 17.504 1.00 83.00 338 GLY A O 1
ATOM 2619 N N . VAL A 1 339 ? -13.845 -6.756 19.689 1.00 84.94 339 VAL A N 1
ATOM 2620 C CA . VAL A 1 339 ? -13.468 -5.396 20.132 1.00 84.94 339 VAL A CA 1
ATOM 2621 C C . VAL A 1 339 ? -12.191 -4.833 19.489 1.00 84.94 339 VAL A C 1
ATOM 2623 O O . VAL A 1 339 ? -12.160 -3.658 19.132 1.00 84.94 339 VAL A O 1
ATOM 2626 N N . LEU A 1 340 ? -11.146 -5.651 19.326 1.00 85.81 340 LEU A N 1
ATOM 2627 C CA . LEU A 1 340 ? -9.843 -5.212 18.804 1.00 85.81 340 LEU A CA 1
ATOM 2628 C C . LEU A 1 340 ? -9.858 -4.833 17.315 1.00 85.81 340 LEU A C 1
ATOM 2630 O O . LEU A 1 340 ? -8.990 -4.077 16.883 1.00 85.81 340 LEU A O 1
ATOM 2634 N N . GLU A 1 341 ? -10.828 -5.339 16.552 1.00 88.56 341 GLU A N 1
ATOM 2635 C CA . GLU A 1 341 ? -10.942 -5.140 15.103 1.00 88.56 341 GLU A CA 1
ATOM 2636 C C . GLU A 1 341 ? -11.800 -3.918 14.734 1.00 88.56 341 GLU A C 1
ATOM 2638 O O . GLU A 1 341 ? -11.899 -3.548 13.563 1.00 88.56 341 GLU A O 1
ATOM 2643 N N . VAL A 1 342 ? -12.426 -3.258 15.716 1.00 91.88 342 VAL A N 1
ATOM 2644 C CA . VAL A 1 342 ? -13.151 -2.000 15.498 1.00 91.88 342 VAL A CA 1
ATOM 2645 C C . VAL A 1 342 ? -12.145 -0.905 15.143 1.00 91.88 342 VAL A C 1
ATOM 2647 O O . VAL A 1 342 ? -11.176 -0.678 15.868 1.00 91.88 342 VAL A O 1
ATOM 2650 N N . THR A 1 343 ? -12.378 -0.184 14.044 1.00 92.75 343 THR A N 1
ATOM 2651 C CA . THR A 1 343 ? -11.519 0.933 13.611 1.00 92.75 343 THR A CA 1
ATOM 2652 C C . THR A 1 343 ? -12.165 2.306 13.767 1.00 92.75 343 THR A C 1
ATOM 2654 O O . THR A 1 343 ? -11.433 3.242 14.093 1.00 92.75 343 THR A O 1
ATOM 2657 N N . ASP A 1 344 ? -13.490 2.392 13.597 1.00 93.25 344 ASP A N 1
ATOM 2658 C CA . ASP A 1 344 ? -14.329 3.590 13.757 1.00 93.25 344 ASP A CA 1
ATOM 2659 C C . ASP A 1 344 ? -14.037 4.290 15.096 1.00 93.25 344 ASP A C 1
ATOM 2661 O O . ASP A 1 344 ? -14.108 3.683 16.171 1.00 93.25 344 ASP A O 1
ATOM 2665 N N . GLN A 1 345 ? -13.656 5.567 15.023 1.00 91.62 345 GLN A N 1
ATOM 2666 C CA . GLN A 1 345 ? -13.197 6.316 16.189 1.00 91.62 345 GLN A CA 1
ATOM 2667 C C . GLN A 1 345 ? -14.341 6.717 17.126 1.00 91.62 345 GLN A C 1
ATOM 2669 O O . GLN A 1 345 ? -14.135 6.737 18.337 1.00 91.62 345 GLN A O 1
ATOM 2674 N N . ASP A 1 346 ? -15.538 6.988 16.605 1.00 92.88 346 ASP A N 1
ATOM 2675 C CA . ASP A 1 346 ? -16.686 7.377 17.428 1.00 92.88 346 ASP A CA 1
ATOM 2676 C C . ASP A 1 346 ? -17.214 6.161 18.202 1.00 92.88 346 ASP A C 1
ATOM 2678 O O . ASP A 1 346 ? -17.504 6.252 19.397 1.00 92.88 346 ASP A O 1
ATOM 2682 N N . ILE A 1 347 ? -17.217 4.983 17.565 1.00 94.44 347 ILE A N 1
ATOM 2683 C CA . ILE A 1 347 ? -17.511 3.713 18.241 1.00 94.44 347 ILE A CA 1
ATOM 2684 C C . ILE A 1 347 ? -16.439 3.383 19.293 1.00 94.44 347 ILE A C 1
ATOM 2686 O O . ILE A 1 347 ? -16.787 3.021 20.417 1.00 94.44 347 ILE A O 1
ATOM 2690 N N . LYS A 1 348 ? -15.142 3.552 18.988 1.00 93.44 348 LYS A N 1
ATOM 2691 C CA . LYS A 1 348 ? -14.063 3.380 19.984 1.00 93.44 348 LYS A CA 1
ATOM 2692 C C . LYS A 1 348 ? -14.231 4.295 21.192 1.00 93.44 348 LYS A C 1
ATOM 2694 O O . LYS A 1 348 ? -13.999 3.849 22.317 1.00 93.44 348 LYS A O 1
ATOM 2699 N N . ASN A 1 349 ? -14.624 5.550 20.972 1.00 94.56 349 ASN A N 1
ATOM 2700 C CA . ASN A 1 349 ? -14.877 6.506 22.046 1.00 94.56 349 ASN A CA 1
ATOM 2701 C C . ASN A 1 349 ? -16.026 6.005 22.937 1.00 94.56 349 ASN A C 1
ATOM 2703 O O . ASN A 1 349 ? -15.823 5.855 24.138 1.00 94.56 349 ASN A O 1
ATOM 2707 N N . LEU A 1 350 ? -17.166 5.614 22.350 1.00 94.69 350 LEU A N 1
ATOM 2708 C CA . LEU A 1 350 ? -18.302 5.043 23.086 1.00 94.69 350 LEU A CA 1
ATOM 2709 C C . LEU A 1 350 ? -17.908 3.798 23.903 1.00 94.69 350 LEU A C 1
ATOM 2711 O O . LEU A 1 350 ? -18.250 3.689 25.078 1.00 94.69 350 LEU A O 1
ATOM 2715 N N . MET A 1 351 ? -17.150 2.870 23.314 1.00 94.75 351 MET A N 1
ATOM 2716 C CA . MET A 1 351 ? -16.667 1.674 24.019 1.00 94.75 351 MET A CA 1
ATOM 2717 C C . MET A 1 351 ? -15.730 2.030 25.182 1.00 94.75 351 MET A C 1
ATOM 2719 O O . MET A 1 351 ? -15.805 1.420 26.247 1.00 94.75 351 MET A O 1
ATOM 2723 N N . THR A 1 352 ? -14.883 3.046 25.000 1.00 94.69 352 THR A N 1
ATOM 2724 C CA . THR A 1 352 ? -13.972 3.560 26.034 1.00 94.69 352 THR A CA 1
ATOM 2725 C C . THR A 1 352 ? -14.737 4.250 27.169 1.00 94.69 352 THR A C 1
ATOM 2727 O O . THR A 1 352 ? -14.373 4.099 28.333 1.00 94.69 352 THR A O 1
ATOM 2730 N N . GLU A 1 353 ? -15.814 4.975 26.865 1.00 94.12 353 GLU A N 1
ATOM 2731 C CA . GLU A 1 353 ? -16.690 5.597 27.865 1.00 94.12 353 GLU A CA 1
ATOM 2732 C C . GLU A 1 353 ? -17.466 4.553 28.681 1.00 94.12 353 GLU A C 1
ATOM 2734 O O . GLU A 1 353 ? -17.513 4.660 29.908 1.00 94.12 353 GLU A O 1
ATOM 2739 N N . VAL A 1 354 ? -17.990 3.502 28.035 1.00 93.88 354 VAL A N 1
ATOM 2740 C CA . VAL A 1 354 ? -18.617 2.354 28.719 1.00 93.88 354 VAL A CA 1
ATOM 2741 C C . VAL A 1 354 ? -17.622 1.668 29.659 1.00 93.88 354 VAL A C 1
ATOM 2743 O O . VAL A 1 354 ? -17.941 1.431 30.827 1.00 93.88 354 VAL A O 1
ATOM 2746 N N . GLU A 1 355 ? -16.406 1.380 29.190 1.00 92.94 355 GLU A N 1
ATOM 2747 C CA . GLU A 1 355 ? -15.390 0.698 29.999 1.00 92.94 355 GLU A CA 1
ATOM 2748 C C . GLU A 1 355 ? -14.955 1.557 31.203 1.00 92.94 355 GLU A C 1
ATOM 2750 O O . GLU A 1 355 ? -14.886 1.064 32.331 1.00 92.94 355 GLU A O 1
ATOM 2755 N N . ASN A 1 356 ? -14.795 2.870 31.011 1.00 92.56 356 ASN A N 1
ATOM 2756 C CA . ASN A 1 356 ? -14.408 3.827 32.057 1.00 92.56 356 ASN A CA 1
ATOM 2757 C C . ASN A 1 356 ? -15.571 4.314 32.953 1.00 92.56 356 ASN A C 1
ATOM 2759 O O . ASN A 1 356 ? -15.366 5.163 33.824 1.00 92.56 356 ASN A O 1
ATOM 2763 N N . ALA A 1 357 ? -16.799 3.816 32.776 1.00 90.56 357 ALA A N 1
ATOM 2764 C CA . ALA A 1 357 ? -17.947 4.266 33.564 1.00 90.56 357 ALA A CA 1
ATOM 2765 C C . ALA A 1 357 ? -17.875 3.793 35.032 1.00 90.56 357 ALA A C 1
ATOM 2767 O O . ALA A 1 357 ? -18.186 2.643 35.358 1.00 90.56 357 ALA A O 1
ATOM 2768 N N . GLU A 1 358 ? -17.470 4.680 35.940 1.00 81.19 358 GLU A N 1
ATOM 2769 C CA . GLU A 1 358 ? -17.428 4.442 37.391 1.00 81.19 358 GLU A CA 1
ATOM 2770 C C . GLU A 1 358 ? -18.818 4.612 38.036 1.00 81.19 358 GLU A C 1
ATOM 2772 O O . GLU A 1 358 ? -19.073 5.562 38.773 1.00 81.19 358 GLU A O 1
ATOM 2777 N N . GLY A 1 359 ? -19.738 3.691 37.737 1.00 78.50 359 GLY A N 1
ATOM 2778 C CA . GLY A 1 359 ? -21.074 3.635 38.343 1.00 78.50 359 GLY A CA 1
ATOM 2779 C C . GLY A 1 359 ? -22.217 3.544 37.331 1.00 78.50 359 GLY A C 1
ATOM 2780 O O . GLY A 1 359 ? -22.044 3.792 36.140 1.00 78.50 359 GLY A O 1
ATOM 2781 N N . GLY A 1 360 ? -23.405 3.173 37.820 1.00 76.81 360 GLY A N 1
ATOM 2782 C CA . GLY A 1 360 ? -24.589 2.966 36.978 1.00 76.81 360 GLY A CA 1
ATOM 2783 C C . GLY A 1 360 ? -25.121 4.239 36.314 1.00 76.81 360 GLY A C 1
ATOM 2784 O O . GLY A 1 360 ? -25.596 4.166 35.189 1.00 76.81 360 GLY A O 1
ATOM 2785 N N . GLU A 1 361 ? -24.995 5.402 36.963 1.00 82.19 361 GLU A N 1
ATOM 2786 C CA . GLU A 1 361 ? -25.517 6.679 36.447 1.00 82.19 361 GLU A CA 1
ATOM 2787 C C . GLU A 1 361 ? -24.892 7.054 35.093 1.00 82.19 361 GLU A C 1
ATOM 2789 O O . GLU A 1 361 ? -25.624 7.279 34.134 1.00 82.19 361 GLU A O 1
ATOM 2794 N N . ARG A 1 362 ? -23.559 6.976 34.951 1.00 83.94 362 ARG A N 1
ATOM 2795 C CA . ARG A 1 362 ? -22.893 7.261 33.663 1.00 83.94 362 ARG A CA 1
ATOM 2796 C C . ARG A 1 362 ? -23.272 6.278 32.549 1.00 83.94 362 ARG A C 1
ATOM 2798 O O . ARG A 1 362 ? -23.230 6.639 31.381 1.00 83.94 362 ARG A O 1
ATOM 2805 N N . LEU A 1 363 ? -23.628 5.034 32.881 1.00 87.88 363 LEU A N 1
ATOM 2806 C CA . LEU A 1 363 ? -24.101 4.062 31.884 1.00 87.88 363 LEU A CA 1
ATOM 2807 C C . LEU A 1 363 ? -25.552 4.329 31.454 1.00 87.88 363 LEU A C 1
ATOM 2809 O O . LEU A 1 363 ? -25.930 3.952 30.347 1.00 87.88 363 LEU A O 1
ATOM 2813 N N . ILE A 1 364 ? -26.355 4.992 32.295 1.00 86.62 364 ILE A N 1
ATOM 2814 C CA . ILE A 1 364 ? -27.701 5.456 31.931 1.00 86.62 364 ILE A CA 1
ATOM 2815 C C . ILE A 1 364 ? -27.603 6.602 30.916 1.00 86.62 364 ILE A C 1
ATOM 2817 O O . ILE A 1 364 ? -28.340 6.580 29.932 1.00 86.62 364 ILE A O 1
ATOM 2821 N N . ASP A 1 365 ? -26.650 7.526 31.073 1.00 90.06 365 ASP A N 1
ATOM 2822 C CA . ASP A 1 365 ? -26.403 8.602 30.095 1.00 90.06 365 ASP A CA 1
ATOM 2823 C C . ASP A 1 365 ? -26.030 8.059 28.696 1.00 90.06 365 ASP A C 1
ATOM 2825 O O . ASP A 1 365 ? -26.369 8.658 27.677 1.00 90.06 365 ASP A O 1
ATOM 2829 N N . LEU A 1 366 ? -25.384 6.887 28.635 1.00 93.00 366 LEU A N 1
ATOM 2830 C CA . LEU A 1 366 ? -25.012 6.190 27.394 1.00 93.00 366 LEU A CA 1
ATOM 2831 C C . LEU A 1 366 ? -26.093 5.223 26.872 1.00 93.00 366 LEU A C 1
ATOM 2833 O O . LEU A 1 366 ? -25.907 4.602 25.822 1.00 93.00 366 LEU A O 1
ATOM 2837 N N . SER A 1 367 ? -27.211 5.056 27.588 1.00 92.69 367 SER A N 1
ATOM 2838 C CA . SER A 1 367 ? -28.165 3.967 27.335 1.00 92.69 367 SER A CA 1
ATOM 2839 C C . SER A 1 367 ? -28.797 4.010 25.941 1.00 92.69 367 SER A C 1
ATOM 2841 O O . SER A 1 367 ? -28.850 2.973 25.282 1.00 92.69 367 SER A O 1
ATOM 2843 N N . ASP A 1 368 ? -29.176 5.189 25.440 1.00 93.94 368 ASP A N 1
ATOM 2844 C CA . ASP A 1 368 ? -29.720 5.347 24.083 1.00 93.94 368 ASP A CA 1
ATOM 2845 C C . ASP A 1 368 ? -28.717 4.897 23.003 1.00 93.94 368 ASP A C 1
ATOM 2847 O O . ASP A 1 368 ? -29.095 4.225 22.042 1.00 93.94 368 ASP A O 1
ATOM 2851 N N . ALA A 1 369 ? -27.424 5.202 23.171 1.00 94.56 369 ALA A N 1
ATOM 2852 C CA . ALA A 1 369 ? -26.371 4.799 22.234 1.00 94.56 369 ALA A CA 1
ATOM 2853 C C . ALA A 1 369 ? -26.081 3.288 22.297 1.00 94.56 369 ALA A C 1
ATOM 2855 O O . ALA A 1 369 ? -25.912 2.638 21.262 1.00 94.56 369 ALA A O 1
ATOM 2856 N N . ILE A 1 370 ? -26.083 2.714 23.505 1.00 94.56 370 ILE A N 1
ATOM 2857 C CA . ILE A 1 370 ? -25.938 1.271 23.749 1.00 94.56 370 ILE A CA 1
ATOM 2858 C C . ILE A 1 370 ? -27.102 0.492 23.108 1.00 94.56 370 ILE A C 1
ATOM 2860 O O . ILE A 1 370 ? -26.881 -0.490 22.394 1.00 94.56 370 ILE A O 1
ATOM 2864 N N . VAL A 1 371 ? -28.341 0.954 23.302 1.00 94.94 371 VAL A N 1
ATOM 2865 C CA . VAL A 1 371 ? -29.550 0.341 22.725 1.00 94.94 371 VAL A CA 1
ATOM 2866 C C . VAL A 1 371 ? -29.606 0.534 21.206 1.00 94.94 371 VAL A C 1
ATOM 2868 O O . VAL A 1 371 ? -30.001 -0.389 20.495 1.00 94.94 371 VAL A O 1
ATOM 2871 N N . ALA A 1 372 ? -29.139 1.669 20.672 1.00 94.12 372 ALA A N 1
ATOM 2872 C CA . ALA A 1 372 ? -29.013 1.884 19.226 1.00 94.12 372 ALA A CA 1
ATOM 2873 C C . ALA A 1 372 ? -27.996 0.938 18.550 1.00 94.12 372 ALA A C 1
ATOM 2875 O O . ALA A 1 372 ? -28.104 0.682 17.349 1.00 94.12 372 ALA A O 1
ATOM 2876 N N . CYS A 1 373 ? -27.046 0.382 19.311 1.00 93.94 373 CYS A N 1
ATOM 2877 C CA . CYS A 1 373 ? -26.167 -0.704 18.863 1.00 93.94 373 CYS A CA 1
ATOM 2878 C C . CYS A 1 373 ? -26.808 -2.103 18.979 1.00 93.94 373 CYS A C 1
ATOM 2880 O O . CYS A 1 373 ? -26.174 -3.100 18.655 1.00 93.94 373 CYS A O 1
ATOM 2882 N N . GLY A 1 374 ? -28.059 -2.205 19.439 1.00 91.88 374 GLY A N 1
ATOM 2883 C CA . GLY A 1 374 ? -28.799 -3.465 19.535 1.00 91.88 374 GLY A CA 1
ATOM 2884 C C . GLY A 1 374 ? -28.591 -4.252 20.832 1.00 91.88 374 GLY A C 1
ATOM 2885 O O . GLY A 1 374 ? -29.041 -5.394 20.916 1.00 91.88 374 GLY A O 1
ATOM 2886 N N . TYR A 1 375 ? -27.948 -3.679 21.856 1.00 95.62 375 TYR A N 1
ATOM 2887 C CA . TYR A 1 375 ? -27.850 -4.329 23.164 1.00 95.62 375 TYR A CA 1
ATOM 2888 C C . TYR A 1 375 ? -29.206 -4.305 23.893 1.00 95.62 375 TYR A C 1
ATOM 2890 O O . TYR A 1 375 ? -29.783 -3.243 24.122 1.00 95.62 375 TYR A O 1
ATOM 2898 N N . THR A 1 376 ? -29.704 -5.482 24.284 1.00 94.25 376 THR A N 1
ATOM 2899 C CA . THR A 1 376 ? -31.013 -5.661 24.949 1.00 94.25 376 THR A CA 1
ATOM 2900 C C . THR A 1 376 ? -30.915 -6.210 26.378 1.00 94.25 376 THR A C 1
ATOM 2902 O O . THR A 1 376 ? -31.933 -6.561 26.974 1.00 94.25 376 THR A O 1
ATOM 2905 N N . GLY A 1 377 ? -29.701 -6.360 26.913 1.00 93.56 377 GLY A N 1
ATOM 2906 C CA . GLY A 1 377 ? -29.473 -6.815 28.286 1.00 93.56 377 GLY A CA 1
ATOM 2907 C C . GLY A 1 377 ? -29.632 -5.693 29.324 1.00 93.56 377 GLY A 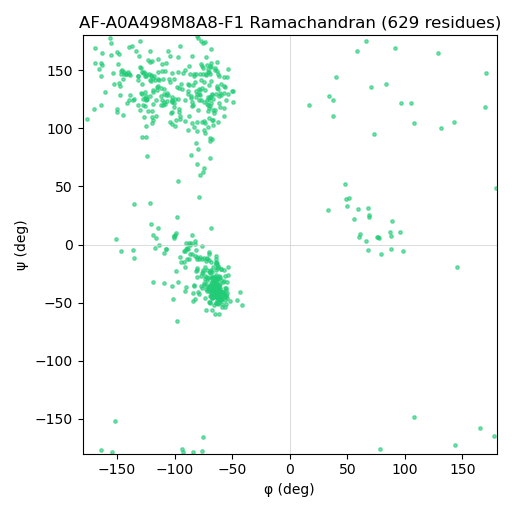C 1
ATOM 2908 O O . GLY A 1 377 ? -29.909 -4.545 28.972 1.00 93.56 377 GLY A O 1
ATOM 2909 N N . PRO A 1 378 ? -29.453 -5.993 30.621 1.00 92.56 378 PRO A N 1
ATOM 2910 C CA . PRO A 1 378 ? -29.453 -4.970 31.659 1.00 92.56 378 PRO A CA 1
ATOM 2911 C C . PRO A 1 378 ? -28.192 -4.098 31.564 1.00 92.56 378 PRO A C 1
ATOM 2913 O O . PRO A 1 378 ? -27.072 -4.596 31.620 1.00 92.56 378 PRO A O 1
ATOM 2916 N N . ILE A 1 379 ? -28.375 -2.780 31.464 1.00 92.94 379 ILE A N 1
ATOM 2917 C CA . ILE A 1 379 ? -27.275 -1.810 31.382 1.00 92.94 379 ILE A CA 1
ATOM 2918 C C . ILE A 1 379 ? -26.779 -1.495 32.799 1.00 92.94 379 ILE A C 1
ATOM 2920 O O . ILE A 1 379 ? -27.416 -0.752 33.546 1.00 92.94 379 ILE A O 1
ATOM 2924 N N . ASN A 1 380 ? -25.660 -2.103 33.195 1.00 91.44 380 ASN A N 1
ATOM 2925 C CA . ASN A 1 380 ? -25.002 -1.880 34.483 1.00 91.44 380 ASN A CA 1
ATOM 2926 C C . ASN A 1 380 ? -23.496 -2.207 34.411 1.00 91.44 380 ASN A C 1
ATOM 2928 O O . ASN A 1 380 ? -22.999 -2.705 33.400 1.00 91.44 380 ASN A O 1
ATOM 2932 N N . VAL A 1 381 ? -22.769 -1.916 35.495 1.00 90.25 381 VAL A N 1
ATOM 2933 C CA . VAL A 1 381 ? -21.303 -2.064 35.568 1.00 90.25 381 VAL A CA 1
ATOM 2934 C C . VAL A 1 381 ? -20.850 -3.524 35.406 1.00 90.25 381 VAL A C 1
ATOM 2936 O O . VAL A 1 381 ? -19.798 -3.761 34.817 1.00 90.25 381 VAL A O 1
ATOM 2939 N N . ASP A 1 382 ? -21.657 -4.497 35.838 1.00 91.25 382 ASP A N 1
ATOM 2940 C CA . ASP A 1 382 ? -21.338 -5.928 35.728 1.00 91.25 382 ASP A CA 1
ATOM 2941 C C . ASP A 1 382 ? -21.433 -6.445 34.282 1.00 91.25 382 ASP A C 1
ATOM 2943 O O . ASP A 1 382 ? -20.845 -7.471 33.943 1.00 91.25 382 ASP A O 1
ATOM 2947 N N . GLN A 1 383 ? -22.177 -5.748 33.415 1.00 93.44 383 GLN A N 1
ATOM 2948 C CA . GLN A 1 383 ? -22.395 -6.124 32.015 1.00 93.44 383 GLN A CA 1
ATOM 2949 C C . GLN A 1 383 ? -21.528 -5.356 31.009 1.00 93.44 383 GLN A C 1
ATOM 2951 O O . GLN A 1 383 ? -21.706 -5.549 29.807 1.00 93.44 383 GLN A O 1
ATOM 2956 N N . LYS A 1 384 ? -20.560 -4.539 31.456 1.00 92.12 384 LYS A N 1
ATOM 2957 C CA . LYS A 1 384 ? -19.673 -3.750 30.573 1.00 92.12 384 LYS A CA 1
ATOM 2958 C C . LYS A 1 384 ? -19.111 -4.546 29.398 1.00 92.12 384 LYS A C 1
ATOM 2960 O O . LYS A 1 384 ? -19.248 -4.102 28.264 1.00 92.12 384 LYS A O 1
ATOM 2965 N N . LYS A 1 385 ? -18.583 -5.752 29.643 1.00 92.50 385 LYS A N 1
ATOM 2966 C CA . LYS A 1 385 ? -18.069 -6.627 28.577 1.00 92.50 385 LYS A CA 1
ATOM 2967 C C . LYS A 1 385 ? -19.144 -7.020 27.555 1.00 92.50 385 LYS A C 1
ATOM 2969 O O . LYS A 1 385 ? -18.897 -6.949 26.360 1.00 92.50 385 LYS A O 1
ATOM 2974 N N . ALA A 1 386 ? -20.338 -7.405 28.002 1.00 93.56 386 ALA A N 1
ATOM 2975 C CA . ALA A 1 386 ? -21.426 -7.772 27.093 1.00 93.56 386 ALA A CA 1
ATOM 2976 C C . ALA A 1 386 ? -21.922 -6.566 26.272 1.00 93.56 386 ALA A C 1
ATOM 2978 O O . ALA A 1 386 ? -22.326 -6.726 25.122 1.00 93.56 386 ALA A O 1
ATOM 2979 N N . ILE A 1 387 ? -21.863 -5.362 26.850 1.00 94.75 387 ILE A N 1
ATOM 2980 C CA . ILE A 1 387 ? -22.170 -4.101 26.169 1.00 94.75 387 ILE A CA 1
ATOM 2981 C C . ILE A 1 387 ? -21.095 -3.783 25.117 1.00 94.75 387 ILE A C 1
ATOM 2983 O O . ILE A 1 387 ? -21.437 -3.530 23.964 1.00 94.75 387 ILE A O 1
ATOM 2987 N N . THR A 1 388 ? -19.804 -3.826 25.468 1.00 95.12 388 THR A N 1
ATOM 2988 C CA . THR A 1 388 ? -18.709 -3.513 24.532 1.00 95.12 388 THR A CA 1
ATOM 2989 C C . THR A 1 388 ? -18.574 -4.551 23.418 1.00 95.12 388 THR A C 1
ATOM 2991 O O . THR A 1 388 ? -18.394 -4.162 22.264 1.00 95.12 388 THR A O 1
ATOM 2994 N N . ASP A 1 389 ? -18.761 -5.843 23.708 1.00 93.06 389 ASP A N 1
ATOM 2995 C CA . ASP A 1 389 ? -18.817 -6.900 22.689 1.00 93.06 389 ASP A CA 1
ATOM 2996 C C . ASP A 1 389 ? -19.999 -6.681 21.713 1.00 93.06 389 ASP A C 1
ATOM 2998 O O . ASP A 1 389 ? -19.833 -6.827 20.501 1.00 93.06 389 ASP A O 1
ATOM 3002 N N . ALA A 1 390 ? -21.178 -6.266 22.204 1.00 93.94 390 ALA A N 1
ATOM 3003 C CA . ALA A 1 390 ? -22.339 -5.968 21.355 1.00 93.94 390 ALA A CA 1
ATOM 3004 C C . ALA A 1 390 ? -22.140 -4.714 20.482 1.00 93.94 390 ALA A C 1
ATOM 3006 O O . ALA A 1 390 ? -22.478 -4.729 19.298 1.00 93.94 390 ALA A O 1
ATOM 3007 N N . ILE A 1 391 ? -21.549 -3.647 21.035 1.00 95.38 391 ILE A N 1
ATOM 3008 C CA . ILE A 1 391 ? -21.195 -2.430 20.285 1.00 95.38 391 ILE A CA 1
ATOM 3009 C C . ILE A 1 391 ? -20.174 -2.751 19.180 1.00 95.38 391 ILE A C 1
ATOM 3011 O O . ILE A 1 391 ? -20.336 -2.300 18.043 1.00 95.38 391 ILE A O 1
ATOM 3015 N N . ALA A 1 392 ? -19.160 -3.568 19.485 1.00 94.56 392 ALA A N 1
ATOM 3016 C CA . ALA A 1 392 ? -18.181 -4.018 18.500 1.00 94.56 392 ALA A CA 1
ATOM 3017 C C . ALA A 1 392 ? -18.844 -4.822 17.373 1.00 94.56 392 ALA A C 1
ATOM 3019 O O . ALA A 1 392 ? -18.656 -4.505 16.196 1.00 94.56 392 ALA A O 1
ATOM 3020 N N . LEU A 1 393 ? -19.675 -5.812 17.723 1.00 92.88 393 LEU A N 1
ATOM 3021 C CA . LEU A 1 393 ? -20.403 -6.632 16.755 1.00 92.88 393 LEU A CA 1
ATOM 3022 C C . LEU A 1 393 ? -21.292 -5.777 15.838 1.00 92.88 393 LEU A C 1
ATOM 3024 O O . LEU A 1 393 ? -21.283 -5.976 14.625 1.00 92.88 393 LEU A O 1
ATOM 3028 N N . HIS A 1 394 ? -22.010 -4.791 16.385 1.00 93.81 394 HIS A N 1
ATOM 3029 C CA . HIS A 1 394 ? -22.822 -3.849 15.604 1.00 93.81 394 HIS A CA 1
ATOM 3030 C C . HIS A 1 394 ? -21.995 -3.072 14.578 1.00 93.81 394 HIS A C 1
ATOM 3032 O O . HIS A 1 394 ? -22.389 -2.970 13.414 1.00 93.81 394 HIS A O 1
ATOM 3038 N N . ALA A 1 395 ? -20.841 -2.539 14.985 1.00 94.38 395 ALA A N 1
ATOM 3039 C CA . ALA A 1 395 ? -19.957 -1.797 14.090 1.00 94.38 395 ALA A CA 1
ATOM 3040 C C . ALA A 1 395 ? -19.390 -2.680 12.965 1.00 94.38 395 ALA A C 1
ATOM 3042 O O . ALA A 1 395 ? -19.373 -2.261 11.809 1.00 94.38 395 ALA A O 1
ATOM 3043 N N . LEU A 1 396 ? -18.988 -3.913 13.283 1.00 93.94 396 LEU A N 1
ATOM 3044 C CA . LEU A 1 396 ? -18.379 -4.852 12.337 1.00 93.94 396 LEU A CA 1
ATOM 3045 C C . LEU A 1 396 ? -19.406 -5.437 11.350 1.00 93.94 396 LEU A C 1
ATOM 3047 O O . LEU A 1 396 ? -19.188 -5.409 10.138 1.00 93.94 396 LEU A O 1
ATOM 3051 N N . VAL A 1 397 ? -20.578 -5.873 11.829 1.00 93.44 397 VAL A N 1
ATOM 3052 C CA . VAL A 1 397 ? -21.663 -6.415 10.983 1.00 93.44 397 VAL A CA 1
ATOM 3053 C C . VAL A 1 397 ? -22.162 -5.379 9.969 1.00 93.44 397 VAL A C 1
ATOM 3055 O O . VAL A 1 397 ? -22.478 -5.723 8.829 1.00 93.44 397 VAL A O 1
ATOM 3058 N N . ARG A 1 398 ? -22.164 -4.090 10.331 1.00 94.31 398 ARG A N 1
ATOM 3059 C CA . ARG A 1 398 ? -22.516 -2.982 9.424 1.00 94.31 398 ARG A CA 1
ATOM 3060 C C . ARG A 1 398 ? -21.585 -2.838 8.215 1.00 94.31 398 ARG A C 1
ATOM 3062 O O . ARG A 1 398 ? -21.982 -2.217 7.230 1.00 94.31 398 ARG A O 1
ATOM 3069 N N . LEU A 1 399 ? -20.386 -3.418 8.250 1.00 96.25 399 LEU A N 1
ATOM 3070 C CA . LEU A 1 399 ? -19.436 -3.408 7.136 1.00 96.25 399 LEU A CA 1
ATOM 3071 C C . LEU A 1 399 ? -19.620 -4.592 6.172 1.00 96.25 399 LEU A C 1
ATOM 3073 O O . LEU A 1 399 ? -19.107 -4.540 5.056 1.00 96.25 399 LEU A O 1
ATOM 3077 N N . ILE A 1 400 ? -20.395 -5.623 6.531 1.00 96.38 400 ILE A N 1
ATOM 3078 C CA . ILE A 1 400 ? -20.641 -6.801 5.677 1.00 96.38 400 ILE A CA 1
ATOM 3079 C C . ILE A 1 400 ? -21.201 -6.431 4.284 1.00 96.38 400 ILE A C 1
ATOM 3081 O O . ILE A 1 400 ? -20.697 -6.963 3.292 1.00 96.38 400 ILE A O 1
ATOM 3085 N N . PRO A 1 401 ? -22.180 -5.513 4.122 1.00 97.44 401 PRO A N 1
ATOM 3086 C CA . PRO A 1 401 ? -22.643 -5.097 2.791 1.00 97.44 401 PRO A CA 1
ATOM 3087 C C . PRO A 1 401 ? -21.544 -4.415 1.963 1.00 97.44 401 PRO A C 1
ATOM 3089 O O . PRO A 1 401 ? -21.444 -4.635 0.757 1.00 97.44 401 PRO A O 1
ATOM 3092 N N . ILE A 1 402 ? -20.688 -3.629 2.622 1.00 98.06 402 ILE A N 1
ATOM 3093 C CA . ILE A 1 402 ? -19.565 -2.917 2.003 1.00 98.06 402 ILE A CA 1
ATOM 3094 C C . ILE A 1 402 ? -18.482 -3.905 1.546 1.00 98.06 402 ILE A C 1
ATOM 3096 O O . ILE A 1 402 ? -18.009 -3.819 0.414 1.00 98.06 402 ILE A O 1
ATOM 3100 N N . LEU A 1 403 ? -18.135 -4.886 2.383 1.00 97.81 403 LEU A N 1
ATOM 3101 C CA . LEU A 1 403 ? -17.176 -5.940 2.049 1.00 97.81 403 LEU A CA 1
ATOM 3102 C C . LEU A 1 403 ? -17.693 -6.876 0.947 1.00 97.81 403 LEU A C 1
ATOM 3104 O O . LEU A 1 403 ? -16.924 -7.254 0.067 1.00 97.81 403 LEU A O 1
ATOM 3108 N N . ASN A 1 404 ? -18.992 -7.192 0.925 1.00 98.00 404 ASN A N 1
ATOM 3109 C CA . ASN A 1 404 ? -19.611 -7.920 -0.187 1.00 98.00 404 ASN A CA 1
ATOM 3110 C C . ASN A 1 404 ? -19.499 -7.149 -1.509 1.00 98.00 404 ASN A C 1
ATOM 3112 O O . ASN A 1 404 ? -19.155 -7.731 -2.537 1.00 98.00 404 ASN A O 1
ATOM 3116 N N . GLN A 1 405 ? -19.738 -5.836 -1.482 1.00 97.56 405 GLN A N 1
ATOM 3117 C CA . GLN A 1 405 ? -19.594 -4.977 -2.654 1.00 97.56 405 GLN A CA 1
ATOM 3118 C C . GLN A 1 405 ? -18.123 -4.880 -3.112 1.00 97.56 405 GLN A C 1
ATOM 3120 O O . GLN A 1 405 ? -17.847 -4.931 -4.309 1.00 97.56 405 GLN A O 1
ATOM 3125 N N . LEU A 1 406 ? -17.170 -4.822 -2.173 1.00 98.00 406 LEU A N 1
ATOM 3126 C CA . LEU A 1 406 ? -15.731 -4.879 -2.455 1.00 98.00 406 LEU A CA 1
ATOM 3127 C C . LEU A 1 406 ? -15.327 -6.219 -3.103 1.00 98.00 406 LEU A C 1
ATOM 3129 O O . LEU A 1 406 ? -14.650 -6.223 -4.132 1.00 98.00 406 LEU A O 1
ATOM 3133 N N . ARG A 1 407 ? -15.813 -7.346 -2.563 1.00 97.75 407 ARG A N 1
ATOM 3134 C CA . ARG A 1 407 ? -15.620 -8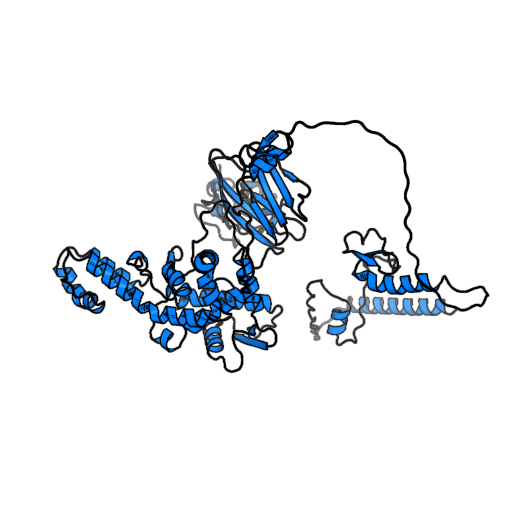.701 -3.112 1.00 97.75 407 ARG A CA 1
ATOM 3135 C C . ARG A 1 407 ? -16.220 -8.853 -4.512 1.00 97.75 407 ARG A C 1
ATOM 3137 O O . ARG A 1 407 ? -15.610 -9.487 -5.365 1.00 97.75 407 ARG A O 1
ATOM 3144 N N . GLU A 1 408 ? -17.359 -8.218 -4.795 1.00 96.88 408 GLU A N 1
ATOM 3145 C CA . GLU A 1 408 ? -17.932 -8.192 -6.148 1.00 96.88 408 GLU A CA 1
ATOM 3146 C C . GLU A 1 408 ? -16.991 -7.519 -7.164 1.00 96.88 408 GLU A C 1
ATOM 3148 O O . GLU A 1 408 ? -16.912 -7.962 -8.307 1.00 96.88 408 GLU A O 1
ATOM 3153 N N . GLY A 1 409 ? -16.242 -6.489 -6.755 1.00 96.38 409 GLY A N 1
ATOM 3154 C CA . GLY A 1 409 ? -15.200 -5.879 -7.587 1.00 96.38 409 GLY A CA 1
ATOM 3155 C C . GLY A 1 409 ? -13.987 -6.792 -7.806 1.00 96.38 409 GLY A C 1
ATOM 3156 O O . GLY A 1 409 ? -13.437 -6.833 -8.907 1.00 96.38 409 GLY A O 1
ATOM 3157 N N . LEU A 1 410 ? -13.609 -7.581 -6.792 1.00 96.88 410 LEU A N 1
ATOM 3158 C CA . LEU A 1 410 ? -12.511 -8.558 -6.869 1.00 96.88 410 LEU A CA 1
ATOM 3159 C C . LEU A 1 410 ? -12.820 -9.777 -7.761 1.00 96.88 410 LEU A C 1
ATOM 3161 O O . LEU A 1 410 ? -11.904 -10.511 -8.108 1.00 96.88 410 LEU A O 1
ATOM 3165 N N . ARG A 1 411 ? -14.059 -9.956 -8.240 1.00 95.88 411 ARG A N 1
ATOM 3166 C CA . ARG A 1 411 ? -14.383 -10.928 -9.313 1.00 95.88 411 ARG A CA 1
ATOM 3167 C C . ARG A 1 411 ? -13.726 -10.613 -10.651 1.00 95.88 411 ARG A C 1
ATOM 3169 O O . ARG A 1 411 ? -13.744 -11.426 -11.580 1.00 95.88 411 ARG A O 1
ATOM 3176 N N . LEU A 1 412 ? -13.164 -9.417 -10.803 1.00 94.31 412 LEU A N 1
ATOM 3177 C CA . LEU A 1 412 ? -12.367 -9.077 -11.968 1.00 94.31 412 LEU A CA 1
ATOM 3178 C C . LEU A 1 412 ? -11.168 -10.044 -12.069 1.00 94.31 412 LEU A C 1
ATOM 3180 O O . LEU A 1 412 ? -10.453 -10.267 -11.098 1.00 94.31 412 LEU A O 1
ATOM 3184 N N . TYR A 1 413 ? -10.990 -10.652 -13.245 1.00 94.50 413 TYR A N 1
ATOM 3185 C CA . TYR A 1 413 ? -10.024 -11.735 -13.516 1.00 94.50 413 TYR A CA 1
ATOM 3186 C C . TYR A 1 413 ? -10.218 -13.040 -12.703 1.00 94.50 413 TYR A C 1
ATOM 3188 O O . TYR A 1 413 ? -9.375 -13.933 -12.787 1.00 94.50 413 TYR A O 1
ATOM 3196 N N . GLY A 1 414 ? -11.323 -13.193 -11.961 1.00 93.81 414 GLY A N 1
ATOM 3197 C CA . GLY A 1 414 ? -11.528 -14.331 -11.052 1.00 93.81 414 GLY A CA 1
ATOM 3198 C C . GLY A 1 414 ? -10.578 -14.304 -9.851 1.00 93.81 414 GLY A C 1
ATOM 3199 O O . GLY A 1 414 ? -10.129 -15.349 -9.389 1.00 93.81 414 GLY A O 1
ATOM 3200 N N . LEU A 1 415 ? -10.198 -13.108 -9.385 1.00 94.81 415 LEU A N 1
ATOM 3201 C CA . LEU A 1 415 ? -9.315 -12.972 -8.229 1.00 94.81 415 LEU A CA 1
ATOM 3202 C C . LEU A 1 415 ? -10.009 -13.426 -6.929 1.00 94.81 415 LEU A C 1
ATOM 3204 O O . LEU A 1 415 ? -9.322 -13.937 -6.057 1.00 94.81 415 LEU A O 1
ATOM 3208 N N . ASP A 1 416 ? -11.336 -13.328 -6.785 1.00 94.44 416 ASP A N 1
ATOM 3209 C CA . ASP A 1 416 ? -12.043 -13.842 -5.598 1.00 94.44 416 ASP A CA 1
ATOM 3210 C C . ASP A 1 416 ? -11.960 -15.374 -5.449 1.00 94.44 416 ASP A C 1
ATOM 3212 O O . ASP A 1 416 ? -11.778 -15.861 -4.334 1.00 94.44 416 ASP A O 1
ATOM 3216 N N . GLU A 1 417 ? -12.005 -16.124 -6.554 1.00 93.56 417 GLU A N 1
ATOM 3217 C CA . GLU A 1 417 ? -11.772 -17.580 -6.576 1.00 93.56 417 GLU A CA 1
ATOM 3218 C C . GLU A 1 417 ? -10.340 -17.919 -6.126 1.00 93.56 417 GLU A C 1
ATOM 3220 O O . GLU A 1 417 ? -10.135 -18.728 -5.220 1.00 93.56 417 GLU A O 1
ATOM 3225 N N . VAL A 1 418 ? -9.349 -17.220 -6.688 1.00 93.44 418 VAL A N 1
ATOM 3226 C CA . VAL A 1 418 ? -7.926 -17.362 -6.336 1.00 93.44 418 VAL A CA 1
ATOM 3227 C C . VAL A 1 418 ? -7.656 -17.004 -4.870 1.00 93.44 418 VAL A C 1
ATOM 3229 O O . VAL A 1 418 ? -6.883 -17.687 -4.199 1.00 93.44 418 VAL A O 1
ATOM 3232 N N . LEU A 1 419 ? -8.298 -15.955 -4.344 1.00 93.81 419 LEU A N 1
ATOM 3233 C CA . LEU A 1 419 ? -8.181 -15.568 -2.937 1.00 93.81 419 LEU A CA 1
ATOM 3234 C C . LEU A 1 419 ? -8.771 -16.616 -1.993 1.00 93.81 419 LEU A C 1
ATOM 3236 O O . LEU A 1 419 ? -8.234 -16.785 -0.903 1.00 93.81 419 LEU A O 1
ATOM 3240 N N . ALA A 1 420 ? -9.840 -17.310 -2.392 1.00 93.62 420 ALA A N 1
ATOM 3241 C CA . ALA A 1 420 ? -10.423 -18.404 -1.619 1.00 93.62 420 ALA A CA 1
ATOM 3242 C C . ALA A 1 420 ? -9.559 -19.680 -1.650 1.00 93.62 420 ALA A C 1
ATOM 3244 O O . ALA A 1 420 ? -9.495 -20.398 -0.655 1.00 93.62 420 ALA A O 1
ATOM 3245 N N . GLN A 1 421 ? -8.882 -19.956 -2.770 1.00 91.75 421 GLN A N 1
ATOM 3246 C CA . GLN A 1 421 ? -7.991 -21.114 -2.926 1.00 91.75 421 GLN A CA 1
ATOM 3247 C C . GLN A 1 421 ? -6.626 -20.910 -2.242 1.00 91.75 421 GLN A C 1
ATOM 3249 O O . GLN A 1 421 ? -6.075 -21.844 -1.662 1.00 91.75 421 GLN A O 1
ATOM 3254 N N . HIS A 1 422 ? -6.087 -19.686 -2.260 1.00 88.62 422 HIS A N 1
ATOM 3255 C CA . HIS A 1 422 ? -4.720 -19.380 -1.814 1.00 88.62 422 HIS A CA 1
ATOM 3256 C C . HIS A 1 422 ? -4.659 -18.355 -0.670 1.00 88.62 422 HIS A C 1
ATOM 3258 O O . HIS A 1 422 ? -3.715 -17.560 -0.586 1.00 88.62 422 HIS A O 1
ATOM 3264 N N . THR A 1 423 ? -5.638 -18.401 0.243 1.00 89.44 423 THR A N 1
ATOM 3265 C CA . THR A 1 423 ? -5.819 -17.473 1.376 1.00 89.44 423 THR A CA 1
ATOM 3266 C C . THR A 1 423 ? -4.509 -17.110 2.085 1.00 89.44 423 THR A C 1
ATOM 3268 O O . THR A 1 423 ? -4.202 -15.926 2.218 1.00 89.44 423 THR A O 1
ATOM 3271 N N . GLN A 1 424 ? -3.693 -18.087 2.496 1.00 84.00 424 GLN A N 1
ATOM 3272 C CA . GLN A 1 424 ? -2.448 -17.815 3.232 1.00 84.00 424 GLN A CA 1
ATOM 3273 C C . GLN A 1 424 ? -1.387 -17.106 2.374 1.00 84.00 424 GLN A C 1
ATOM 3275 O O . GLN A 1 424 ? -0.706 -16.197 2.847 1.00 84.00 424 GLN A O 1
ATOM 3280 N N . MET A 1 425 ? -1.240 -17.500 1.105 1.00 81.38 425 MET A N 1
ATOM 3281 C CA . MET A 1 425 ? -0.221 -16.947 0.206 1.00 81.38 425 MET A CA 1
ATOM 3282 C C . MET A 1 425 ? -0.539 -15.495 -0.150 1.00 81.38 425 MET A C 1
ATOM 3284 O O . MET A 1 425 ? 0.319 -14.617 -0.024 1.00 81.38 425 MET A O 1
ATOM 3288 N N . CYS A 1 426 ? -1.782 -15.235 -0.561 1.00 85.56 426 CYS A N 1
ATOM 3289 C CA . CYS A 1 426 ? -2.235 -13.917 -0.990 1.00 85.56 426 CYS A CA 1
ATOM 3290 C C . CYS A 1 426 ? -2.373 -12.909 0.164 1.00 85.56 426 CYS A C 1
ATOM 3292 O O . CYS A 1 426 ? -2.443 -11.712 -0.103 1.00 85.56 426 CYS A O 1
ATOM 3294 N N . GLN A 1 427 ? -2.331 -13.341 1.431 1.00 85.19 427 GLN A N 1
ATOM 3295 C CA . GLN A 1 427 ? -2.511 -12.463 2.594 1.00 85.19 427 GLN A CA 1
ATOM 3296 C C . GLN A 1 427 ? -1.523 -11.288 2.620 1.00 85.19 427 GLN A C 1
ATOM 3298 O O . GLN A 1 427 ? -1.913 -10.162 2.927 1.00 85.19 427 GLN A O 1
ATOM 3303 N N . GLN A 1 428 ? -0.273 -11.512 2.199 1.00 78.50 428 GLN A N 1
ATOM 3304 C CA . GLN A 1 428 ? 0.758 -10.468 2.102 1.00 78.50 428 GLN A CA 1
ATOM 3305 C C . GLN A 1 428 ? 0.437 -9.353 1.085 1.00 78.50 428 GLN A C 1
ATOM 3307 O O . GLN A 1 428 ? 1.049 -8.291 1.123 1.00 78.50 428 GLN A O 1
ATOM 3312 N N . LEU A 1 429 ? -0.516 -9.561 0.169 1.00 84.06 429 LEU A N 1
ATOM 3313 C CA . LEU A 1 429 ? -0.960 -8.535 -0.782 1.00 84.06 429 LEU A CA 1
ATOM 3314 C C . LEU A 1 429 ? -1.972 -7.559 -0.155 1.00 84.06 429 LEU A C 1
ATOM 3316 O O . LEU A 1 429 ? -2.110 -6.438 -0.635 1.00 84.06 429 LEU A O 1
ATOM 3320 N N . PHE A 1 430 ? -2.667 -7.971 0.908 1.00 92.06 430 PHE A N 1
ATOM 3321 C CA . PHE A 1 430 ? -3.798 -7.229 1.476 1.00 92.06 430 PHE A CA 1
ATOM 3322 C C . PHE A 1 430 ? -3.573 -6.782 2.922 1.00 92.06 430 PHE A C 1
ATOM 3324 O O . PHE A 1 430 ? -4.062 -5.725 3.301 1.00 92.06 430 PHE A O 1
ATOM 3331 N N . VAL A 1 431 ? -2.838 -7.550 3.731 1.00 87.75 431 VAL A N 1
ATOM 3332 C CA . VAL A 1 431 ? -2.704 -7.311 5.177 1.00 87.75 431 VAL A CA 1
ATOM 3333 C C . VAL A 1 431 ? -1.312 -6.750 5.510 1.00 87.75 431 VAL A C 1
ATOM 3335 O O . VAL A 1 431 ? -0.308 -7.404 5.198 1.00 87.75 431 VAL A O 1
ATOM 3338 N N . PRO A 1 432 ? -1.209 -5.572 6.159 1.00 77.81 432 PRO A N 1
ATOM 3339 C CA . PRO A 1 432 ? 0.068 -5.005 6.572 1.00 77.81 432 PRO A CA 1
ATOM 3340 C C . PRO A 1 432 ? 0.685 -5.835 7.699 1.00 77.81 432 PRO A C 1
ATOM 3342 O O . PRO A 1 432 ? -0.000 -6.550 8.429 1.00 77.81 432 PRO A O 1
ATOM 3345 N N . GLY A 1 433 ? 2.012 -5.799 7.806 1.00 62.56 433 GLY A N 1
ATOM 3346 C CA . GLY A 1 433 ? 2.743 -6.581 8.806 1.00 62.56 433 GLY A CA 1
ATOM 3347 C C . GLY A 1 433 ? 2.702 -8.102 8.599 1.00 62.56 433 GLY A C 1
ATOM 3348 O O . GLY A 1 433 ? 3.423 -8.809 9.292 1.00 62.56 433 GLY A O 1
ATOM 3349 N N . HIS A 1 434 ? 1.956 -8.630 7.615 1.00 53.72 434 HIS A N 1
ATOM 3350 C CA . HIS A 1 434 ? 1.966 -10.057 7.251 1.00 53.72 434 HIS A CA 1
ATOM 3351 C C . HIS A 1 434 ? 3.186 -10.442 6.397 1.00 53.72 434 HIS A C 1
ATOM 3353 O O . HIS A 1 434 ? 3.109 -11.219 5.445 1.00 53.72 434 HIS A O 1
ATOM 3359 N N . LEU A 1 435 ? 4.340 -9.890 6.770 1.00 46.44 435 LEU A N 1
ATOM 3360 C CA . LEU A 1 435 ? 5.625 -10.508 6.505 1.00 46.44 435 LEU A CA 1
ATOM 3361 C C . LEU A 1 435 ? 5.722 -11.663 7.497 1.00 46.44 435 LEU A C 1
ATOM 3363 O O . LEU A 1 435 ? 5.994 -11.451 8.676 1.00 46.44 435 LEU A O 1
ATOM 3367 N N . GLN A 1 436 ? 5.406 -12.866 7.024 1.00 43.12 436 GLN A N 1
ATOM 3368 C CA . GLN A 1 436 ? 5.482 -14.086 7.818 1.00 43.12 436 GLN A CA 1
ATOM 3369 C C . GLN A 1 436 ? 6.852 -14.152 8.520 1.00 43.12 436 GLN A C 1
ATOM 3371 O O . GLN A 1 436 ? 7.877 -13.933 7.874 1.00 43.12 436 GLN A O 1
ATOM 3376 N N . GLU A 1 437 ? 6.872 -14.438 9.829 1.00 44.16 437 GLU A N 1
ATOM 3377 C CA . GLU A 1 437 ? 8.091 -14.479 10.668 1.00 44.16 437 GLU A CA 1
ATOM 3378 C C . GLU A 1 437 ? 9.043 -15.647 10.316 1.00 44.16 437 GLU A C 1
ATOM 3380 O O . GLU A 1 437 ? 9.974 -15.967 11.058 1.00 44.16 437 GLU A O 1
ATOM 3385 N N . ASP A 1 438 ? 8.836 -16.274 9.159 1.00 48.97 438 ASP A N 1
ATOM 3386 C CA . ASP A 1 438 ? 9.667 -17.325 8.601 1.00 48.97 438 ASP A CA 1
ATOM 3387 C C . ASP A 1 438 ? 11.043 -16.755 8.239 1.00 48.97 438 ASP A C 1
ATOM 3389 O O . ASP A 1 438 ? 11.230 -16.040 7.251 1.00 48.97 438 ASP A O 1
ATOM 3393 N N . VAL A 1 439 ? 12.046 -17.116 9.035 1.00 55.38 439 VAL A N 1
ATOM 3394 C CA . VAL A 1 439 ? 13.451 -16.972 8.656 1.00 55.38 439 VAL A CA 1
ATOM 3395 C C . VAL A 1 439 ? 13.831 -18.210 7.829 1.00 55.38 439 VAL A C 1
ATOM 3397 O O . VAL A 1 439 ? 13.771 -19.314 8.366 1.00 55.38 439 VAL A O 1
ATOM 3400 N N . PRO A 1 440 ? 14.261 -18.072 6.558 1.00 65.19 440 PRO A N 1
ATOM 3401 C CA . PRO A 1 440 ? 14.671 -16.840 5.885 1.00 65.19 440 PRO A CA 1
ATOM 3402 C C . PRO A 1 440 ? 13.522 -16.037 5.252 1.00 65.19 440 PRO A C 1
ATOM 3404 O O . PRO A 1 440 ? 12.809 -16.526 4.376 1.00 65.19 440 PRO A O 1
ATOM 3407 N N . TYR A 1 441 ? 13.469 -14.744 5.590 1.00 69.56 441 TYR A N 1
ATOM 3408 C CA . TYR A 1 441 ? 12.547 -13.780 4.993 1.00 69.56 441 TYR A CA 1
ATOM 3409 C C . TYR A 1 441 ? 12.646 -13.766 3.458 1.00 69.56 441 TYR A C 1
ATOM 3411 O O . TYR A 1 441 ? 13.733 -13.608 2.891 1.00 69.56 441 TYR A O 1
ATOM 3419 N N . LYS A 1 442 ? 11.498 -13.883 2.783 1.00 73.69 442 LYS A N 1
ATOM 3420 C CA . LYS A 1 442 ? 11.383 -13.912 1.321 1.00 73.69 442 LYS A CA 1
ATOM 3421 C C . LYS A 1 442 ? 10.240 -13.002 0.875 1.00 73.69 442 LYS A C 1
ATOM 3423 O O . LYS A 1 442 ? 9.104 -13.188 1.290 1.00 73.69 442 LYS A O 1
ATOM 3428 N N . SER A 1 443 ? 10.537 -12.055 -0.010 1.00 67.56 443 SER A N 1
ATOM 3429 C CA . SER A 1 443 ? 9.552 -11.147 -0.606 1.00 67.56 443 SER A CA 1
ATOM 3430 C C . SER A 1 443 ? 9.958 -10.760 -2.034 1.00 67.56 443 SER A C 1
ATOM 3432 O O . SER A 1 443 ? 11.099 -10.987 -2.448 1.00 67.56 443 SER A O 1
ATOM 3434 N N . ILE A 1 444 ? 9.012 -10.220 -2.801 1.00 69.62 444 ILE A N 1
ATOM 3435 C CA . ILE A 1 444 ? 9.175 -9.811 -4.202 1.00 69.62 444 ILE A CA 1
ATOM 3436 C C . ILE A 1 444 ? 9.522 -8.318 -4.243 1.00 69.62 444 ILE A C 1
ATOM 3438 O O . ILE A 1 444 ? 8.900 -7.518 -3.550 1.00 69.62 444 ILE A O 1
ATOM 3442 N N . ILE A 1 445 ? 10.471 -7.917 -5.093 1.00 74.56 445 ILE A N 1
ATOM 3443 C CA . ILE A 1 445 ? 10.762 -6.497 -5.352 1.00 74.56 445 ILE A CA 1
ATOM 3444 C C . ILE A 1 445 ? 9.710 -5.957 -6.348 1.00 74.56 445 ILE A C 1
ATOM 3446 O O . ILE A 1 445 ? 9.675 -6.445 -7.483 1.00 74.56 445 ILE A O 1
ATOM 3450 N N . PRO A 1 446 ? 8.842 -4.986 -5.986 1.00 53.44 446 PRO A N 1
ATOM 3451 C CA . PRO A 1 446 ? 7.707 -4.590 -6.829 1.00 53.44 446 PRO A CA 1
ATOM 3452 C C . PRO A 1 446 ? 8.108 -3.897 -8.146 1.00 53.44 446 PRO A C 1
ATOM 3454 O O . PRO A 1 446 ? 8.468 -2.718 -8.180 1.00 53.44 446 PRO A O 1
ATOM 3457 N N . GLY A 1 447 ? 7.961 -4.607 -9.267 1.00 63.31 447 GLY A N 1
ATOM 3458 C CA . GLY A 1 447 ? 8.433 -4.170 -10.592 1.00 63.31 447 GLY A CA 1
ATOM 3459 C C . GLY A 1 447 ? 9.812 -4.714 -10.987 1.00 63.31 447 GLY A C 1
ATOM 3460 O O . GLY A 1 447 ? 10.370 -4.273 -11.992 1.00 63.31 447 GLY A O 1
ATOM 3461 N N . GLY A 1 448 ? 10.343 -5.671 -10.221 1.00 72.75 448 GLY A N 1
ATOM 3462 C CA . GLY A 1 448 ? 11.633 -6.305 -10.471 1.00 72.75 448 GLY A CA 1
ATOM 3463 C C . GLY A 1 448 ? 12.826 -5.449 -10.046 1.00 72.75 448 GLY A C 1
ATOM 3464 O O . GLY A 1 448 ? 12.683 -4.375 -9.464 1.00 72.75 448 GLY A O 1
ATOM 3465 N N . LEU A 1 449 ? 14.024 -5.958 -10.329 1.00 76.06 449 LEU A N 1
ATOM 3466 C CA . LEU A 1 449 ? 15.281 -5.269 -10.060 1.00 76.06 449 LEU A CA 1
ATOM 3467 C C . LEU A 1 449 ? 15.746 -4.550 -11.331 1.00 76.06 449 LEU A C 1
ATOM 3469 O O . LEU A 1 449 ? 16.008 -5.194 -12.344 1.00 76.06 449 LEU A O 1
ATOM 3473 N N . GLN A 1 450 ? 15.826 -3.223 -11.276 1.00 79.38 450 GLN A N 1
ATOM 3474 C CA . GLN A 1 450 ? 16.201 -2.359 -12.404 1.00 79.38 450 GLN A CA 1
ATOM 3475 C C . GLN A 1 450 ? 17.460 -1.547 -12.080 1.00 79.38 450 GLN A C 1
ATOM 3477 O O . GLN A 1 450 ? 17.748 -1.294 -10.908 1.00 79.38 450 GLN A O 1
ATOM 3482 N N . VAL A 1 451 ? 18.186 -1.075 -13.096 1.00 76.44 451 VAL A N 1
ATOM 3483 C CA . VAL A 1 451 ? 19.333 -0.172 -12.895 1.00 76.44 451 VAL A CA 1
ATOM 3484 C C . VAL A 1 451 ? 18.886 1.084 -12.134 1.00 76.44 451 VAL A C 1
ATOM 3486 O O . VAL A 1 451 ? 17.882 1.702 -12.473 1.00 76.44 451 VAL A O 1
ATOM 3489 N N . GLY A 1 452 ? 19.618 1.443 -11.079 1.00 68.94 452 GLY A N 1
ATOM 3490 C CA . GLY A 1 452 ? 19.261 2.509 -10.140 1.00 68.94 452 GLY A CA 1
ATOM 3491 C C . GLY A 1 452 ? 18.381 2.067 -8.963 1.00 68.94 452 GLY A C 1
ATOM 3492 O O . GLY A 1 452 ? 18.136 2.875 -8.069 1.00 68.94 452 GLY A O 1
ATOM 3493 N N . SER A 1 453 ? 17.935 0.805 -8.907 1.00 76.19 453 SER A N 1
ATOM 3494 C CA . SER A 1 453 ? 17.210 0.272 -7.742 1.00 76.19 453 SER A CA 1
ATOM 3495 C C . SER A 1 453 ? 18.096 0.280 -6.499 1.00 76.19 453 SER A C 1
ATOM 3497 O O . SER A 1 453 ? 19.240 -0.175 -6.549 1.00 76.19 453 SER A O 1
ATOM 3499 N N . VAL A 1 454 ? 17.541 0.734 -5.374 1.00 72.19 454 VAL A N 1
ATOM 3500 C CA . VAL A 1 454 ? 18.210 0.763 -4.067 1.00 72.19 454 VAL A CA 1
ATOM 3501 C C . VAL A 1 454 ? 17.430 -0.109 -3.088 1.00 72.19 454 VAL A C 1
ATOM 3503 O O . VAL A 1 454 ? 16.256 0.142 -2.826 1.00 72.19 454 VAL A O 1
ATOM 3506 N N . ILE A 1 455 ? 18.090 -1.123 -2.533 1.00 82.06 455 ILE A N 1
ATOM 3507 C CA . ILE A 1 455 ? 17.541 -2.028 -1.518 1.00 82.06 455 ILE A CA 1
ATOM 3508 C C . ILE A 1 455 ? 18.254 -1.735 -0.204 1.00 82.06 455 ILE A C 1
ATOM 3510 O O . ILE A 1 455 ? 19.467 -1.912 -0.119 1.00 82.06 455 ILE A O 1
ATOM 3514 N N . THR A 1 456 ? 17.522 -1.338 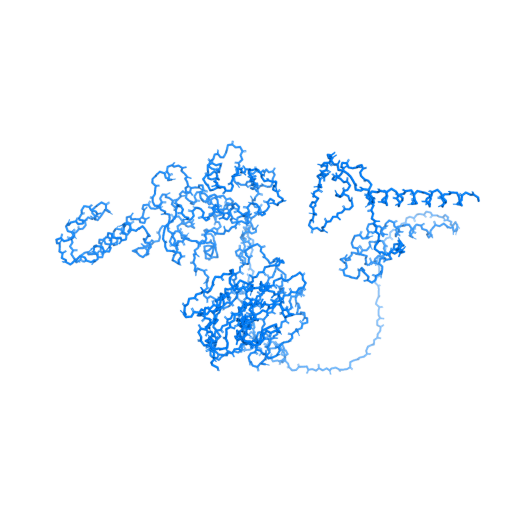0.834 1.00 71.31 456 THR A N 1
ATOM 3515 C CA . THR A 1 456 ? 18.083 -1.141 2.178 1.00 71.31 456 THR A CA 1
ATOM 3516 C C . THR A 1 456 ? 17.579 -2.234 3.114 1.00 71.31 456 THR A C 1
ATOM 3518 O O . THR A 1 456 ? 16.378 -2.391 3.308 1.00 71.31 456 THR A O 1
ATOM 3521 N N . VAL A 1 457 ? 18.510 -2.974 3.713 1.00 80.31 457 VAL A N 1
ATOM 3522 C CA . VAL A 1 457 ? 18.269 -4.007 4.723 1.00 80.31 457 VAL A CA 1
ATOM 3523 C C . VAL A 1 457 ? 18.754 -3.476 6.067 1.00 80.31 457 VAL A C 1
ATOM 3525 O O . VAL A 1 457 ? 19.926 -3.130 6.223 1.00 80.31 457 VAL A O 1
ATOM 3528 N N . GLN A 1 458 ? 17.856 -3.404 7.046 1.00 69.62 458 GLN A N 1
ATOM 3529 C CA . GLN A 1 458 ? 18.163 -2.973 8.410 1.00 69.62 458 GLN A CA 1
ATOM 3530 C C . GLN A 1 458 ? 17.826 -4.096 9.384 1.00 69.62 458 GLN A C 1
ATOM 3532 O O . GLN A 1 458 ? 16.874 -4.842 9.173 1.00 69.62 458 GLN A O 1
ATOM 3537 N N . GLY A 1 459 ? 18.614 -4.234 10.446 1.00 70.19 459 GLY A N 1
ATOM 3538 C CA . GLY A 1 459 ? 18.394 -5.288 11.430 1.00 70.19 459 GLY A CA 1
ATOM 3539 C C . GLY A 1 459 ? 19.443 -5.302 12.529 1.00 70.19 459 GLY A C 1
ATOM 3540 O O . GLY A 1 459 ? 20.206 -4.349 12.707 1.00 70.19 459 GLY A O 1
ATOM 3541 N N . PHE A 1 460 ? 19.489 -6.406 13.266 1.00 66.62 460 PHE A N 1
ATOM 3542 C CA . PHE A 1 460 ? 20.421 -6.615 14.366 1.00 66.62 460 PHE A CA 1
ATOM 3543 C C . PHE A 1 460 ? 21.138 -7.952 14.191 1.00 66.62 460 PHE A C 1
ATOM 3545 O O . PHE A 1 460 ? 20.502 -8.976 13.950 1.00 66.62 460 PHE A O 1
ATOM 3552 N N . ILE A 1 461 ? 22.464 -7.948 14.298 1.00 76.44 461 ILE A N 1
ATOM 3553 C CA . ILE A 1 461 ? 23.263 -9.170 14.254 1.00 76.44 461 ILE A CA 1
ATOM 3554 C C . ILE A 1 461 ? 23.176 -9.845 15.624 1.00 76.44 461 ILE A C 1
ATOM 3556 O O . ILE A 1 461 ? 23.428 -9.207 16.648 1.00 76.44 461 ILE A O 1
ATOM 3560 N N . LEU A 1 462 ? 22.854 -11.141 15.652 1.00 66.00 462 LEU A N 1
ATOM 3561 C CA . LEU A 1 462 ? 22.800 -11.923 16.892 1.00 66.00 462 LEU A CA 1
ATOM 3562 C C . LEU A 1 462 ? 24.125 -11.822 17.683 1.00 66.00 462 LEU A C 1
ATOM 3564 O O . LEU A 1 462 ? 25.180 -11.655 17.071 1.00 66.00 462 LEU A O 1
ATOM 3568 N N . PRO A 1 463 ? 24.120 -11.935 19.027 1.00 63.69 463 PRO A N 1
ATOM 3569 C CA . PRO A 1 463 ? 25.341 -11.844 19.839 1.00 63.69 463 PRO A CA 1
ATOM 3570 C C . PRO A 1 463 ? 26.428 -12.869 19.483 1.00 63.69 463 PRO A C 1
ATOM 3572 O O . PRO A 1 463 ? 27.611 -12.557 19.581 1.00 63.69 463 PRO A O 1
ATOM 3575 N N . GLN A 1 464 ? 26.030 -14.067 19.043 1.00 76.56 464 GLN A N 1
ATOM 3576 C CA . GLN A 1 464 ? 26.919 -15.144 18.594 1.00 76.56 464 GLN A CA 1
ATOM 3577 C C . GLN A 1 464 ? 26.529 -15.566 17.164 1.00 76.56 464 GLN A C 1
ATOM 3579 O O . GLN A 1 464 ? 25.836 -16.566 16.978 1.00 76.56 464 GLN A O 1
ATOM 3584 N N . PRO A 1 465 ? 26.880 -14.769 16.142 1.00 77.56 465 PRO A N 1
ATOM 3585 C CA . PRO A 1 465 ? 26.510 -15.049 14.763 1.00 77.56 465 PRO A CA 1
ATOM 3586 C C . PRO A 1 465 ? 27.482 -16.064 14.146 1.00 77.56 465 PRO A C 1
ATOM 3588 O O . PRO A 1 465 ? 28.690 -15.968 14.348 1.00 77.56 465 PRO A O 1
ATOM 3591 N N . HIS A 1 466 ? 26.967 -17.002 13.350 1.00 79.12 466 HIS A N 1
ATOM 3592 C CA . HIS A 1 466 ? 27.804 -17.901 12.547 1.00 79.12 466 HIS A CA 1
ATOM 3593 C C . HIS A 1 466 ? 27.914 -17.376 11.109 1.00 79.12 466 HIS A C 1
ATOM 3595 O O . HIS A 1 466 ? 28.975 -16.942 10.662 1.00 79.12 466 HIS A O 1
ATOM 3601 N N . ARG A 1 467 ? 26.789 -17.357 10.384 1.00 87.56 467 ARG A N 1
ATOM 3602 C CA . ARG A 1 467 ? 26.661 -16.871 9.000 1.00 87.56 467 ARG A CA 1
ATOM 3603 C C . ARG A 1 467 ? 25.254 -16.300 8.795 1.00 87.56 467 ARG A C 1
ATOM 3605 O O . ARG A 1 467 ? 24.324 -16.732 9.470 1.00 87.56 467 ARG A O 1
ATOM 3612 N N . PHE A 1 468 ? 25.084 -15.385 7.845 1.00 87.19 468 PHE A N 1
ATOM 3613 C CA . PHE A 1 468 ? 23.771 -15.081 7.256 1.00 87.19 468 PHE A CA 1
ATOM 3614 C C . PHE A 1 468 ? 23.908 -14.875 5.745 1.00 87.19 468 PHE A C 1
ATOM 3616 O O . PHE A 1 468 ? 25.023 -14.822 5.225 1.00 87.19 468 PHE A O 1
ATOM 3623 N N . GLN A 1 469 ? 22.790 -14.794 5.025 1.00 90.19 469 GLN A N 1
ATOM 3624 C CA . GLN A 1 469 ? 22.799 -14.566 3.581 1.00 90.19 469 GLN A CA 1
ATOM 3625 C C . GLN A 1 469 ? 21.666 -13.643 3.135 1.00 90.19 469 GLN A C 1
ATOM 3627 O O . GLN A 1 469 ? 20.574 -13.675 3.696 1.00 90.19 469 GLN A O 1
ATOM 3632 N N . ILE A 1 470 ? 21.935 -12.849 2.102 1.00 92.00 470 ILE A N 1
ATOM 3633 C CA . ILE A 1 470 ? 20.961 -12.029 1.381 1.00 92.00 470 ILE A CA 1
ATOM 3634 C C . ILE A 1 470 ? 21.064 -12.427 -0.093 1.00 92.00 470 ILE A C 1
ATOM 3636 O O . ILE A 1 470 ? 22.150 -12.384 -0.668 1.00 92.00 470 ILE A O 1
ATOM 3640 N N . ASN A 1 471 ? 19.943 -12.837 -0.688 1.00 92.19 471 ASN A N 1
ATOM 3641 C CA . ASN A 1 471 ? 19.887 -13.374 -2.047 1.00 92.19 471 ASN A CA 1
ATOM 3642 C C . ASN A 1 471 ? 18.918 -12.554 -2.903 1.00 92.19 471 ASN A C 1
ATOM 3644 O O . ASN A 1 471 ? 17.709 -12.601 -2.675 1.00 92.19 471 ASN A O 1
ATOM 3648 N N . LEU A 1 472 ? 19.423 -11.867 -3.929 1.00 91.50 472 LEU A N 1
ATOM 3649 C CA . LEU A 1 472 ? 18.588 -11.284 -4.979 1.00 91.50 472 LEU A CA 1
ATOM 3650 C C . LEU A 1 472 ? 18.325 -12.369 -6.026 1.00 91.50 472 LEU A C 1
ATOM 3652 O O . LEU A 1 472 ? 19.219 -12.763 -6.777 1.00 91.50 472 LEU A O 1
ATOM 3656 N N . ARG A 1 473 ? 17.108 -12.917 -6.015 1.00 84.69 473 ARG A N 1
ATOM 3657 C CA . ARG A 1 473 ? 16.709 -14.069 -6.837 1.00 84.69 473 ARG A CA 1
ATOM 3658 C C . ARG A 1 473 ? 15.986 -13.627 -8.107 1.00 84.69 473 ARG A C 1
ATOM 3660 O O . ARG A 1 473 ? 15.257 -12.641 -8.100 1.00 84.69 473 ARG A O 1
ATOM 3667 N N . HIS A 1 474 ? 16.144 -14.407 -9.170 1.00 78.81 474 HIS A N 1
ATOM 3668 C CA . HIS A 1 474 ? 15.347 -14.325 -10.396 1.00 78.81 474 HIS A CA 1
ATOM 3669 C C . HIS A 1 474 ? 14.837 -15.725 -10.769 1.00 78.81 474 HIS A C 1
ATOM 3671 O O . HIS A 1 474 ? 15.207 -16.712 -10.132 1.00 78.81 474 HIS A O 1
ATOM 3677 N N . LYS A 1 475 ? 13.998 -15.826 -11.810 1.00 70.38 475 LYS A N 1
ATOM 3678 C CA . LYS A 1 475 ? 13.307 -17.072 -12.204 1.00 70.38 475 LYS A CA 1
ATOM 3679 C C . LYS A 1 475 ? 14.226 -18.289 -12.411 1.00 70.38 475 LYS A C 1
ATOM 3681 O O . LYS A 1 475 ? 13.777 -19.413 -12.233 1.00 70.38 475 LYS A O 1
ATOM 3686 N N . PHE A 1 476 ? 15.496 -18.067 -12.753 1.00 75.38 476 PHE A N 1
ATOM 3687 C CA . PHE A 1 476 ? 16.454 -19.120 -13.113 1.00 75.38 476 PHE A CA 1
ATOM 3688 C C . PHE A 1 476 ? 17.680 -19.194 -12.184 1.00 75.38 476 PHE A C 1
ATOM 3690 O O . PHE A 1 476 ? 18.626 -19.914 -12.492 1.00 75.38 476 PHE A O 1
ATOM 3697 N N . GLY A 1 477 ? 17.703 -18.456 -11.065 1.00 85.94 477 GLY A N 1
ATOM 3698 C CA . GLY A 1 477 ? 18.896 -18.425 -10.219 1.00 85.94 477 GLY A CA 1
ATOM 3699 C C . GLY A 1 477 ? 18.966 -17.314 -9.173 1.00 85.94 477 GLY A C 1
ATOM 3700 O O . GLY A 1 477 ? 17.958 -16.744 -8.737 1.00 85.94 477 GLY A O 1
ATOM 3701 N N . ILE A 1 478 ? 20.195 -17.019 -8.751 1.00 90.44 478 ILE A N 1
ATOM 3702 C CA . ILE A 1 478 ? 20.538 -15.941 -7.821 1.00 90.44 478 ILE A CA 1
ATOM 3703 C C . ILE A 1 478 ? 21.409 -14.940 -8.582 1.00 90.44 478 ILE A C 1
ATOM 3705 O O . ILE A 1 478 ? 22.558 -15.228 -8.907 1.00 90.44 478 ILE A O 1
ATOM 3709 N N . ALA A 1 479 ? 20.855 -13.757 -8.849 1.00 88.75 479 ALA A N 1
ATOM 3710 C CA . ALA A 1 479 ? 21.551 -12.671 -9.534 1.00 88.75 479 ALA A CA 1
ATOM 3711 C C . ALA A 1 479 ? 22.592 -12.002 -8.626 1.00 88.75 479 ALA A C 1
ATOM 3713 O O . ALA A 1 479 ? 23.574 -11.461 -9.120 1.00 88.75 479 ALA A O 1
ATOM 3714 N N . PHE A 1 480 ? 22.384 -12.050 -7.306 1.00 93.69 480 PHE A N 1
ATOM 3715 C CA . PHE A 1 480 ? 23.364 -11.609 -6.320 1.00 93.69 480 PHE A CA 1
ATOM 3716 C C . PHE A 1 480 ? 23.228 -12.392 -5.013 1.00 93.69 480 PHE A C 1
ATOM 3718 O O . PHE A 1 480 ? 22.194 -12.322 -4.346 1.00 93.69 480 PHE A O 1
ATOM 3725 N N . HIS A 1 481 ? 24.267 -13.141 -4.652 1.00 93.94 481 HIS A N 1
ATOM 3726 C CA . HIS A 1 481 ? 24.416 -13.798 -3.357 1.00 93.94 481 HIS A CA 1
ATOM 3727 C C . HIS A 1 481 ? 25.382 -12.984 -2.499 1.00 93.94 481 HIS A C 1
ATOM 3729 O O . HIS A 1 481 ? 26.504 -12.717 -2.926 1.00 93.94 481 HIS A O 1
ATOM 3735 N N . TYR A 1 482 ? 24.968 -12.615 -1.288 1.00 94.38 482 TYR A N 1
ATOM 3736 C CA . TYR A 1 482 ? 25.793 -11.900 -0.315 1.00 94.38 482 TYR A CA 1
ATOM 3737 C C . TYR A 1 482 ? 25.795 -12.667 1.008 1.00 94.38 482 TYR A C 1
ATOM 3739 O O . TYR A 1 482 ? 24.775 -12.723 1.695 1.00 94.38 482 TYR A O 1
ATOM 3747 N N . ASN A 1 483 ? 26.931 -13.267 1.371 1.00 94.06 483 ASN A N 1
ATOM 3748 C CA . ASN A 1 483 ? 27.059 -14.180 2.507 1.00 94.06 483 ASN A CA 1
ATOM 3749 C C . ASN A 1 483 ? 28.218 -13.790 3.444 1.00 94.06 483 ASN A C 1
ATOM 3751 O O . ASN A 1 483 ? 29.358 -14.219 3.247 1.00 94.06 483 ASN A O 1
ATOM 3755 N N . PRO A 1 484 ? 27.940 -12.996 4.494 1.00 91.50 484 PRO A N 1
ATOM 3756 C CA . PRO A 1 484 ? 28.868 -12.768 5.594 1.00 91.50 484 PRO A CA 1
ATOM 3757 C C . PRO A 1 484 ? 29.079 -14.029 6.434 1.00 91.50 484 PRO A C 1
ATOM 3759 O O . PRO A 1 484 ? 28.122 -14.666 6.890 1.00 91.50 484 PRO A O 1
ATOM 3762 N N . ARG A 1 485 ? 30.352 -14.358 6.657 1.00 89.94 485 ARG A N 1
ATOM 3763 C CA . ARG A 1 485 ? 30.821 -15.504 7.434 1.00 89.94 485 ARG A CA 1
ATOM 3764 C C . ARG A 1 485 ? 31.661 -15.007 8.600 1.00 89.94 485 ARG A C 1
ATOM 3766 O O . ARG A 1 485 ? 32.750 -14.472 8.400 1.00 89.94 485 ARG A O 1
ATOM 3773 N N . PHE A 1 486 ? 31.134 -15.137 9.813 1.00 87.62 486 PHE A N 1
ATOM 3774 C CA . PHE A 1 486 ? 31.784 -14.632 11.025 1.00 87.62 486 PHE A CA 1
ATOM 3775 C C . PHE A 1 486 ? 32.881 -15.580 11.514 1.00 87.62 486 PHE A C 1
ATOM 3777 O O . PHE A 1 486 ? 33.864 -15.131 12.091 1.00 87.62 486 PHE A O 1
ATOM 3784 N N . ASP A 1 487 ? 32.731 -16.870 11.219 1.00 86.62 487 ASP A N 1
ATOM 3785 C CA . ASP A 1 487 ? 33.707 -17.933 11.448 1.00 86.62 487 ASP A CA 1
ATOM 3786 C C . ASP A 1 487 ? 34.939 -17.824 10.532 1.00 86.62 487 ASP A C 1
ATOM 3788 O O . ASP A 1 487 ? 36.062 -18.035 10.980 1.00 86.62 487 ASP A O 1
ATOM 3792 N N . GLU A 1 488 ? 34.744 -17.432 9.268 1.00 87.44 488 GLU A N 1
ATOM 3793 C CA . GLU A 1 488 ? 35.828 -17.169 8.303 1.00 87.44 488 GLU A CA 1
ATOM 3794 C C . GLU A 1 488 ? 36.303 -15.691 8.299 1.00 87.44 488 GLU A C 1
ATOM 3796 O O . GLU A 1 488 ? 37.254 -15.359 7.600 1.00 87.44 488 GLU A O 1
ATOM 3801 N N . ASN A 1 489 ? 35.648 -14.789 9.047 1.00 85.88 489 ASN A N 1
ATOM 3802 C CA . ASN A 1 489 ? 35.863 -13.326 9.035 1.00 85.88 489 ASN A CA 1
ATOM 3803 C C . ASN A 1 489 ? 35.869 -12.678 7.625 1.00 85.88 489 ASN A C 1
ATOM 3805 O O . ASN A 1 489 ? 36.537 -11.668 7.381 1.00 85.88 489 ASN A O 1
ATOM 3809 N N . VAL A 1 490 ? 35.066 -13.221 6.706 1.00 86.88 490 VAL A N 1
ATOM 3810 C CA . VAL A 1 490 ? 34.983 -12.807 5.294 1.00 86.88 490 VAL A CA 1
ATOM 3811 C C . VAL A 1 490 ? 33.533 -12.560 4.872 1.00 86.88 490 VAL A C 1
ATOM 3813 O O . VAL A 1 490 ? 32.599 -13.172 5.392 1.00 86.88 490 VAL A O 1
ATOM 3816 N N . VAL A 1 491 ? 33.320 -11.683 3.894 1.00 90.31 491 VAL A N 1
ATOM 3817 C CA . VAL A 1 491 ? 32.079 -11.659 3.106 1.00 90.31 491 VAL A CA 1
ATOM 3818 C C . VAL A 1 491 ? 32.334 -12.354 1.780 1.00 90.31 491 VAL A C 1
ATOM 3820 O O . VAL A 1 491 ? 33.195 -11.918 1.018 1.00 90.31 491 VAL A O 1
ATOM 3823 N N . VAL A 1 492 ? 31.568 -13.405 1.494 1.00 90.94 492 VAL A N 1
ATOM 3824 C CA . VAL A 1 492 ? 31.555 -14.061 0.183 1.00 90.94 492 VAL A CA 1
ATOM 3825 C C . VAL A 1 492 ? 30.432 -13.467 -0.662 1.00 90.94 492 VAL A C 1
ATOM 3827 O O . VAL A 1 492 ? 29.307 -13.321 -0.177 1.00 90.94 492 VAL A O 1
ATOM 3830 N N . ARG A 1 493 ? 30.721 -13.136 -1.922 1.00 92.94 493 ARG A N 1
ATOM 3831 C CA . ARG A 1 493 ? 29.713 -12.771 -2.926 1.00 92.94 493 ARG A CA 1
ATOM 3832 C C . ARG A 1 493 ? 29.847 -13.656 -4.155 1.00 92.94 493 ARG A C 1
ATOM 3834 O O . ARG A 1 493 ? 30.948 -14.079 -4.491 1.00 92.94 493 ARG A O 1
ATOM 3841 N N . SER A 1 494 ? 28.729 -13.962 -4.804 1.00 91.44 494 SER A N 1
ATOM 3842 C CA . SER A 1 494 ? 28.719 -14.732 -6.052 1.00 91.44 494 SER A CA 1
ATOM 3843 C C . SER A 1 494 ? 27.376 -14.595 -6.778 1.00 91.44 494 SER A C 1
ATOM 3845 O O . SER A 1 494 ? 26.466 -13.899 -6.319 1.00 91.44 494 SER A O 1
ATOM 3847 N N . ILE A 1 495 ? 27.249 -15.305 -7.893 1.00 88.38 495 ILE A N 1
ATOM 3848 C CA . ILE A 1 495 ? 26.020 -15.518 -8.658 1.00 88.38 495 ILE A CA 1
ATOM 3849 C C . ILE A 1 495 ? 25.738 -17.022 -8.739 1.00 88.38 495 ILE A C 1
ATOM 3851 O O . ILE A 1 495 ? 26.655 -17.834 -8.625 1.00 88.38 495 ILE A O 1
ATOM 3855 N N . TYR A 1 496 ? 24.483 -17.405 -8.959 1.00 87.12 496 TYR A N 1
ATOM 3856 C CA . TYR A 1 496 ? 24.106 -18.796 -9.214 1.00 87.12 496 TYR A CA 1
ATOM 3857 C C . TYR A 1 496 ? 23.225 -18.864 -10.458 1.00 87.12 496 TYR A C 1
ATOM 3859 O O . TYR A 1 496 ? 22.133 -18.293 -10.459 1.00 87.12 496 TYR A O 1
ATOM 3867 N N . GLN A 1 497 ? 23.704 -19.531 -11.506 1.00 80.62 497 GLN A N 1
ATOM 3868 C CA . GLN A 1 497 ? 23.059 -19.635 -12.819 1.00 80.62 497 GLN A CA 1
ATOM 3869 C C . GLN A 1 497 ? 23.277 -21.044 -13.389 1.00 80.62 497 GLN A C 1
ATOM 3871 O O . GLN A 1 497 ? 24.294 -21.676 -13.110 1.00 80.62 497 GLN A O 1
ATOM 3876 N N . ASP A 1 498 ? 22.308 -21.560 -14.148 1.00 78.62 498 ASP A N 1
ATOM 3877 C CA . ASP A 1 498 ? 22.367 -22.869 -14.824 1.00 78.62 498 ASP A CA 1
ATOM 3878 C C . ASP A 1 498 ? 22.815 -24.040 -13.921 1.00 78.62 498 ASP A C 1
ATOM 3880 O O . ASP A 1 498 ? 23.586 -24.921 -14.309 1.00 78.62 498 ASP A O 1
ATOM 3884 N N . GLY A 1 499 ? 22.339 -24.035 -12.671 1.00 78.62 499 GLY A N 1
ATOM 3885 C CA . GLY A 1 499 ? 22.639 -25.065 -11.674 1.00 78.62 499 GLY A CA 1
ATOM 3886 C C . GLY A 1 499 ? 24.023 -24.954 -11.018 1.00 78.62 499 GLY A C 1
ATOM 3887 O O . GLY A 1 499 ? 24.394 -25.835 -10.240 1.00 78.62 499 GLY A O 1
ATOM 3888 N N . LYS A 1 500 ? 24.800 -23.901 -11.305 1.00 87.00 500 LYS A N 1
ATOM 3889 C CA . LYS A 1 500 ? 26.188 -23.735 -10.848 1.00 87.00 500 LYS A CA 1
ATOM 3890 C C . LYS A 1 500 ? 26.420 -22.381 -10.183 1.00 87.00 500 LYS A C 1
ATOM 3892 O O . LYS A 1 500 ? 25.824 -21.369 -10.543 1.00 87.00 500 LYS A O 1
ATOM 3897 N N . TRP A 1 501 ? 27.338 -22.370 -9.220 1.00 88.31 501 TRP A N 1
ATOM 3898 C CA . TRP A 1 501 ? 27.901 -21.134 -8.684 1.00 88.31 501 TRP A CA 1
ATOM 3899 C C . TRP A 1 501 ? 28.893 -20.531 -9.680 1.00 88.31 501 TRP A C 1
ATOM 3901 O O . TRP A 1 501 ? 29.664 -21.260 -10.308 1.00 88.31 501 TRP A O 1
ATOM 3911 N N . GLY A 1 502 ? 28.860 -19.206 -9.813 1.00 87.12 502 GLY A N 1
ATOM 3912 C CA . GLY A 1 502 ? 29.891 -18.442 -10.505 1.00 87.12 502 GLY A CA 1
ATOM 3913 C C . GLY A 1 502 ? 31.163 -18.313 -9.665 1.00 87.12 502 GLY A C 1
ATOM 3914 O O . GLY A 1 502 ? 31.355 -19.002 -8.662 1.00 87.12 502 GLY A O 1
ATOM 3915 N N . GLU A 1 503 ? 32.040 -17.394 -10.061 1.00 89.06 503 GLU A N 1
ATOM 3916 C CA . GLU A 1 503 ? 33.226 -17.069 -9.269 1.00 89.06 503 GLU A CA 1
ATOM 3917 C C . GLU A 1 503 ? 32.830 -16.516 -7.884 1.00 89.06 503 GLU A C 1
ATOM 3919 O O . GLU A 1 503 ? 31.797 -15.856 -7.722 1.00 89.06 503 GLU A O 1
ATOM 3924 N N . PHE A 1 504 ? 33.627 -16.832 -6.860 1.00 88.50 504 PHE A N 1
ATOM 3925 C CA . PHE A 1 504 ? 33.401 -16.377 -5.489 1.00 88.50 504 PHE A CA 1
ATOM 3926 C C . PHE A 1 504 ? 34.306 -15.189 -5.176 1.00 88.50 504 PHE A C 1
ATOM 3928 O O . PHE A 1 504 ? 35.481 -15.361 -4.845 1.00 88.50 504 PHE A O 1
ATOM 3935 N N . GLU A 1 505 ? 33.745 -13.985 -5.200 1.00 90.19 505 GLU A N 1
ATOM 3936 C CA . GLU A 1 505 ? 34.413 -12.818 -4.638 1.00 90.19 505 GLU A CA 1
ATOM 3937 C C . GLU A 1 505 ? 34.500 -12.944 -3.113 1.00 90.19 505 GLU A C 1
ATOM 3939 O O . GLU A 1 505 ? 33.547 -13.355 -2.443 1.00 90.19 505 GLU A O 1
ATOM 3944 N N . ARG A 1 506 ? 35.631 -12.521 -2.546 1.00 89.94 506 ARG A N 1
ATOM 3945 C CA . ARG A 1 506 ? 35.845 -12.429 -1.099 1.00 89.94 506 ARG A CA 1
ATOM 3946 C C . ARG A 1 506 ? 36.159 -10.990 -0.708 1.00 89.94 506 ARG A C 1
ATOM 3948 O O . ARG A 1 506 ? 36.781 -10.244 -1.463 1.00 89.94 506 ARG A O 1
ATOM 3955 N N . SER A 1 507 ? 35.717 -10.569 0.470 1.00 82.56 507 SER A N 1
ATOM 3956 C CA . SER A 1 507 ? 36.078 -9.268 1.038 1.00 82.56 507 SER A CA 1
ATOM 3957 C C . SER A 1 507 ? 36.358 -9.374 2.524 1.00 82.56 507 SER A C 1
ATOM 3959 O O . SER A 1 507 ? 35.546 -9.904 3.285 1.00 82.56 507 SER A O 1
ATOM 3961 N N . GLU A 1 508 ? 37.512 -8.842 2.906 1.00 79.12 508 GLU A N 1
ATOM 3962 C CA . GLU A 1 508 ? 38.060 -8.861 4.255 1.00 79.12 508 GLU A CA 1
ATOM 3963 C C . GLU A 1 508 ? 38.531 -7.440 4.622 1.00 79.12 508 GLU A C 1
ATOM 3965 O O . GLU A 1 508 ? 39.032 -6.727 3.748 1.00 79.12 508 GLU A O 1
ATOM 3970 N N . PRO A 1 509 ? 38.396 -7.012 5.889 1.00 79.94 509 PRO A N 1
ATOM 3971 C CA . PRO A 1 509 ? 37.720 -7.718 6.977 1.00 79.94 509 PRO A CA 1
ATOM 3972 C C . PRO A 1 509 ? 36.190 -7.715 6.808 1.00 79.94 509 PRO A C 1
ATOM 3974 O O . PRO A 1 509 ? 35.613 -6.814 6.199 1.00 79.94 509 PRO A O 1
ATOM 3977 N N . MET A 1 510 ? 35.517 -8.713 7.379 1.00 83.81 510 MET A N 1
ATOM 3978 C CA . MET A 1 510 ? 34.053 -8.767 7.402 1.00 83.81 510 MET A CA 1
ATOM 3979 C C . MET A 1 510 ? 33.474 -7.590 8.232 1.00 83.81 510 MET A C 1
ATOM 3981 O O . MET A 1 510 ? 33.926 -7.347 9.352 1.00 83.81 510 MET A O 1
ATOM 3985 N N . PRO A 1 511 ? 32.503 -6.815 7.698 1.00 80.12 511 PRO A N 1
ATOM 3986 C CA . PRO A 1 511 ? 32.150 -5.488 8.224 1.00 80.12 511 PRO A CA 1
ATOM 3987 C C . PRO A 1 511 ? 31.093 -5.497 9.344 1.00 80.12 511 PRO A C 1
ATOM 3989 O O . PRO A 1 511 ? 30.695 -4.437 9.831 1.00 80.12 511 PRO A O 1
ATOM 3992 N N . PHE A 1 512 ? 30.614 -6.672 9.754 1.00 82.94 512 PHE A N 1
ATOM 3993 C CA . PHE A 1 512 ? 29.613 -6.842 10.809 1.00 82.94 512 PHE A CA 1
ATOM 3994 C C . PHE A 1 512 ? 30.263 -7.322 12.113 1.00 82.94 512 PHE A C 1
ATOM 3996 O O . PHE A 1 512 ? 31.379 -7.832 12.129 1.00 82.94 512 PHE A O 1
ATOM 4003 N N . LYS A 1 513 ? 29.560 -7.177 13.238 1.00 79.00 513 LYS A N 1
ATOM 4004 C CA . LYS A 1 513 ? 29.992 -7.697 14.544 1.00 79.00 513 LYS A CA 1
ATOM 4005 C C . LYS A 1 513 ? 28.796 -8.284 15.283 1.00 79.00 513 LYS A C 1
ATOM 4007 O O . LYS A 1 513 ? 27.685 -7.777 15.142 1.00 79.00 513 LYS A O 1
ATOM 4012 N N . GLY A 1 514 ? 29.028 -9.337 16.066 1.00 77.62 514 GLY A N 1
ATOM 4013 C CA . GLY A 1 514 ? 27.997 -9.934 16.915 1.00 77.62 514 GLY A CA 1
ATOM 4014 C C . GLY A 1 514 ? 27.404 -8.914 17.886 1.00 77.62 514 GLY A C 1
ATOM 4015 O O . GLY A 1 514 ? 28.133 -8.108 18.467 1.00 77.62 514 GLY A O 1
ATOM 4016 N N . GLY A 1 515 ? 26.080 -8.921 18.036 1.00 63.22 515 GLY A N 1
ATOM 4017 C CA . GLY A 1 515 ? 25.370 -8.028 18.953 1.00 63.22 515 GLY A CA 1
ATOM 4018 C C . GLY A 1 515 ? 25.393 -6.550 18.552 1.00 63.22 515 GLY A C 1
ATOM 4019 O O . GLY A 1 515 ? 25.267 -5.690 19.422 1.00 63.22 515 GLY A O 1
ATOM 4020 N N . GLN A 1 516 ? 25.595 -6.236 17.269 1.00 65.94 516 GLN A N 1
ATOM 4021 C CA . GLN A 1 516 ? 25.537 -4.869 16.743 1.00 65.94 516 GLN A CA 1
ATOM 4022 C C . GLN A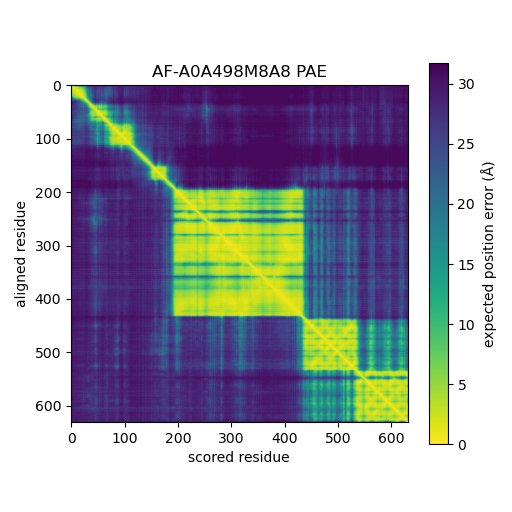 1 516 ? 24.363 -4.690 15.770 1.00 65.94 516 GLN A C 1
ATOM 4024 O O . GLN A 1 516 ? 24.011 -5.627 15.045 1.00 65.94 516 GLN A O 1
ATOM 4029 N N . PRO A 1 517 ? 23.763 -3.487 15.699 1.00 62.44 517 PRO A N 1
ATOM 4030 C CA . PRO A 1 517 ? 22.850 -3.157 14.616 1.00 62.44 517 PRO A CA 1
ATOM 4031 C C . PRO A 1 517 ? 23.597 -3.138 13.278 1.00 62.44 517 PRO A C 1
ATOM 4033 O O . PRO A 1 517 ? 24.779 -2.800 13.220 1.00 62.44 517 PRO A O 1
ATOM 4036 N N . MET A 1 518 ? 22.886 -3.454 12.200 1.00 77.12 518 MET A N 1
ATOM 4037 C CA . MET A 1 518 ? 23.396 -3.326 10.839 1.00 77.12 518 MET A CA 1
ATOM 4038 C C . MET A 1 518 ? 22.463 -2.495 9.961 1.00 77.12 518 MET A C 1
ATOM 4040 O O . MET A 1 518 ? 21.239 -2.516 10.106 1.00 77.12 518 MET A O 1
ATOM 4044 N N . THR A 1 519 ? 23.053 -1.786 9.007 1.00 72.31 519 THR A N 1
ATOM 4045 C CA . THR A 1 519 ? 22.367 -1.293 7.813 1.00 72.31 519 THR A CA 1
ATOM 4046 C C . THR A 1 519 ? 23.220 -1.653 6.608 1.00 72.31 519 THR A C 1
ATOM 4048 O O . THR A 1 519 ? 24.375 -1.245 6.517 1.00 72.31 519 THR A O 1
ATOM 4051 N N . LEU A 1 520 ? 22.653 -2.430 5.695 1.00 84.94 520 LEU A N 1
ATOM 4052 C CA . LEU A 1 520 ? 23.255 -2.804 4.423 1.00 84.94 520 LEU A CA 1
ATOM 4053 C C . LEU A 1 520 ? 22.405 -2.204 3.306 1.00 84.94 520 LEU A C 1
ATOM 4055 O O . LEU A 1 520 ? 21.183 -2.307 3.335 1.00 84.94 520 LEU A O 1
ATOM 4059 N N . THR A 1 521 ? 23.036 -1.566 2.327 1.00 77.69 521 THR A N 1
ATOM 4060 C CA . THR A 1 521 ? 22.350 -1.013 1.156 1.00 77.69 521 THR A CA 1
ATOM 4061 C C . THR A 1 521 ? 22.969 -1.564 -0.116 1.00 77.69 521 THR A C 1
ATOM 4063 O O . THR A 1 521 ? 24.176 -1.447 -0.294 1.00 77.69 521 THR A O 1
ATOM 4066 N N . ILE A 1 522 ? 22.148 -2.164 -0.977 1.00 86.88 522 ILE A N 1
ATOM 4067 C CA . ILE A 1 522 ? 22.534 -2.690 -2.290 1.00 86.88 522 ILE A CA 1
ATOM 4068 C C . ILE A 1 522 ? 21.995 -1.741 -3.356 1.00 86.88 522 ILE A C 1
ATOM 4070 O O . ILE A 1 522 ? 20.799 -1.442 -3.361 1.00 86.88 522 ILE A O 1
ATOM 4074 N N . ILE A 1 523 ? 22.853 -1.303 -4.271 1.00 77.62 523 ILE A N 1
ATOM 4075 C CA . ILE A 1 523 ? 22.473 -0.546 -5.463 1.00 77.62 523 ILE A CA 1
ATOM 4076 C C . ILE A 1 523 ? 22.659 -1.445 -6.682 1.00 77.62 523 ILE A C 1
ATOM 4078 O O . ILE A 1 523 ? 23.723 -2.035 -6.871 1.00 77.62 523 ILE A O 1
ATOM 4082 N N . CYS A 1 524 ? 21.632 -1.538 -7.524 1.00 83.38 524 CYS A N 1
ATOM 4083 C CA . CYS A 1 524 ? 21.743 -2.169 -8.834 1.00 83.38 524 CYS A CA 1
ATOM 4084 C C . CYS A 1 524 ? 22.375 -1.178 -9.821 1.00 83.38 524 CYS A C 1
ATOM 4086 O O . CYS A 1 524 ? 21.689 -0.310 -10.362 1.00 83.38 524 CYS A O 1
ATOM 4088 N N . GLY A 1 525 ? 23.683 -1.284 -10.052 1.00 75.88 525 GLY A N 1
ATOM 4089 C CA . GLY A 1 525 ? 24.361 -0.565 -11.129 1.00 75.88 525 GLY A CA 1
ATOM 4090 C C . GLY A 1 525 ? 24.051 -1.167 -12.509 1.00 75.88 525 GLY A C 1
ATOM 4091 O O . GLY A 1 525 ? 23.404 -2.211 -12.602 1.00 75.88 525 GLY A O 1
ATOM 4092 N N . PRO A 1 526 ? 24.518 -0.541 -13.606 1.00 75.38 526 PRO A N 1
ATOM 4093 C CA . PRO A 1 526 ? 24.323 -1.061 -14.964 1.00 75.38 526 PRO A CA 1
ATOM 4094 C C . PRO A 1 526 ? 25.118 -2.347 -15.251 1.00 75.38 526 PRO A C 1
ATOM 4096 O O . PRO A 1 526 ? 24.749 -3.104 -16.145 1.00 75.38 526 PRO A O 1
ATOM 4099 N N . HIS A 1 527 ? 26.206 -2.592 -14.510 1.00 80.31 527 HIS A N 1
ATOM 4100 C CA . HIS A 1 527 ? 27.119 -3.725 -14.726 1.00 80.31 527 HIS A CA 1
ATOM 4101 C C . HIS A 1 527 ? 27.547 -4.447 -13.434 1.00 80.31 527 HIS A C 1
ATOM 4103 O O . HIS A 1 527 ? 28.264 -5.438 -13.508 1.00 80.31 527 HIS A O 1
ATOM 4109 N N . GLN A 1 528 ? 27.150 -3.952 -12.257 1.00 81.62 528 GLN A N 1
ATOM 4110 C CA . GLN A 1 528 ? 27.613 -4.446 -10.955 1.00 81.62 528 GLN A CA 1
ATOM 4111 C C . GLN A 1 528 ? 26.598 -4.149 -9.844 1.00 81.62 528 GLN A C 1
ATOM 4113 O O . GLN A 1 528 ? 25.754 -3.263 -9.994 1.00 81.62 528 GLN A O 1
ATOM 4118 N N . TYR A 1 529 ? 26.730 -4.834 -8.707 1.00 86.25 529 TYR A N 1
ATOM 4119 C CA . TYR A 1 529 ? 26.029 -4.490 -7.468 1.00 86.25 529 TYR A CA 1
ATOM 4120 C C . TYR A 1 529 ? 26.974 -3.771 -6.510 1.00 86.25 529 TYR A C 1
ATOM 4122 O O . TYR A 1 529 ? 28.002 -4.320 -6.118 1.00 86.25 529 TYR A O 1
ATOM 4130 N N . GLU A 1 530 ? 26.609 -2.563 -6.096 1.00 82.94 530 GLU A N 1
ATOM 4131 C CA . GLU A 1 530 ? 27.372 -1.797 -5.109 1.00 82.94 530 GLU A CA 1
ATOM 4132 C C . GLU A 1 530 ? 26.748 -2.005 -3.730 1.00 82.94 530 GLU A C 1
ATOM 4134 O O . GLU A 1 530 ? 25.544 -1.803 -3.558 1.00 82.94 530 GLU A O 1
ATOM 4139 N N . VAL A 1 531 ? 27.544 -2.445 -2.748 1.00 84.38 531 VAL A N 1
ATOM 4140 C CA . VAL A 1 531 ? 27.052 -2.756 -1.398 1.00 84.38 531 VAL A CA 1
ATOM 4141 C C . VAL A 1 531 ? 27.736 -1.895 -0.349 1.00 84.38 531 VAL A C 1
ATOM 4143 O O . VAL A 1 531 ? 28.923 -2.049 -0.071 1.00 84.38 531 VAL A O 1
ATOM 4146 N N . PHE A 1 532 ? 26.943 -1.050 0.301 1.00 79.69 532 PHE A N 1
ATOM 4147 C CA . PHE A 1 532 ? 27.366 -0.181 1.390 1.00 79.69 532 PHE A CA 1
ATOM 4148 C C . PHE A 1 532 ? 26.922 -0.777 2.724 1.00 79.69 532 PHE A C 1
ATOM 4150 O O . PHE A 1 532 ? 25.732 -1.009 2.940 1.00 79.69 532 PHE A O 1
ATOM 4157 N N . VAL A 1 533 ? 27.866 -1.007 3.637 1.00 79.88 533 VAL A N 1
ATOM 4158 C CA . VAL A 1 533 ? 27.584 -1.491 4.996 1.00 79.88 533 VAL A CA 1
ATOM 4159 C C . VAL A 1 533 ? 27.891 -0.383 5.989 1.00 79.88 533 VAL A C 1
ATOM 4161 O O . VAL A 1 533 ? 29.003 0.130 6.016 1.00 79.88 533 VAL A O 1
ATOM 4164 N N . ASN A 1 534 ? 26.904 -0.032 6.815 1.00 69.38 534 ASN A N 1
ATOM 4165 C CA . ASN A 1 534 ? 27.018 0.951 7.891 1.00 69.38 534 ASN A CA 1
ATOM 4166 C C . ASN A 1 534 ? 27.611 2.302 7.429 1.00 69.38 534 ASN A C 1
ATOM 4168 O O . ASN A 1 534 ? 28.404 2.904 8.149 1.00 69.38 534 ASN A O 1
ATOM 4172 N N . ALA A 1 535 ? 27.213 2.779 6.238 1.00 68.44 535 ALA A N 1
ATOM 4173 C CA . ALA A 1 535 ? 27.628 4.061 5.652 1.00 68.44 535 ALA A CA 1
ATOM 4174 C C . ALA A 1 535 ? 27.040 5.257 6.430 1.00 68.44 535 ALA A C 1
ATOM 4176 O O . ALA A 1 535 ? 26.048 5.886 6.037 1.00 68.44 535 ALA A O 1
ATOM 4177 N N . LEU A 1 536 ? 27.619 5.501 7.603 1.00 73.56 536 LEU A N 1
ATOM 4178 C CA . LEU A 1 536 ? 27.344 6.628 8.482 1.00 73.56 536 LEU A CA 1
ATOM 4179 C C . LEU A 1 536 ? 28.221 7.822 8.072 1.00 73.56 536 LEU A C 1
ATOM 4181 O O . LEU A 1 536 ? 29.361 7.609 7.664 1.00 73.56 536 LEU A O 1
ATOM 4185 N N . PRO A 1 537 ? 27.738 9.070 8.210 1.00 82.06 537 PRO A N 1
ATOM 4186 C CA . PRO A 1 537 ? 28.594 10.236 8.043 1.00 82.06 537 PRO A CA 1
ATOM 4187 C C . PRO A 1 537 ? 29.740 10.223 9.063 1.00 82.06 537 PRO A C 1
ATOM 4189 O O . PRO A 1 537 ? 29.493 10.307 10.266 1.00 82.06 537 PRO A O 1
ATOM 4192 N N . ASP A 1 538 ? 30.979 10.177 8.581 1.00 81.00 538 ASP A N 1
ATOM 4193 C CA . ASP A 1 538 ? 32.135 10.651 9.338 1.00 81.00 538 ASP A CA 1
ATOM 4194 C C . ASP A 1 538 ? 32.155 12.183 9.257 1.00 81.00 538 ASP A C 1
ATOM 4196 O O . ASP A 1 538 ? 31.931 12.761 8.186 1.00 81.00 538 ASP A O 1
ATOM 4200 N N . VAL A 1 539 ? 32.338 12.846 10.399 1.00 86.88 539 VAL A N 1
ATOM 4201 C CA . VAL A 1 539 ? 32.119 14.288 10.555 1.00 86.88 539 VAL A CA 1
ATOM 4202 C C . VAL A 1 539 ? 33.347 14.940 11.167 1.00 86.88 539 VAL A C 1
ATOM 4204 O O . VAL A 1 539 ? 33.805 14.579 12.250 1.00 86.88 539 VAL A O 1
ATOM 4207 N N . HIS A 1 540 ? 33.861 15.958 10.485 1.00 86.12 540 HIS A N 1
ATOM 4208 C CA . HIS A 1 540 ? 35.028 16.716 10.913 1.00 86.12 540 HIS A CA 1
ATOM 4209 C C . HIS A 1 540 ? 34.701 18.205 10.974 1.00 86.12 540 HIS A C 1
ATOM 4211 O O . HIS A 1 540 ? 34.214 18.776 9.998 1.00 86.12 540 HIS A O 1
ATOM 4217 N N . LEU A 1 541 ? 35.050 18.845 12.089 1.00 90.19 541 LEU A N 1
ATOM 4218 C CA . LEU A 1 541 ? 35.031 20.296 12.251 1.00 90.19 541 LEU A CA 1
ATOM 4219 C C . LEU A 1 541 ? 36.474 20.790 12.385 1.00 90.19 541 LEU A C 1
ATOM 4221 O O . LEU A 1 541 ? 37.195 20.371 13.289 1.00 90.19 541 LEU A O 1
ATOM 4225 N N . PHE A 1 542 ? 36.919 21.656 11.476 1.00 88.19 542 PHE A N 1
ATOM 4226 C CA . PHE A 1 542 ? 38.280 22.198 11.492 1.00 88.19 542 PHE A CA 1
ATOM 4227 C C . PHE A 1 542 ? 38.321 23.643 10.994 1.00 88.19 542 PHE A C 1
ATOM 4229 O O . PHE A 1 542 ? 37.541 24.041 10.133 1.00 88.19 542 PHE A O 1
ATOM 4236 N N . ALA A 1 543 ? 39.275 24.424 11.498 1.00 88.62 543 ALA A N 1
ATOM 4237 C CA . ALA A 1 543 ? 39.497 25.806 11.085 1.00 88.62 543 ALA A CA 1
ATOM 4238 C C . ALA A 1 543 ? 40.883 25.968 10.444 1.00 88.62 543 ALA A C 1
ATOM 4240 O O . ALA A 1 543 ? 41.855 25.352 10.884 1.00 88.62 543 ALA A O 1
ATOM 4241 N N . LYS A 1 544 ? 40.988 26.791 9.394 1.00 84.88 544 LYS A N 1
ATOM 4242 C CA . LYS A 1 544 ? 42.263 27.130 8.733 1.00 84.88 544 LYS A CA 1
ATOM 4243 C C . LYS A 1 544 ? 42.376 28.638 8.540 1.00 84.88 544 LYS A C 1
ATOM 4245 O O . LYS A 1 544 ? 41.389 29.275 8.194 1.00 84.88 544 LYS A O 1
ATOM 4250 N N . LYS A 1 545 ? 43.573 29.204 8.723 1.00 83.19 545 LYS A N 1
ATOM 4251 C CA . LYS A 1 545 ? 43.832 30.631 8.453 1.00 83.19 545 LYS A CA 1
ATOM 4252 C C . LYS A 1 545 ? 43.599 30.941 6.974 1.00 83.19 545 LYS A C 1
ATOM 4254 O O . LYS A 1 545 ? 44.056 30.188 6.113 1.00 83.19 545 LYS A O 1
ATOM 4259 N N . THR A 1 546 ? 42.889 32.029 6.698 1.00 73.50 546 THR A N 1
ATOM 4260 C CA . THR A 1 546 ? 42.708 32.559 5.340 1.00 73.50 546 THR A CA 1
ATOM 4261 C C . THR A 1 546 ? 44.016 33.154 4.815 1.00 73.50 546 THR A C 1
ATOM 4263 O O . THR A 1 546 ? 44.829 33.655 5.591 1.00 73.50 546 THR A O 1
ATOM 4266 N N . SER A 1 547 ? 44.249 33.090 3.500 1.00 62.50 547 SER A N 1
ATOM 4267 C CA . SER A 1 547 ? 45.459 33.646 2.870 1.00 62.50 547 SER A CA 1
ATOM 4268 C C . SER A 1 547 ? 45.530 35.172 2.955 1.00 62.50 547 SER A C 1
ATOM 4270 O O . SER A 1 547 ? 46.624 35.731 3.031 1.00 62.50 547 SER A O 1
ATOM 4272 N N . ASP A 1 548 ? 44.365 35.818 2.966 1.00 65.62 548 ASP A N 1
ATOM 4273 C CA . ASP A 1 548 ? 44.227 37.246 2.671 1.00 65.62 548 ASP A CA 1
ATOM 4274 C C . ASP A 1 548 ? 44.132 38.100 3.949 1.00 65.62 548 ASP A C 1
ATOM 4276 O O . ASP A 1 548 ? 44.485 39.278 3.946 1.00 65.62 548 ASP A O 1
ATOM 4280 N N . ASP A 1 549 ? 43.727 37.491 5.068 1.00 72.00 549 ASP A N 1
ATOM 4281 C CA . ASP A 1 549 ? 43.650 38.111 6.392 1.00 72.00 549 ASP A CA 1
ATOM 4282 C C . ASP A 1 549 ? 44.128 37.116 7.463 1.00 72.00 549 ASP A C 1
ATOM 4284 O O . ASP A 1 549 ? 43.611 36.002 7.575 1.00 72.00 549 ASP A O 1
ATOM 4288 N N . LYS A 1 550 ? 45.128 37.516 8.262 1.00 66.00 550 LYS A N 1
ATOM 4289 C CA . LYS A 1 550 ? 45.704 36.693 9.342 1.00 66.00 550 LYS A CA 1
ATOM 4290 C C . LYS A 1 550 ? 44.859 36.678 10.621 1.00 66.00 550 LYS A C 1
ATOM 4292 O O . LYS A 1 550 ? 45.154 35.868 11.499 1.00 66.00 550 LYS A O 1
ATOM 4297 N N . SER A 1 551 ? 43.873 37.570 10.739 1.00 73.44 551 SER A N 1
ATOM 4298 C CA . SER A 1 551 ? 42.954 37.665 11.882 1.00 73.44 551 SER A CA 1
ATOM 4299 C C . SER A 1 551 ? 41.714 36.773 11.745 1.00 73.44 551 SER A C 1
ATOM 4301 O O . SER A 1 551 ? 41.009 36.542 12.729 1.00 73.44 551 SER A O 1
ATOM 4303 N N . LYS A 1 552 ? 41.474 36.229 10.545 1.00 82.31 552 LYS A N 1
ATOM 4304 C CA . LYS A 1 552 ? 40.328 35.379 10.222 1.00 82.31 552 LYS A CA 1
ATOM 4305 C C . LYS A 1 552 ? 40.709 33.913 10.025 1.00 82.31 552 LYS A C 1
ATOM 4307 O O . LYS A 1 552 ? 41.790 33.569 9.536 1.00 82.31 552 LYS A O 1
ATOM 4312 N N . LEU A 1 553 ? 39.767 33.041 10.367 1.00 87.25 553 LEU A N 1
ATOM 4313 C CA . LEU A 1 553 ? 39.793 31.617 10.064 1.00 87.25 553 LEU A CA 1
ATOM 4314 C C . LEU A 1 553 ? 38.602 31.250 9.183 1.00 87.25 553 LEU A C 1
ATOM 4316 O O . LEU A 1 553 ? 37.485 31.698 9.414 1.00 87.25 553 LEU A O 1
ATOM 4320 N N . LYS A 1 554 ? 38.819 30.335 8.243 1.00 89.75 554 LYS A N 1
ATOM 4321 C CA . LYS A 1 554 ? 37.754 29.601 7.568 1.00 89.75 554 LYS A CA 1
ATOM 4322 C C . LYS A 1 554 ? 37.444 28.346 8.374 1.00 89.75 554 LYS A C 1
ATOM 4324 O O . LYS A 1 554 ? 38.174 27.351 8.283 1.00 89.75 554 LYS A O 1
ATOM 4329 N N . LEU A 1 555 ? 36.390 28.403 9.185 1.00 91.56 555 LEU A N 1
ATOM 4330 C CA . LEU A 1 555 ? 35.817 27.225 9.829 1.00 91.56 555 LEU A CA 1
ATOM 4331 C C . LEU A 1 555 ? 35.136 26.380 8.753 1.00 91.56 555 LEU A C 1
ATOM 4333 O O . LEU A 1 555 ? 34.483 26.910 7.859 1.00 91.56 555 LEU A O 1
ATOM 4337 N N . THR A 1 556 ? 35.319 25.067 8.796 1.00 91.19 556 THR A N 1
ATOM 4338 C CA . THR A 1 556 ? 34.725 24.121 7.851 1.00 91.19 556 THR A CA 1
ATOM 4339 C C . THR A 1 556 ? 34.195 22.928 8.616 1.00 91.19 556 THR A C 1
ATOM 4341 O O . THR A 1 556 ? 34.962 22.259 9.309 1.00 91.19 556 THR A O 1
ATOM 4344 N N . CYS A 1 557 ? 32.910 22.629 8.436 1.00 91.88 557 CYS A N 1
ATOM 4345 C CA . CYS A 1 557 ? 32.408 21.297 8.710 1.00 91.88 557 CYS A CA 1
ATOM 4346 C C . CYS A 1 557 ? 32.360 20.472 7.426 1.00 91.88 557 CYS A C 1
ATOM 4348 O O . CYS A 1 557 ? 31.897 20.935 6.381 1.00 91.88 557 CYS A O 1
ATOM 4350 N N . MET A 1 558 ? 32.836 19.238 7.522 1.00 89.12 558 MET A N 1
ATOM 4351 C CA . MET A 1 558 ? 32.828 18.242 6.465 1.00 89.12 558 MET A CA 1
ATOM 4352 C C . MET A 1 558 ? 32.134 16.985 6.978 1.00 89.12 558 MET A C 1
ATOM 4354 O O . MET A 1 558 ? 32.565 16.424 7.978 1.00 89.12 558 MET A O 1
ATOM 4358 N N . ALA A 1 559 ? 31.111 16.533 6.259 1.00 89.00 559 ALA A N 1
ATOM 4359 C CA . ALA A 1 559 ? 30.596 15.174 6.353 1.00 89.00 559 ALA A CA 1
ATOM 4360 C C . ALA A 1 559 ? 31.137 14.359 5.165 1.00 89.00 559 ALA A C 1
ATOM 4362 O O . ALA A 1 559 ? 31.239 14.892 4.055 1.00 89.00 559 ALA A O 1
ATOM 4363 N N . THR A 1 560 ? 31.480 13.088 5.365 1.00 84.69 560 THR A N 1
ATOM 4364 C CA . THR A 1 560 ? 31.956 12.168 4.314 1.00 84.69 560 THR A CA 1
ATOM 4365 C C . THR A 1 560 ? 31.584 10.718 4.634 1.00 84.69 560 THR A C 1
ATOM 4367 O O . THR A 1 560 ? 31.193 10.426 5.758 1.00 84.69 560 THR A O 1
ATOM 4370 N N . GLY A 1 561 ? 31.672 9.803 3.664 1.00 73.25 561 GLY A N 1
ATOM 4371 C CA . GLY A 1 561 ? 31.428 8.369 3.886 1.00 73.25 561 GLY A CA 1
ATOM 4372 C C . GLY A 1 561 ? 29.950 7.977 4.013 1.00 73.25 561 GLY A C 1
ATOM 4373 O O . GLY A 1 561 ? 29.641 6.823 4.301 1.00 73.25 561 GLY A O 1
ATOM 4374 N N . PHE A 1 562 ? 29.021 8.912 3.788 1.00 74.81 562 PHE A N 1
ATOM 4375 C CA . PHE A 1 562 ? 27.587 8.673 3.950 1.00 74.81 562 PHE A CA 1
ATOM 4376 C C . PHE A 1 562 ? 26.908 8.229 2.649 1.00 74.81 562 PHE A C 1
ATOM 4378 O O . PHE A 1 562 ? 27.277 8.655 1.553 1.00 74.81 562 PHE A O 1
ATOM 4385 N N . PHE A 1 563 ? 25.880 7.391 2.787 1.00 68.88 563 PHE A N 1
ATOM 4386 C CA . PHE A 1 563 ? 24.963 7.009 1.713 1.00 68.88 563 PHE A CA 1
ATOM 4387 C C . PHE A 1 563 ? 23.557 6.754 2.291 1.00 68.88 563 PHE A C 1
ATOM 4389 O O . PHE A 1 563 ? 23.468 6.047 3.298 1.00 68.88 563 PHE A O 1
ATOM 4396 N N . PRO A 1 564 ? 22.450 7.214 1.672 1.00 65.50 564 PRO A N 1
ATOM 4397 C CA . PRO A 1 564 ? 22.354 7.909 0.383 1.00 65.50 564 PRO A CA 1
ATOM 4398 C C . PRO A 1 564 ? 22.797 9.378 0.440 1.00 65.50 564 PRO A C 1
ATOM 4400 O O . PRO A 1 564 ? 23.247 9.872 1.464 1.00 65.50 564 PRO A O 1
ATOM 4403 N N . LYS A 1 565 ? 22.686 10.081 -0.691 1.00 74.62 565 LYS A N 1
ATOM 4404 C CA . LYS A 1 565 ? 23.114 11.483 -0.863 1.00 74.62 565 LYS A CA 1
ATOM 4405 C C . LYS A 1 565 ? 22.423 12.492 0.069 1.00 74.62 565 LYS A C 1
ATOM 4407 O O . LYS A 1 565 ? 22.925 13.602 0.231 1.00 74.62 565 LYS A O 1
ATOM 4412 N N . ASP A 1 566 ? 21.261 12.143 0.616 1.00 78.88 566 ASP A N 1
ATOM 4413 C CA . ASP A 1 566 ? 20.373 13.064 1.324 1.00 78.88 566 ASP A CA 1
ATOM 4414 C C . ASP A 1 566 ? 20.850 13.272 2.773 1.00 78.88 566 ASP A C 1
ATOM 4416 O O . ASP A 1 566 ? 20.441 12.577 3.708 1.00 78.88 566 ASP A O 1
ATOM 4420 N N . VAL A 1 567 ? 21.755 14.240 2.945 1.00 85.25 567 VAL A N 1
ATOM 4421 C CA . VAL A 1 567 ? 22.311 14.680 4.232 1.00 85.25 567 VAL A CA 1
ATOM 4422 C C . VAL A 1 567 ? 21.884 16.112 4.550 1.00 85.25 567 VAL A C 1
ATOM 4424 O O . VAL A 1 567 ? 21.871 16.982 3.679 1.00 85.25 567 VAL A O 1
ATOM 4427 N N . GLN A 1 568 ? 21.594 16.385 5.819 1.00 91.31 568 GLN A N 1
ATOM 4428 C CA . GLN A 1 568 ? 21.411 17.735 6.336 1.00 91.31 568 GLN A CA 1
ATOM 4429 C C . GLN A 1 568 ? 22.664 18.136 7.121 1.00 91.31 568 GLN A C 1
ATOM 4431 O O . GLN A 1 568 ? 22.892 17.673 8.237 1.00 91.31 568 GLN A O 1
ATOM 4436 N N . LEU A 1 569 ? 23.476 19.006 6.520 1.00 92.12 569 LEU A N 1
ATOM 4437 C CA . LEU A 1 569 ? 24.675 19.595 7.117 1.00 92.12 569 LEU A CA 1
ATOM 4438 C C . LEU A 1 569 ? 24.400 21.061 7.475 1.00 92.12 569 LEU A C 1
ATOM 4440 O O . LEU A 1 569 ? 23.945 21.834 6.625 1.00 92.12 569 LEU A O 1
ATOM 4444 N N . SER A 1 570 ? 24.715 21.470 8.704 1.00 92.50 570 SER A N 1
ATOM 4445 C CA . SER A 1 570 ? 24.623 22.873 9.126 1.00 92.50 570 SER A CA 1
ATOM 4446 C C . SER A 1 570 ? 25.705 23.245 10.137 1.00 92.50 570 SER A C 1
ATOM 4448 O O . SER A 1 570 ? 26.146 22.411 10.927 1.00 92.50 570 SER A O 1
ATOM 4450 N N . ILE A 1 571 ? 26.119 24.511 10.100 1.00 93.44 571 ILE A N 1
ATOM 4451 C CA . ILE A 1 571 ? 26.950 25.123 11.137 1.00 93.44 571 ILE A CA 1
ATOM 4452 C C . ILE A 1 571 ? 26.004 25.884 12.062 1.00 93.44 571 ILE A C 1
ATOM 4454 O O . ILE A 1 571 ? 25.097 26.575 11.590 1.00 93.44 571 ILE A O 1
ATOM 4458 N N . MET A 1 572 ? 26.201 25.744 13.367 1.00 92.50 572 MET A N 1
ATOM 4459 C CA . MET A 1 572 ? 25.479 26.507 14.378 1.00 92.50 572 MET A CA 1
ATOM 4460 C C . MET A 1 572 ? 26.429 27.485 15.061 1.00 92.50 572 MET A C 1
ATOM 4462 O O . MET A 1 572 ? 27.610 27.180 15.202 1.00 92.50 572 MET A O 1
ATOM 4466 N N . LYS A 1 573 ? 25.912 28.629 15.513 1.00 92.88 573 LYS A N 1
ATOM 4467 C CA . LYS A 1 573 ? 26.590 29.536 16.444 1.00 92.88 573 LYS A CA 1
ATOM 4468 C C . LYS A 1 573 ? 25.692 29.763 17.655 1.00 92.88 573 LYS A C 1
ATOM 4470 O O . LYS A 1 573 ? 24.530 30.123 17.472 1.00 92.88 573 LYS A O 1
ATOM 4475 N N . ASN A 1 574 ? 26.209 29.566 18.869 1.00 87.75 574 ASN A N 1
ATOM 4476 C CA . ASN A 1 574 ? 25.451 29.725 20.121 1.00 87.75 574 ASN A CA 1
ATOM 4477 C C . ASN A 1 574 ? 24.082 28.999 20.075 1.00 87.75 574 ASN A C 1
ATOM 4479 O O . ASN A 1 574 ? 23.027 29.607 20.265 1.00 87.75 574 ASN A O 1
ATOM 4483 N N . ASP A 1 575 ? 24.124 27.706 19.721 1.00 84.50 575 ASP A N 1
ATOM 4484 C CA . ASP A 1 575 ? 22.983 26.787 19.545 1.00 84.50 575 ASP A CA 1
ATOM 4485 C C . ASP A 1 575 ? 21.896 27.241 18.533 1.00 84.50 575 ASP A C 1
ATOM 4487 O O . ASP A 1 575 ? 20.759 26.765 18.567 1.00 84.50 575 ASP A O 1
ATOM 4491 N N . LYS A 1 576 ? 22.227 28.133 17.585 1.00 89.00 576 LYS A N 1
ATOM 4492 C CA . LYS A 1 576 ? 21.355 28.518 16.458 1.00 89.00 576 LYS A CA 1
ATOM 4493 C C . LYS A 1 576 ? 21.991 28.183 15.115 1.00 89.00 576 LYS A C 1
ATOM 4495 O O . LYS A 1 576 ? 23.146 28.529 14.886 1.00 89.00 576 LYS A O 1
ATOM 4500 N N . HIS A 1 577 ? 21.233 27.566 14.208 1.00 90.56 577 HIS A N 1
ATOM 4501 C CA . HIS A 1 577 ? 21.673 27.348 12.826 1.00 90.56 577 HIS A CA 1
ATOM 4502 C C . HIS A 1 577 ? 21.940 28.687 12.127 1.00 90.56 577 HIS A C 1
ATOM 4504 O O . HIS A 1 577 ? 21.092 29.580 12.153 1.00 90.56 577 HIS A O 1
ATOM 4510 N N . LEU A 1 578 ? 23.107 28.803 11.493 1.00 89.62 578 LEU A N 1
ATOM 4511 C CA . LEU A 1 578 ? 23.416 29.916 10.598 1.00 89.62 578 LEU A CA 1
ATOM 4512 C C . LEU A 1 578 ? 22.623 29.766 9.286 1.00 89.62 578 LEU A C 1
ATOM 4514 O O . LEU A 1 578 ? 22.387 28.630 8.853 1.00 89.62 578 LEU A O 1
ATOM 4518 N N . PRO A 1 579 ? 22.204 30.873 8.653 1.00 85.50 579 PRO A N 1
ATOM 4519 C CA . PRO A 1 579 ? 21.473 30.828 7.396 1.00 85.50 579 PRO A CA 1
ATOM 4520 C C . PRO A 1 579 ? 22.420 30.540 6.214 1.00 85.50 579 PRO A C 1
ATOM 4522 O O . PRO A 1 579 ? 23.626 30.783 6.277 1.00 85.50 579 PRO A O 1
ATOM 4525 N N . ASP A 1 580 ? 21.882 29.979 5.128 1.00 80.50 580 ASP A N 1
ATOM 4526 C CA . ASP A 1 580 ? 22.690 29.487 3.999 1.00 80.50 580 ASP A CA 1
ATOM 4527 C C . ASP A 1 580 ? 23.330 30.601 3.142 1.00 80.50 580 ASP A C 1
ATOM 4529 O O . ASP A 1 580 ? 24.208 30.309 2.335 1.00 80.50 580 ASP A O 1
ATOM 4533 N N . ASP A 1 581 ? 22.940 31.867 3.314 1.00 84.06 581 ASP A N 1
ATOM 4534 C CA . ASP A 1 581 ? 23.578 33.036 2.689 1.00 84.06 581 ASP A CA 1
ATOM 4535 C C . ASP A 1 581 ? 24.849 33.506 3.423 1.00 84.06 581 ASP A C 1
ATOM 4537 O O . ASP A 1 581 ? 25.707 34.142 2.811 1.00 84.06 581 ASP A O 1
ATOM 4541 N N . GLU A 1 582 ? 25.023 33.131 4.694 1.00 81.56 582 GLU A N 1
ATOM 4542 C CA . GLU A 1 582 ? 26.247 33.370 5.477 1.00 81.56 582 GLU A CA 1
ATOM 4543 C C . GLU A 1 582 ? 27.291 32.238 5.331 1.00 81.56 582 GLU A C 1
ATOM 4545 O O . GLU A 1 582 ? 28.394 32.331 5.876 1.00 81.56 582 GLU A O 1
ATOM 4550 N N . ILE A 1 583 ? 26.966 31.155 4.610 1.00 88.88 583 ILE A N 1
ATOM 4551 C CA . ILE A 1 583 ? 27.761 29.918 4.570 1.00 88.88 583 ILE A CA 1
ATOM 4552 C C . ILE A 1 583 ? 28.114 29.512 3.133 1.00 88.88 583 ILE A C 1
ATOM 4554 O O . ILE A 1 583 ? 27.253 29.249 2.298 1.00 88.88 583 ILE A O 1
ATOM 4558 N N . GLU A 1 584 ? 29.400 29.301 2.860 1.00 87.50 584 GLU A N 1
ATOM 4559 C CA . GLU A 1 584 ? 29.827 28.644 1.625 1.00 87.50 584 GLU A CA 1
ATOM 4560 C C . GLU A 1 584 ? 29.548 27.134 1.687 1.00 87.50 584 GLU A C 1
ATOM 4562 O O . GLU A 1 584 ? 30.088 26.439 2.551 1.00 87.50 584 GLU A O 1
ATOM 4567 N N . SER A 1 585 ? 28.784 26.583 0.738 1.00 89.50 585 SER A N 1
ATOM 4568 C CA . SER A 1 585 ? 28.609 25.130 0.602 1.00 89.50 585 SER A CA 1
ATOM 4569 C C . SER A 1 585 ? 29.199 24.572 -0.691 1.00 89.50 585 SER A C 1
ATOM 4571 O O . SER A 1 585 ? 29.086 25.157 -1.765 1.00 89.50 585 SER A O 1
ATOM 4573 N N . THR A 1 586 ? 29.781 23.373 -0.611 1.00 78.12 586 THR A N 1
ATOM 4574 C CA . THR A 1 586 ? 30.268 22.639 -1.789 1.00 78.12 586 THR A CA 1
ATOM 4575 C C . THR A 1 586 ? 29.169 21.943 -2.589 1.00 78.12 586 THR A C 1
ATOM 4577 O O . THR A 1 586 ? 29.478 21.402 -3.658 1.00 78.12 586 THR A O 1
ATOM 4580 N N . GLY A 1 587 ? 27.948 21.873 -2.044 1.00 81.56 587 GLY A N 1
ATOM 4581 C CA . GLY A 1 587 ? 26.961 20.852 -2.394 1.00 81.56 587 GLY A CA 1
ATOM 4582 C C . GLY A 1 587 ? 27.408 19.445 -1.971 1.00 81.56 587 GLY A C 1
ATOM 4583 O O . GLY A 1 587 ? 28.537 19.251 -1.500 1.00 81.56 587 GLY A O 1
ATOM 4584 N N . VAL A 1 588 ? 26.522 18.463 -2.152 1.00 79.31 588 VAL A N 1
ATOM 4585 C CA . VAL A 1 588 ? 26.854 17.036 -2.020 1.00 79.31 588 VAL A CA 1
ATOM 4586 C C . VAL A 1 588 ? 27.673 16.603 -3.239 1.00 79.31 588 VAL A C 1
ATOM 4588 O O . VAL A 1 588 ? 27.326 16.928 -4.374 1.00 79.31 588 VAL A O 1
ATOM 4591 N N . ARG A 1 589 ? 28.778 15.889 -3.013 1.00 68.75 589 ARG A N 1
ATOM 4592 C CA . ARG A 1 589 ? 29.719 15.422 -4.042 1.00 68.75 589 ARG A CA 1
ATOM 4593 C C . ARG A 1 589 ? 30.038 13.941 -3.835 1.00 68.75 589 ARG A C 1
ATOM 4595 O O . ARG A 1 589 ? 30.115 13.521 -2.683 1.00 68.75 589 ARG A O 1
ATOM 4602 N N . PRO A 1 590 ? 30.246 13.153 -4.901 1.00 59.62 590 PRO A N 1
ATOM 4603 C CA . PRO A 1 590 ? 30.673 11.767 -4.767 1.00 59.62 590 PRO A CA 1
ATOM 4604 C C . PRO A 1 590 ? 32.133 11.670 -4.301 1.00 59.62 590 PRO A C 1
ATOM 4606 O O . PRO A 1 590 ? 32.964 12.533 -4.599 1.00 59.62 590 PRO A O 1
ATOM 4609 N N . ASN A 1 591 ? 32.433 10.587 -3.596 1.00 56.28 591 ASN A N 1
ATOM 4610 C CA . ASN A 1 591 ? 33.771 10.084 -3.323 1.00 56.28 591 ASN A CA 1
ATOM 4611 C C . ASN A 1 591 ? 34.152 9.003 -4.351 1.00 56.28 591 ASN A C 1
ATOM 4613 O O . ASN A 1 591 ? 33.331 8.552 -5.147 1.00 56.28 591 ASN A O 1
ATOM 4617 N N . HIS A 1 592 ? 35.418 8.583 -4.336 1.00 50.66 592 HIS A N 1
ATOM 4618 C CA . HIS A 1 592 ? 35.939 7.537 -5.227 1.00 50.66 592 HIS A CA 1
ATOM 4619 C C . HIS A 1 592 ? 35.459 6.116 -4.865 1.00 50.66 592 HIS A C 1
ATOM 4621 O O . HIS A 1 592 ? 35.606 5.204 -5.670 1.00 50.66 592 HIS A O 1
ATOM 4627 N N . ASP A 1 593 ? 34.900 5.942 -3.667 1.00 49.03 593 ASP A N 1
ATOM 4628 C CA . ASP A 1 593 ? 34.380 4.692 -3.101 1.00 49.03 593 ASP A CA 1
ATOM 4629 C C . ASP A 1 593 ? 32.847 4.559 -3.245 1.00 49.03 593 ASP A C 1
ATOM 4631 O O . ASP A 1 593 ? 32.236 3.692 -2.626 1.00 49.03 593 ASP A O 1
ATOM 4635 N N . GLY A 1 594 ? 32.210 5.448 -4.018 1.00 50.78 594 GLY A N 1
ATOM 4636 C CA . GLY A 1 594 ? 30.755 5.496 -4.210 1.00 50.78 594 GLY A CA 1
ATOM 4637 C C . GLY A 1 594 ? 29.967 6.160 -3.070 1.00 50.78 594 GLY A C 1
ATOM 4638 O O . GLY A 1 594 ? 28.778 6.431 -3.234 1.00 50.78 594 GLY A O 1
ATOM 4639 N N . SER A 1 595 ? 30.605 6.489 -1.941 1.00 67.88 595 SER A N 1
ATOM 4640 C CA . SER A 1 595 ? 29.977 7.281 -0.876 1.00 67.88 595 SER A CA 1
ATOM 4641 C C . SER A 1 595 ? 29.877 8.766 -1.252 1.00 67.88 595 SER A C 1
ATOM 4643 O O . SER A 1 595 ? 30.411 9.213 -2.270 1.00 67.88 595 SER A O 1
ATOM 4645 N N . TYR A 1 596 ? 29.211 9.569 -0.422 1.00 76.69 596 TYR A N 1
ATOM 4646 C CA . TYR A 1 596 ? 29.116 11.015 -0.608 1.00 76.69 596 TYR A CA 1
ATOM 4647 C C . TYR A 1 596 ? 29.891 11.803 0.457 1.00 76.69 596 TYR A C 1
ATOM 4649 O O . TYR A 1 596 ? 30.111 11.350 1.582 1.00 76.69 596 TYR A O 1
ATOM 4657 N N . GLN A 1 597 ? 30.282 13.025 0.088 1.00 82.88 597 GLN A N 1
ATOM 4658 C CA . GLN A 1 597 ? 30.799 14.057 0.981 1.00 82.88 597 GLN A CA 1
ATOM 4659 C C . GLN A 1 597 ? 30.071 15.389 0.767 1.00 82.88 597 GLN A C 1
ATOM 4661 O O . GLN A 1 597 ? 29.614 15.702 -0.333 1.00 82.88 597 GLN A O 1
ATOM 4666 N N . MET A 1 598 ? 30.007 16.216 1.805 1.00 87.62 598 MET A N 1
ATOM 4667 C CA . MET A 1 598 ? 29.504 17.588 1.737 1.00 87.62 598 MET A CA 1
ATOM 4668 C C . MET A 1 598 ? 30.303 18.459 2.702 1.00 87.62 598 MET A C 1
ATOM 4670 O O . MET A 1 598 ? 30.660 18.016 3.794 1.00 87.62 598 MET A O 1
ATOM 4674 N N . ARG A 1 599 ? 30.581 19.706 2.315 1.00 90.06 599 ARG A N 1
ATOM 4675 C CA . ARG A 1 599 ? 31.217 20.695 3.189 1.00 90.06 599 ARG A CA 1
ATOM 4676 C C . ARG A 1 599 ? 30.384 21.968 3.254 1.00 90.06 599 ARG A C 1
ATOM 4678 O O . ARG A 1 599 ? 29.777 22.383 2.260 1.00 90.06 599 ARG A O 1
ATOM 4685 N N . LYS A 1 600 ? 30.390 22.578 4.434 1.00 93.19 600 LYS A N 1
ATOM 4686 C CA . LYS A 1 600 ? 29.915 23.936 4.699 1.00 93.19 600 LYS A CA 1
ATOM 4687 C C . LYS A 1 600 ? 31.024 24.688 5.434 1.00 93.19 600 LYS A C 1
ATOM 4689 O O . LYS A 1 600 ? 31.673 24.108 6.308 1.00 93.19 600 LYS A O 1
ATOM 4694 N N . SER A 1 601 ? 31.256 25.945 5.071 1.00 92.94 601 SER A N 1
ATOM 4695 C CA . SER A 1 601 ? 32.335 26.774 5.613 1.00 92.94 601 SER A CA 1
ATOM 4696 C C . SER A 1 601 ? 31.879 28.208 5.874 1.00 92.94 601 SER A C 1
ATOM 4698 O O . SER A 1 601 ? 31.099 28.756 5.104 1.00 92.94 601 SER A O 1
ATOM 4700 N N . VAL A 1 602 ? 32.418 28.831 6.921 1.00 93.31 602 VAL A N 1
ATOM 4701 C CA . VAL A 1 602 ? 32.128 30.221 7.317 1.00 93.31 602 VAL A CA 1
ATOM 4702 C C . VAL A 1 602 ? 33.413 30.915 7.787 1.00 93.31 602 VAL A C 1
ATOM 4704 O O . VAL A 1 602 ? 34.321 30.259 8.309 1.00 93.31 602 VAL A O 1
ATOM 4707 N N . GLU A 1 603 ? 33.523 32.229 7.573 1.00 91.81 603 GLU A N 1
ATOM 4708 C CA . GLU A 1 603 ? 34.611 33.038 8.139 1.00 91.81 603 GLU A CA 1
ATOM 4709 C C . GLU A 1 603 ? 34.319 33.394 9.603 1.00 91.81 603 GLU A C 1
ATOM 4711 O O . GLU A 1 603 ? 33.254 33.915 9.923 1.00 91.81 603 GLU A O 1
ATOM 4716 N N . ILE A 1 604 ? 35.284 33.145 10.488 1.00 90.56 604 ILE A N 1
ATOM 4717 C CA . ILE A 1 604 ? 35.200 33.421 11.929 1.00 90.56 604 ILE A CA 1
ATOM 4718 C C . ILE A 1 604 ? 36.478 34.108 12.426 1.00 90.56 604 ILE A C 1
ATOM 4720 O O . ILE A 1 604 ? 37.511 34.086 11.749 1.00 90.56 604 ILE A O 1
ATOM 4724 N N . LYS A 1 605 ? 36.444 34.663 13.641 1.00 88.62 605 LYS A N 1
ATOM 4725 C CA . LYS A 1 605 ? 37.665 35.015 14.387 1.00 88.62 605 LYS A CA 1
ATOM 4726 C C . LYS A 1 605 ? 38.160 33.815 15.198 1.00 88.62 605 LYS A C 1
ATOM 4728 O O . LYS A 1 605 ? 37.360 32.972 15.594 1.00 88.62 605 LYS A O 1
ATOM 4733 N N . ASP A 1 606 ? 39.461 33.771 15.480 1.00 84.50 606 ASP A N 1
ATOM 4734 C CA . ASP A 1 606 ? 40.101 32.714 16.292 1.00 84.50 606 ASP A CA 1
ATOM 4735 C C . ASP A 1 606 ? 39.460 32.604 17.693 1.00 84.50 606 ASP A C 1
ATOM 4737 O O . ASP A 1 606 ? 39.115 31.518 18.148 1.00 84.50 606 ASP A O 1
ATOM 4741 N N . GLU A 1 607 ? 39.183 33.754 18.319 1.00 85.69 607 GLU A N 1
ATOM 4742 C CA . GLU A 1 607 ? 38.539 33.882 19.638 1.00 85.69 607 GLU A CA 1
ATOM 4743 C C . GLU A 1 607 ? 37.113 33.304 19.697 1.00 85.69 607 GLU A C 1
ATOM 4745 O O . GLU A 1 607 ? 36.678 32.847 20.749 1.00 85.69 607 GLU A O 1
ATOM 4750 N N . GLU A 1 608 ? 36.386 33.297 18.576 1.00 87.56 608 GLU A N 1
ATOM 4751 C CA . GLU A 1 608 ? 34.979 32.874 18.519 1.00 87.56 608 GLU A CA 1
ATOM 4752 C C . GLU A 1 608 ? 34.831 31.365 18.237 1.00 87.56 608 GLU A C 1
ATOM 4754 O O . GLU A 1 608 ? 33.720 30.846 18.219 1.00 87.56 608 GLU A O 1
ATOM 4759 N N . LYS A 1 609 ? 35.930 30.631 18.009 1.00 84.31 609 LYS A N 1
ATOM 4760 C CA . LYS A 1 609 ? 35.943 29.228 17.541 1.00 84.31 609 LYS A CA 1
ATOM 4761 C C . LYS A 1 609 ? 35.129 28.251 18.405 1.00 84.31 609 LYS A C 1
ATOM 4763 O O . LYS A 1 609 ? 34.571 27.301 17.860 1.00 84.31 609 LYS A O 1
ATOM 4768 N N . ALA A 1 610 ? 35.040 28.485 19.713 1.00 86.44 610 ALA A N 1
ATOM 4769 C CA . ALA A 1 610 ? 34.255 27.668 20.642 1.00 86.44 610 ALA A CA 1
ATOM 4770 C C . ALA A 1 610 ? 32.744 27.983 20.642 1.00 86.44 610 ALA A C 1
ATOM 4772 O O . ALA A 1 610 ? 31.968 27.224 21.214 1.00 86.44 610 ALA A O 1
ATOM 4773 N N . GLU A 1 611 ? 32.310 29.075 20.001 1.00 92.25 611 GLU A N 1
ATOM 4774 C CA . GLU A 1 611 ? 30.887 29.414 19.841 1.00 92.25 611 GLU A CA 1
ATOM 4775 C C . GLU A 1 611 ? 30.214 28.644 18.695 1.00 92.25 611 GLU A C 1
ATOM 4777 O O . GLU A 1 611 ? 28.987 28.692 18.571 1.00 92.25 611 GLU A O 1
ATOM 4782 N N . TYR A 1 612 ? 31.000 27.981 17.834 1.00 93.00 612 TYR A N 1
ATOM 4783 C CA . TYR A 1 612 ? 30.517 27.323 16.622 1.00 93.00 612 TYR A CA 1
ATOM 4784 C C . TYR A 1 612 ? 30.563 25.800 16.709 1.00 93.00 612 TYR A C 1
ATOM 4786 O O . TYR A 1 612 ? 31.601 25.205 17.000 1.00 93.00 612 TYR A O 1
ATOM 4794 N N . ASP A 1 613 ? 29.465 25.178 16.294 1.00 93.44 613 ASP A N 1
ATOM 4795 C CA . ASP A 1 613 ? 29.306 23.729 16.249 1.00 93.44 613 ASP A CA 1
ATOM 4796 C C . ASP A 1 613 ? 28.946 23.250 14.845 1.00 93.44 613 ASP A C 1
ATOM 4798 O O . ASP A 1 613 ? 28.380 23.990 14.036 1.00 93.44 613 ASP A O 1
ATOM 4802 N N . CYS A 1 614 ? 29.195 21.970 14.574 1.00 93.94 614 CYS A N 1
ATOM 4803 C CA . CYS A 1 614 ? 28.641 21.303 13.407 1.00 93.94 614 CYS A CA 1
ATOM 4804 C C . CYS A 1 614 ? 27.543 20.315 13.780 1.00 93.94 614 CYS A C 1
ATOM 4806 O O . CYS A 1 614 ? 27.758 19.416 14.592 1.00 93.94 614 CYS A O 1
ATOM 4808 N N . PHE A 1 615 ? 26.402 20.449 13.110 1.00 94.31 615 PHE A N 1
ATOM 4809 C CA . PHE A 1 615 ? 25.265 19.548 13.205 1.00 94.31 615 PHE A CA 1
ATOM 4810 C C . PHE A 1 615 ? 25.087 18.784 11.888 1.00 94.31 615 PHE A C 1
ATOM 4812 O O . PHE A 1 615 ? 24.984 19.394 10.815 1.00 94.31 615 PHE A O 1
ATOM 4819 N N . VAL A 1 616 ? 25.016 17.453 11.979 1.00 92.06 616 VAL A N 1
ATOM 4820 C CA . VAL A 1 616 ? 24.774 16.547 10.849 1.00 92.06 616 VAL A CA 1
ATOM 4821 C C . VAL A 1 616 ? 23.621 15.606 11.167 1.00 92.06 616 VAL A C 1
ATOM 4823 O O . VAL A 1 616 ? 23.705 14.798 12.091 1.00 92.06 616 VAL A O 1
ATOM 4826 N N . GLN A 1 617 ? 22.573 15.666 10.347 1.00 89.56 617 GLN A N 1
ATOM 4827 C CA . GLN A 1 617 ? 21.463 14.720 10.363 1.00 89.56 617 GLN A CA 1
ATOM 4828 C C . GLN A 1 617 ? 21.434 13.937 9.046 1.00 89.56 617 GLN A C 1
ATOM 4830 O O . GLN A 1 617 ? 21.610 14.489 7.960 1.00 89.56 617 GLN A O 1
ATOM 4835 N N . HIS A 1 618 ? 21.236 12.624 9.141 1.00 83.75 618 HIS A N 1
ATOM 4836 C CA . HIS A 1 618 ? 21.231 11.702 8.008 1.00 83.75 618 HIS A CA 1
ATOM 4837 C C . HIS A 1 618 ? 20.359 10.489 8.349 1.00 83.75 618 HIS A C 1
ATOM 4839 O O . HIS A 1 618 ? 20.336 10.065 9.501 1.00 83.75 618 HIS A O 1
ATOM 4845 N N . ARG A 1 619 ? 19.674 9.886 7.370 1.00 73.12 619 ARG A N 1
ATOM 4846 C CA . ARG A 1 619 ? 18.685 8.816 7.630 1.00 73.12 619 ARG A CA 1
ATOM 4847 C C . ARG A 1 619 ? 19.240 7.535 8.275 1.00 73.12 619 ARG A C 1
ATOM 4849 O O . ARG A 1 619 ? 18.471 6.769 8.841 1.00 73.12 619 ARG A O 1
ATOM 4856 N N . ASN A 1 620 ? 20.553 7.299 8.193 1.00 66.81 620 ASN A N 1
ATOM 4857 C CA . ASN A 1 620 ? 21.210 6.160 8.854 1.00 66.81 620 ASN A CA 1
ATOM 4858 C C . ASN A 1 620 ? 21.617 6.462 10.312 1.00 66.81 620 ASN A C 1
ATOM 4860 O O . ASN A 1 620 ? 22.072 5.563 11.017 1.00 66.81 620 ASN A O 1
ATOM 4864 N N . LEU A 1 621 ? 21.496 7.713 10.769 1.00 70.12 621 LEU A N 1
ATOM 4865 C CA . LEU A 1 621 ? 21.814 8.112 12.137 1.00 70.12 621 LEU A CA 1
ATOM 4866 C C . LEU A 1 621 ? 20.590 7.947 13.045 1.00 70.12 621 LEU A C 1
ATOM 4868 O O . LEU A 1 621 ? 19.514 8.463 12.756 1.00 70.12 621 LEU A O 1
ATOM 4872 N N . ARG A 1 622 ? 20.772 7.272 14.188 1.00 67.00 622 ARG A N 1
ATOM 4873 C CA . ARG A 1 622 ? 19.740 7.162 15.241 1.00 67.00 622 ARG A CA 1
ATOM 4874 C C . ARG A 1 622 ? 19.505 8.480 15.986 1.00 67.00 622 ARG A C 1
ATOM 4876 O O . ARG A 1 622 ? 18.420 8.700 16.508 1.00 67.00 622 ARG A O 1
ATOM 4883 N N . GLN A 1 623 ? 20.537 9.315 16.070 1.00 75.38 623 GLN A N 1
ATOM 4884 C CA . GLN A 1 623 ? 20.526 10.657 16.649 1.00 75.38 623 GLN A CA 1
ATOM 4885 C C . GLN A 1 623 ? 21.472 11.540 15.820 1.00 75.38 623 GLN A C 1
ATOM 4887 O O . GLN A 1 623 ? 22.461 11.004 15.309 1.00 75.38 623 GLN A O 1
ATOM 4892 N N . PRO A 1 624 ? 21.212 12.854 15.687 1.00 86.88 624 PRO A N 1
ATOM 4893 C CA . PRO A 1 624 ? 22.107 13.753 14.965 1.00 86.88 624 PRO A CA 1
ATOM 4894 C C . PRO A 1 624 ? 23.524 13.737 15.546 1.00 86.88 624 PRO A C 1
ATOM 4896 O O . PRO A 1 624 ? 23.703 13.670 16.763 1.00 86.88 624 PRO A O 1
ATOM 4899 N N . ILE A 1 625 ? 24.536 13.861 14.687 1.00 88.19 625 ILE A N 1
ATOM 4900 C CA . ILE A 1 625 ? 25.913 14.092 15.134 1.00 88.19 625 ILE A CA 1
ATOM 4901 C C . ILE A 1 625 ? 26.076 15.584 15.426 1.00 88.19 625 ILE A C 1
ATOM 4903 O O . ILE A 1 625 ? 25.815 16.423 14.562 1.00 88.19 625 ILE A O 1
ATOM 4907 N N . LEU A 1 626 ? 26.554 15.898 16.631 1.00 91.38 626 LEU A N 1
ATOM 4908 C CA . LEU A 1 626 ? 26.922 17.244 17.058 1.00 91.38 626 LEU A CA 1
ATOM 4909 C C . LEU A 1 626 ? 28.412 17.277 17.417 1.00 91.38 626 LEU A C 1
ATOM 4911 O O . LEU A 1 626 ? 28.816 16.750 18.452 1.00 91.38 626 LEU A O 1
ATOM 4915 N N . ILE A 1 627 ? 29.228 17.900 16.566 1.00 90.31 627 ILE A N 1
ATOM 4916 C CA . ILE A 1 627 ? 30.645 18.156 16.852 1.00 90.31 627 ILE A CA 1
ATOM 4917 C C . ILE A 1 627 ? 30.762 19.566 17.426 1.00 90.31 627 ILE A C 1
ATOM 4919 O O . ILE A 1 627 ? 30.544 20.542 16.706 1.00 90.31 627 ILE A O 1
ATOM 4923 N N . LYS A 1 628 ? 31.092 19.661 18.718 1.00 88.31 628 LYS A N 1
ATOM 4924 C CA . LYS A 1 628 ? 31.299 20.940 19.407 1.00 88.31 628 LYS A CA 1
ATOM 4925 C C . LYS A 1 628 ? 32.615 21.608 18.986 1.00 88.31 628 LYS A C 1
ATOM 4927 O O . LYS A 1 628 ? 33.611 20.919 18.747 1.00 88.31 628 LYS A O 1
ATOM 4932 N N . GLY A 1 629 ? 32.629 22.938 18.931 1.00 79.75 629 GLY A N 1
ATOM 4933 C CA . GLY A 1 629 ? 33.850 23.721 18.723 1.00 79.75 629 GLY A CA 1
ATOM 4934 C C . GLY A 1 629 ? 34.866 23.510 19.852 1.00 79.75 629 GLY A C 1
ATOM 4935 O O . GLY A 1 629 ? 34.575 23.756 21.019 1.00 79.75 629 GLY A O 1
ATOM 4936 N N . ALA A 1 630 ? 36.075 23.051 19.519 1.00 63.34 630 ALA A N 1
ATOM 4937 C CA . ALA A 1 630 ? 37.175 22.942 20.479 1.00 63.34 630 ALA A CA 1
ATOM 4938 C C . ALA A 1 630 ? 37.981 24.249 20.537 1.00 63.34 630 ALA A C 1
ATOM 4940 O O . ALA A 1 630 ? 38.298 24.802 19.481 1.00 63.34 630 ALA A O 1
ATOM 4941 N N . ASN A 1 631 ? 38.373 24.684 21.742 1.00 46.94 631 ASN A N 1
ATOM 4942 C CA . ASN A 1 631 ? 39.392 25.729 21.946 1.00 46.94 631 ASN A CA 1
ATOM 4943 C C . ASN A 1 631 ? 40.700 25.352 21.235 1.00 46.94 631 ASN A C 1
ATOM 4945 O O . ASN A 1 631 ? 41.225 24.251 21.500 1.00 46.94 631 ASN A O 1
#

InterPro domains:
  IPR000569 HECT domain [PS50237] (237-269)
  IPR001079 Galectin, carbohydrate recognition domain [PF00337] (440-535)
  IPR001079 Galectin, carbohydrate recognition domain [PS51304] (441-589)
  IPR001079 Galectin, carbohydrate recognition domain [SM00276] (439-561)
  IPR001079 Galectin, carbohydrate recognition domain [SM00908] (445-546)
  IPR001079 Galectin, carbohydrate recognition domain [cd00070] (440-542)
  IPR003006 Immunoglobulin/major histocompatibility complex, conserved site [PS00290] (612-618)
  IPR003597 Immunoglobulin C1-set [PF07654] (539-620)
  IPR003597 Immunoglobulin C1-set [SM00407] (552-624)
  IPR007110 Immunoglobulin-like domain [PS50835] (537-631)
  IPR013320 Concanavalin A-like lectin/glucanase domain superfamily [SSF49899] (439-536)
  IPR013783 Immunoglobulin-like fold [G3DSA:2.60.40.10] (542-623)
  IPR035983 HECT, E3 ligase catalytic domain [SSF56204] (216-409)
  IPR036179 Immunoglobulin-like domain superfamily [SSF48726] (547-627)
  IPR044156 Galectin-like [PTHR11346] (322-541)

Solvent-accessible surface area (backbone atoms only — not comparable to full-atom values): 38216 Å² total; per-residue (Å²): 129,64,66,73,51,56,56,50,53,52,50,51,51,51,51,53,52,54,50,53,54,53,64,70,74,74,70,92,80,89,87,90,77,92,75,78,74,81,76,79,83,79,81,62,54,100,94,40,81,49,75,66,59,60,25,48,76,53,74,67,74,51,84,87,85,83,78,72,97,53,99,74,75,87,81,74,81,77,58,79,84,41,78,91,46,68,87,45,67,63,41,67,38,90,87,78,66,47,73,27,34,54,88,49,38,75,57,48,54,61,51,54,52,55,60,59,64,71,75,78,85,86,86,81,88,86,91,85,88,83,88,84,82,91,83,90,82,87,87,88,84,88,86,88,90,86,88,87,89,84,87,80,77,61,46,64,41,94,85,80,65,51,77,28,47,80,68,52,44,61,57,47,67,73,53,72,82,78,73,93,74,83,88,78,93,80,85,89,78,99,67,90,76,79,82,65,90,44,62,66,54,51,41,53,58,40,37,71,60,48,39,75,93,48,64,22,80,47,81,28,41,89,93,46,37,50,69,49,42,53,61,52,60,75,56,53,85,88,42,50,82,59,22,38,68,38,48,43,49,71,95,55,85,78,88,49,58,65,60,44,33,25,52,50,36,40,51,42,52,54,47,43,48,72,73,46,34,38,52,48,78,69,70,14,22,44,73,53,90,48,71,66,48,52,74,72,43,47,41,24,51,50,17,37,47,46,36,44,13,53,43,68,67,25,59,57,63,48,38,30,20,69,66,60,50,49,25,46,30,74,73,51,82,67,88,84,69,42,62,87,74,62,43,59,63,69,59,50,49,54,44,49,51,55,70,67,36,93,46,53,69,63,47,56,77,43,38,69,63,47,42,72,38,65,50,83,73,77,88,41,71,91,35,39,66,63,50,39,48,33,44,27,46,42,60,54,60,68,40,49,68,50,49,51,34,22,35,61,14,21,47,47,77,48,43,31,61,50,34,50,75,37,48,81,65,52,37,53,41,32,24,32,78,51,66,67,88,54,83,80,76,81,85,82,60,92,90,57,92,46,72,77,39,74,48,77,50,74,55,68,40,50,69,84,56,56,67,56,76,50,69,48,68,53,100,71,40,28,77,36,37,44,35,46,28,60,82,76,42,27,28,40,33,36,35,32,49,90,93,38,73,54,71,75,50,76,42,76,76,40,92,73,55,57,60,34,77,49,40,39,34,41,33,33,48,94,88,50,77,50,74,46,67,64,38,47,67,48,74,48,79,51,71,43,73,43,96,88,43,89,72,35,24,41,35,34,37,36,40,30,54,20,58,71,80,72,62,49,78,46,49,24,48,78,94,36,76,61,59,75,90,73,37,55,65,73,52,77,41,79,48,99,84,77,26,26,31,35,40,42,32,37,82,40,46,72,88,51,41,55,47,33,32,34,40,40,42,43,89,77,49,95,62,68,49,73,49,73,35,69,126

Mean predicted aligned error: 22.14 Å

Sequence (631 aa):
MADAKEEDDLRNMALNLVARLRATLNNPTPNRGSGQRKLNLLTPEEEGYTGASLVKSWGGKGCLYIMPIQNTLDISPLPFTALEFQAMPKARCVSCQEYVPLQLLGLHVKTCIQSKVKVETHCDNDIINLDGDIINLDDEVASGDVQPSHLESKVACPLCSQLFTKDDICVHASVCGESNTNEGDADISEDTDEHFGSVSDILMSLESKVDTSRSFNINVTREDLFQRGLKQWARQKQASPKNLLRVSFIGENGIDQGALRKEFLTEMVCGIEARFFEGDGERGKNPKYSICDYQDNSFKTCGEIFATSLVQGGPAPNFLTRWCYHFLCHGEMDKDVGVLEVTDQDIKNLMTEVENAEGGERLIDLSDAIVACGYTGPINVDQKKAITDAIALHALVRLIPILNQLREGLRLYGLDEVLAQHTQMCQQLFVPGHLQEDVPYKSIIPGGLQVGSVITVQGFILPQPHRFQINLRHKFGIAFHYNPRFDENVVVRSIYQDGKWGEFERSEPMPFKGGQPMTLTIICGPHQYEVFVNALPDVHLFAKKTSDDKSKLKLTCMATGFFPKDVQLSIMKNDKHLPDDEIESTGVRPNHDGSYQMRKSVEIKDEEKAEYDCFVQHRNLRQPILIKGAN

Organism: Labeo rohita (NCBI:txid84645)

Secondary structure (DSSP, 8-state):
--HHHHHHHHHHHHHHHHHHHHHHHS---------------PPPBTTB--HHHHHHHTTT-PPP----SSS----PPPPTT-GGGTTS-EEE-TTT--EEEHHHHHHHHHHHHHHHHTT-----------------------------------EE-TTT--EE-TTHHHHHTTTTTS------------------SSHHHHHHHHHTTSEEEEEEEEEE-GGGHHHHHHHHHTT-SS--TTEEEEEEETTS--S-HHHHHHHHHHHHHHHHHHHHEEEETTTEEEEPP-HHHHHTTHHHHHHHHHHHHHHHT----TTB-HHHHHHHHHS---TT--GGG---HHHHHHHHHHHT--SHHHHHHTHHHHHHTT--S--SGGGHHHHHHHHHHHHHHTTHHHHHHHHHHHTGGGHHHHHHHSHHHHHHHHSTT-----SSP----TT---TT-EEEEEEE--SS--B--EEEEETTEEEEEEEEETTTTEEEEEEEETTEE---EEESS----TT-EEEEEEEE-SS-EEEEES-PPEEEEEEEE-SS-TTEEEEEEEEEEESSS-EEEEEEETTEEPPTTSSEEEEEEE-TTS-EEEEEEEEEEGGGGGGEEEEEEETT-SS-EEEPPP-

pLDDT: mean 73.82, std 20.19, range [25.31, 98.06]

Nearest PDB structures (foldseek):
  7fi9-assembly1_C  TM=6.149E-01  e=5.117E-08  Homo sapiens
  7fi6-assembly1_C  TM=5.999E-01  e=1.814E-07  Homo sapiens
  1hyr-assembly1_C  TM=5.695E-01  e=1.717E-07  Homo sapiens
  7fi5-assembly1_C  TM=5.973E-01  e=3.145E-07  Homo sapiens
  7fi7-assembly1_C  TM=5.760E-01  e=2.139E-07  Homo sapiens

Foldseek 3Di:
DVPVVVVVVVVVVVVVVVVVVVVVPPDDDDDDDPDPPPDDDDDADPVGDDPVSVCVVVVVPDDDDDDDPDPDDDPPDDDQPDPVCPPAQWDQAPQPRDTGRPVCSVVCNVVSVVVVVVPDDDDDDDDDDDDDDDDDDDDDDDDDDDDDDDDADWDAAPQPRDTDGPVVSVVCVVCVPPDDDDDDDDDDDDDPPPPDPAVVSVLVLLLVQAAAVDEDEAEEAPVCLAVSVLVSLLCCPPDHLSYHYFYHHPPDDDPDRLVRVQVSLQVNLVVCCVPQWFADQAQATAGDQDPVCLVSLVLLSVLLSQLSCSNSQYAFSAGHHPQLLVCLQPVDGDPPQFLVRDGDPVLVVLLVQLQPDPWQVSQVVCVVVLVVLVDDDDRTNVCSVVSRRSSGCSRVVSCSSSSVSNSNSNPRSDNSVVCNVPVLRCNSRHHHPPQPPDPVGDDADRPAADAFDKDKDKDWAAQDHAKDWDFRDDPFWTPWIWMDGPPVQWIWIWTTGPNDTDDIDIDPRRPDHHGGIKMWMWGRHPVDIQIQILQDWDKDWDWDADPPDRQKIKIKIKTWSHPDQDKDKFKAFQPHTDDPVQKDKPRWDADPSRIIMIMIIHMDGPVRQQRMWIWMDDPSDPDIDIGGRDD

=== Feature glossary ===
Reading guide. The protein is described through the following features:

Foldseek 3Di. A 3Di character summarizes, for each residue, the relative orientation of the Cα frame of its nearest spatial neighbor. Because it encodes fold topology rather than chemistry, 3Di alignments detect remote structural similarity that sequence alignment misses.

Contact-map, Ramachandran, and PAE plots. Plot images: a contact map (which residues are close in 3D, as an N×N binary image), a Ramachandran scatter (backbone torsion angles, revealing secondary-structure composition at a glance), and — for AlphaFold structures — a PAE heatmap (pairwise prediction confidence).

Radius of gyration, Cα contacts, bounding box. Radius of gyration (Rg) is the root-mean-square distance of Cα atoms from their centroid — a single number for overall size and compactness. A globular domain of N residues has Rg ≈ 2.2·N^0.38 Å; an extended or disordered chain has a much larger Rg. The Cα contact count is the number of residue pairs whose Cα atoms are within 8 Å and are more than four positions apart in sequence — a standard proxy for tertiary packing density. The bounding box is the smallest axis-aligned box enclosing all Cα atoms.

Secondary structure (8-state, DSSP). Eight-state secondary structure (DSSP): H is the canonical α-helix, G the tighter 3₁₀-helix, I the wider π-helix; E/B are β-structure, T and S are turns and bends, and '-' is everything else. DSSP derives these from the pattern of main-chain N–H···O=C hydrogen bonds, not from the sequence.

B-factor. B-factor (Debye–Waller factor) reflects atomic displacement in the crystal lattice. It is an experimental observable (units Å²), not a prediction; low values mean the atom is pinned down, high values mean it moves or is heterogeneous across the crystal.

pLDDT. pLDDT is the predicted lDDT-Cα score: AlphaFold's confidence that the local environment of each residue (all inter-atomic distances within 15 Å) is correctly placed. It is a per-residue number between 0 and 100, with higher meaning more reliable.

Nearest PDB structures. Nearest PDB neighbors are the top structural matches found by Foldseek when searching this structure against the entire Protein Data Bank. Each hit reports a TM-score (0 to 1; >0.5 almost always implies the same fold) and an E-value. These are *structural* homologs — they may share no detectable sequence similarity.

Solvent-accessible surface area. Accessible surface area quantifies burial. A residue with SASA near zero is packed into the hydrophobic core; one with SASA >100 Å² sits on the surface. Computed here via the Shrake–Rupley numerical algorithm with a 1.4 Å probe.

Rendered structure images. Structure images are PyMOL renders from six orthogonal camera directions. Cartoon representation draws helices as coils and strands as arrows; sticks shows the backbone as bonds; surface shows the solvent-excluded envelope. Rainbow coloring maps sequence position to hue (blue→red, N→C); chain coloring assigns a distinct color per polypeptide.

Backbone torsions (φ/ψ). φ (phi) and ψ (psi) are the two rotatable backbone dihedrals per residue: φ is the C(i-1)–N–Cα–C torsion, ψ is the N–Cα–C–N(i+1) torsion, both in degrees on (−180°, 180°]. α-helical residues cluster near (−60°, −45°); β-strand residues near (−120°, +130°). A Ramachandran plot is simply a scatter of (φ, ψ) for every residue.

Predicted aligned error. Predicted Aligned Error (PAE) is an AlphaFold confidence matrix: entry (i, j) is the expected error in the position of residue j, in ångströms, when the prediction is superimposed on the true structure at residue i. Low PAE within a block of residues means that block is internally rigid and well-predicted; high PAE between two blocks means their relative placement is uncertain even if each block individually is confident.

mmCIF coordinates. Structure coordinates are given as an mmCIF _atom_site loop: one row per atom with element, residue name, chain id, sequence number, and x/y/z position in Å. Only the four main-chain atoms per residue are included here; side chains are omitted to keep the record compact.

InterPro / GO / CATH / organism. Database cross-references. InterPro integrates a dozen domain/family signature databases into unified entries with residue-range hits. GO terms attach function/process/location labels with evidence codes. CATH codes position the fold in a four-level structural taxonomy. Organism is the NCBI-taxonomy species name.

Secondary structure (3-state, P-SEA). SS3 is a coarse helix/strand/coil call (letters a/b/c) made by the P-SEA algorithm from inter-Cα distances and dihedrals. It is less detailed than DSSP but needs only Cα positions.

Sequence. Sequence gives the chain of amino acids in standard one-letter code (A=alanine, C=cysteine, …, Y=tyrosine), read N→C. It is the only feature that is directly encoded by the gene; all structural features are derived from the folded form of this sequence.